Protein AF-A0A928M8N1-F1 (afdb_monomer_lite)

Radius of gyration: 56.35 Å; chains: 1; bounding box: 143×63×149 Å

Structure (mmCIF, N/CA/C/O backbone):
data_AF-A0A928M8N1-F1
#
_entry.id   AF-A0A928M8N1-F1
#
loop_
_atom_site.group_PDB
_atom_site.id
_atom_site.type_symbol
_atom_site.label_atom_id
_atom_site.label_alt_id
_atom_site.label_comp_id
_atom_site.label_asym_id
_atom_site.label_entity_id
_atom_site.label_seq_id
_atom_site.pdbx_PDB_ins_code
_atom_site.Cartn_x
_atom_site.Cartn_y
_atom_site.Cartn_z
_atom_site.occupancy
_atom_site.B_iso_or_equiv
_atom_site.auth_seq_id
_atom_site.auth_comp_id
_atom_site.auth_asym_id
_atom_site.auth_atom_id
_atom_site.pdbx_PDB_model_num
ATOM 1 N N . MET A 1 1 ? -72.606 44.513 3.925 1.00 38.66 1 MET A N 1
ATOM 2 C CA . MET A 1 1 ? -73.743 43.690 4.386 1.00 38.66 1 MET A CA 1
ATOM 3 C C . MET A 1 1 ? -73.403 42.251 4.041 1.00 38.66 1 MET A C 1
ATOM 5 O O . MET A 1 1 ? -73.374 41.930 2.866 1.00 38.66 1 MET A O 1
ATOM 9 N N . ALA A 1 2 ? -72.994 41.448 5.025 1.00 42.81 2 ALA A N 1
ATOM 10 C CA . ALA A 1 2 ? -72.677 40.039 4.802 1.00 42.81 2 ALA A CA 1
ATOM 11 C C . ALA A 1 2 ? -73.989 39.245 4.738 1.00 42.81 2 ALA A C 1
ATOM 13 O O . ALA A 1 2 ? -74.805 39.324 5.658 1.00 42.81 2 ALA A O 1
ATOM 14 N N . GLU A 1 3 ? -74.195 38.549 3.624 1.00 42.25 3 GLU A N 1
ATOM 15 C CA . GLU A 1 3 ? -75.338 37.678 3.366 1.00 42.25 3 GLU A CA 1
ATOM 16 C C . GLU A 1 3 ? -75.474 36.621 4.471 1.00 42.25 3 GLU A C 1
ATOM 18 O O . GLU A 1 3 ? -74.497 36.019 4.923 1.00 42.25 3 GLU A O 1
ATOM 23 N N . LYS A 1 4 ? -76.707 36.421 4.950 1.00 45.84 4 LYS A N 1
ATOM 24 C CA . LYS A 1 4 ? -77.036 35.395 5.944 1.00 45.84 4 LYS A CA 1
ATOM 25 C C . LYS A 1 4 ? -76.699 34.019 5.364 1.00 45.84 4 LYS A C 1
ATOM 27 O O . LYS A 1 4 ? -77.342 33.581 4.421 1.00 45.84 4 LYS A O 1
ATOM 32 N N . ASN A 1 5 ? -75.727 33.345 5.974 1.00 53.25 5 ASN A N 1
ATOM 33 C CA . ASN A 1 5 ? -75.355 31.958 5.694 1.00 53.25 5 ASN A CA 1
ATOM 34 C C . ASN A 1 5 ? -76.607 31.058 5.763 1.00 53.25 5 ASN A C 1
ATOM 36 O O . ASN A 1 5 ? -77.171 30.862 6.846 1.00 53.25 5 ASN A O 1
ATOM 40 N N . GLU A 1 6 ? -77.066 30.544 4.621 1.00 67.56 6 GLU A N 1
ATOM 41 C CA . GLU A 1 6 ? -78.194 29.613 4.553 1.00 67.56 6 GLU A CA 1
ATOM 42 C C . GLU A 1 6 ? -77.876 28.344 5.356 1.00 67.56 6 GLU A C 1
ATOM 44 O O . GLU A 1 6 ? -76.815 27.727 5.217 1.00 67.56 6 GLU A O 1
ATOM 49 N N . LYS A 1 7 ? -78.792 27.957 6.249 1.00 77.19 7 LYS A N 1
ATOM 50 C CA . LYS A 1 7 ? -78.641 26.740 7.051 1.00 77.19 7 LYS A CA 1
ATOM 51 C C . LYS A 1 7 ? -78.820 25.527 6.140 1.00 77.19 7 LYS A C 1
ATOM 53 O O . LYS A 1 7 ? -79.904 25.331 5.612 1.00 77.19 7 LYS A O 1
ATOM 58 N N . ARG A 1 8 ? -77.776 24.701 6.015 1.00 86.56 8 ARG A N 1
ATOM 59 C CA . ARG A 1 8 ? -77.836 23.402 5.326 1.00 86.56 8 ARG A CA 1
ATOM 60 C C . ARG A 1 8 ? -78.381 22.326 6.256 1.00 86.56 8 ARG A C 1
ATOM 62 O O . ARG A 1 8 ? -77.821 22.106 7.339 1.00 86.56 8 ARG A O 1
ATOM 69 N N . TYR A 1 9 ? -79.449 21.674 5.829 1.00 89.94 9 TYR A N 1
ATOM 70 C CA . TYR A 1 9 ? -80.141 20.601 6.529 1.00 89.94 9 TYR A CA 1
ATOM 71 C C . TYR A 1 9 ? -79.673 19.236 6.040 1.00 89.94 9 TYR A C 1
ATOM 73 O O . TYR A 1 9 ? -79.205 19.097 4.916 1.00 89.94 9 TYR A O 1
ATOM 81 N N . VAL A 1 10 ? -79.778 18.211 6.889 1.00 88.00 10 VAL A N 1
ATOM 82 C CA . VAL A 1 10 ? -79.416 16.829 6.533 1.00 88.00 10 VAL A CA 1
ATOM 83 C C . VAL A 1 10 ? -80.186 16.366 5.289 1.00 88.00 10 VAL A C 1
ATOM 85 O O . VAL A 1 10 ? -79.610 15.666 4.457 1.00 88.00 10 VAL A O 1
ATOM 88 N N . SER A 1 11 ? -81.426 16.842 5.122 1.00 88.19 11 SER A N 1
ATOM 89 C CA . SER A 1 11 ? -82.257 16.655 3.926 1.00 88.19 11 SER A CA 1
ATOM 90 C C . SER A 1 11 ? -81.607 17.100 2.616 1.00 88.19 11 SER A C 1
ATOM 92 O O . SER A 1 11 ? -81.967 16.578 1.565 1.00 88.19 11 SER A O 1
ATOM 94 N N . ASP A 1 12 ? -80.647 18.024 2.660 1.00 89.50 12 ASP A N 1
ATOM 95 C CA . ASP A 1 12 ? -80.067 18.646 1.468 1.00 89.50 12 ASP A CA 1
ATOM 96 C C . ASP A 1 12 ? -78.943 17.791 0.850 1.00 89.50 12 ASP A C 1
ATOM 98 O O . ASP A 1 12 ? -78.442 18.108 -0.229 1.00 89.50 12 ASP A O 1
ATOM 102 N N . SER A 1 13 ? -78.524 16.699 1.507 1.00 87.19 13 SER A N 1
ATOM 103 C CA . SER A 1 13 ? -77.514 15.768 0.984 1.00 87.19 13 SER A CA 1
ATOM 104 C C . SER A 1 13 ? -78.094 14.388 0.724 1.00 87.19 13 SER A C 1
ATOM 106 O O . SER A 1 13 ? -78.384 13.630 1.649 1.00 87.19 13 SER A O 1
ATOM 108 N N . ALA A 1 14 ? -78.126 14.004 -0.554 1.00 86.19 14 ALA A N 1
ATOM 109 C CA . ALA A 1 14 ? -78.495 12.656 -0.981 1.00 86.19 14 ALA A CA 1
ATOM 110 C C . ALA A 1 14 ? -77.629 11.565 -0.319 1.00 86.19 14 ALA A C 1
ATOM 112 O O . ALA A 1 14 ? -78.132 10.493 0.009 1.00 86.19 14 ALA A O 1
ATOM 113 N N . GLN A 1 15 ? -76.345 11.845 -0.063 1.00 85.69 15 GLN A N 1
ATOM 114 C CA . GLN A 1 15 ? -75.437 10.896 0.588 1.00 85.69 15 GLN A CA 1
ATOM 115 C C . GLN A 1 15 ? -75.790 10.680 2.065 1.00 85.69 15 GLN A C 1
ATOM 117 O O . GLN A 1 15 ? -75.769 9.551 2.543 1.00 85.69 15 GLN A O 1
ATOM 122 N N . LEU A 1 16 ? -76.124 11.749 2.792 1.00 89.38 16 LEU A N 1
ATOM 123 C CA . LEU A 1 16 ? -76.527 11.641 4.196 1.00 89.38 16 LEU A CA 1
ATOM 124 C C . LEU A 1 16 ? -77.917 11.019 4.323 1.00 89.38 16 LEU A C 1
ATOM 126 O O . LEU A 1 16 ? -78.148 10.218 5.222 1.00 89.38 16 LEU A O 1
ATOM 130 N N . MET A 1 17 ? -78.816 11.335 3.393 1.00 90.50 17 MET A N 1
ATOM 131 C CA . MET A 1 17 ? -80.150 10.743 3.327 1.00 90.50 17 MET A CA 1
ATOM 132 C C . MET A 1 17 ? -80.101 9.237 3.052 1.00 90.50 17 MET A C 1
ATOM 134 O O . MET A 1 17 ? -80.874 8.490 3.647 1.00 90.50 17 MET A O 1
ATOM 138 N N . ALA A 1 18 ? -79.158 8.777 2.224 1.00 87.44 18 ALA A N 1
ATOM 139 C CA . ALA A 1 18 ? -78.915 7.350 2.006 1.00 87.44 18 ALA A CA 1
ATOM 140 C C . ALA A 1 18 ? -78.405 6.634 3.267 1.00 87.44 18 ALA A C 1
ATOM 142 O O . ALA A 1 18 ? -78.615 5.433 3.421 1.00 87.44 18 ALA A O 1
ATOM 143 N N . GLU A 1 19 ? -77.753 7.368 4.171 1.00 92.00 19 GLU A N 1
ATOM 144 C CA . GLU A 1 19 ? -77.252 6.837 5.434 1.00 92.00 19 GLU A CA 1
ATOM 145 C C . GLU A 1 19 ? -78.194 7.097 6.621 1.00 92.00 19 GLU A C 1
ATOM 147 O O . GLU A 1 19 ? -77.845 6.758 7.745 1.00 92.00 19 GLU A O 1
ATOM 152 N N . TRP A 1 20 ? -79.371 7.700 6.435 1.00 92.44 20 TRP A N 1
ATOM 153 C CA . TRP A 1 20 ? -80.268 8.056 7.540 1.00 92.44 20 TRP A CA 1
ATOM 154 C C . TRP A 1 20 ? -81.107 6.860 8.013 1.00 92.44 20 TRP A C 1
ATOM 156 O O . TRP A 1 20 ? -81.823 6.239 7.227 1.00 92.44 20 TRP A O 1
ATOM 166 N N . ASP A 1 21 ? -81.090 6.551 9.315 1.00 93.56 21 ASP A N 1
ATOM 167 C CA . ASP A 1 21 ? -81.971 5.516 9.878 1.00 93.56 21 ASP A CA 1
ATOM 168 C C . ASP A 1 21 ? -83.363 6.094 10.178 1.00 93.56 21 ASP A C 1
ATOM 170 O O . ASP A 1 21 ? -83.622 6.624 11.263 1.00 93.56 21 ASP A O 1
ATOM 174 N N . TRP A 1 22 ? -84.262 5.997 9.197 1.00 90.44 22 TRP A N 1
ATOM 175 C CA . TRP A 1 22 ? -85.635 6.499 9.291 1.00 90.44 22 TRP A CA 1
ATOM 176 C C . TRP A 1 22 ? -86.400 5.926 10.481 1.00 90.44 22 TRP A C 1
ATOM 178 O O . TRP A 1 22 ? -87.010 6.671 11.238 1.00 90.44 22 TRP A O 1
ATOM 188 N N . GLU A 1 23 ? -86.326 4.616 10.701 1.00 90.56 23 GLU A N 1
ATOM 189 C CA . GLU A 1 23 ? -87.107 3.960 11.747 1.00 90.56 23 GLU A CA 1
ATOM 190 C C . GLU A 1 23 ? -86.707 4.450 13.146 1.00 90.56 23 GLU A C 1
ATOM 192 O O . GLU A 1 23 ? -87.562 4.801 13.964 1.00 90.56 23 GLU A O 1
ATOM 197 N N . LYS A 1 24 ? -85.399 4.499 13.433 1.00 91.19 24 LYS A N 1
ATOM 198 C CA . LYS A 1 24 ? -84.907 4.912 14.754 1.00 91.19 24 LYS A CA 1
ATOM 199 C C . LYS A 1 24 ? -85.028 6.411 14.977 1.00 91.19 24 LYS A C 1
ATOM 201 O O . LYS A 1 24 ? -85.392 6.821 16.076 1.00 91.19 24 LYS A O 1
ATOM 206 N N . ASN A 1 25 ? -84.739 7.227 13.967 1.00 92.94 25 ASN A N 1
ATOM 207 C CA . ASN A 1 25 ? -84.801 8.677 14.127 1.00 92.94 25 ASN A CA 1
ATOM 208 C C . ASN A 1 25 ? -86.244 9.180 14.216 1.00 92.94 25 ASN A C 1
ATOM 210 O O . ASN A 1 25 ? -86.523 10.031 15.057 1.00 92.94 25 ASN A O 1
ATOM 214 N N . THR A 1 26 ? -87.184 8.598 13.463 1.00 90.12 26 THR A N 1
ATOM 215 C CA . THR A 1 26 ? -88.607 8.949 13.582 1.00 90.12 26 THR A CA 1
ATOM 216 C C . THR A 1 26 ? -89.168 8.583 14.957 1.00 90.12 26 THR A C 1
ATOM 218 O O . THR A 1 26 ? -89.879 9.393 15.546 1.00 90.12 26 THR A O 1
ATOM 221 N N . LYS A 1 27 ? -88.780 7.436 15.542 1.00 90.12 27 LYS A N 1
ATOM 222 C CA . LYS A 1 27 ? -89.139 7.079 16.933 1.00 90.12 27 LYS A CA 1
ATOM 223 C C . LYS A 1 27 ? -88.634 8.092 17.970 1.00 90.12 27 LYS A C 1
ATOM 225 O O . LYS A 1 27 ? -89.224 8.211 19.037 1.00 90.12 27 LYS A O 1
ATOM 230 N N . LEU A 1 28 ? -87.565 8.824 17.657 1.00 88.06 28 LEU A N 1
ATOM 231 C CA . LEU A 1 28 ? -86.996 9.879 18.501 1.00 88.06 28 LEU A CA 1
ATOM 232 C C . LEU A 1 28 ? -87.525 11.283 18.153 1.00 88.06 28 LEU A C 1
ATOM 234 O O . LEU A 1 28 ? -87.062 12.263 18.730 1.00 88.06 28 LEU A O 1
ATOM 238 N N . GLY A 1 29 ? -88.465 11.399 17.207 1.00 89.31 29 GLY A N 1
ATOM 239 C CA . GLY A 1 29 ? -88.989 12.685 16.735 1.00 89.31 29 GLY A CA 1
ATOM 240 C C . GLY A 1 29 ? -87.971 13.524 15.953 1.00 89.31 29 GLY A C 1
ATOM 241 O O . GLY A 1 29 ? -88.110 14.743 15.875 1.00 89.31 29 GLY A O 1
ATOM 242 N N . LEU A 1 30 ? -86.932 12.896 15.396 1.00 92.12 30 LEU A N 1
ATOM 243 C CA . LEU A 1 30 ? -85.844 13.560 14.682 1.00 92.12 30 LEU A CA 1
ATOM 244 C C . LEU A 1 30 ? -86.045 13.424 13.171 1.00 92.12 30 LEU A C 1
ATOM 246 O O . LEU A 1 30 ? -86.024 12.317 12.632 1.00 92.12 30 LEU A O 1
ATOM 250 N N . TYR A 1 31 ? -86.188 14.561 12.488 1.00 90.69 31 TYR A N 1
ATOM 251 C CA . TYR A 1 31 ? -86.434 14.619 11.047 1.00 90.69 31 TYR A CA 1
ATOM 252 C C . TYR A 1 31 ? -85.294 15.353 10.321 1.00 90.69 31 TYR A C 1
ATOM 254 O O . TYR A 1 31 ? -84.843 16.405 10.793 1.00 90.69 31 TYR A O 1
ATOM 262 N N . PRO A 1 32 ? -84.792 14.814 9.193 1.00 88.69 32 PRO A N 1
ATOM 263 C CA . PRO A 1 32 ? -83.595 15.333 8.528 1.00 88.69 32 PRO A CA 1
ATOM 264 C C . PRO A 1 32 ? -83.779 16.737 7.926 1.00 88.69 32 PRO A C 1
ATOM 266 O O . PRO A 1 32 ? -82.797 17.462 7.789 1.00 88.69 32 PRO A O 1
ATOM 269 N N . ASP A 1 33 ? -85.016 17.160 7.646 1.00 90.75 33 ASP A N 1
ATOM 270 C CA . ASP A 1 33 ? -85.379 18.511 7.186 1.00 90.75 33 ASP A CA 1
ATOM 271 C C . ASP A 1 33 ? -85.405 19.559 8.313 1.00 90.75 33 ASP A C 1
ATOM 273 O O . ASP A 1 33 ? -85.526 20.758 8.062 1.00 90.75 33 ASP A O 1
ATOM 277 N N . LYS A 1 34 ? -85.295 19.125 9.575 1.00 88.81 34 LYS A N 1
ATOM 278 C CA . LYS A 1 34 ? -85.240 20.001 10.758 1.00 88.81 34 LYS A CA 1
ATOM 279 C C . LYS A 1 34 ? -83.869 20.023 11.427 1.00 88.81 34 LYS A C 1
ATOM 281 O O . LYS A 1 34 ? -83.643 20.817 12.339 1.00 88.81 34 LYS A O 1
ATOM 286 N N . ILE A 1 35 ? -82.940 19.187 10.970 1.00 89.94 35 ILE A N 1
ATOM 287 C CA . ILE A 1 35 ? -81.617 19.020 11.571 1.00 89.94 35 ILE A CA 1
ATOM 288 C C . ILE A 1 35 ? -80.549 19.539 10.613 1.00 89.94 35 ILE A C 1
ATOM 290 O O . ILE A 1 35 ? -80.450 19.089 9.478 1.00 89.94 35 ILE A O 1
ATOM 294 N N . THR A 1 36 ? -79.727 20.482 11.075 1.00 91.56 36 THR A N 1
ATOM 295 C CA . THR A 1 36 ? -78.655 21.078 10.265 1.00 91.56 36 THR A CA 1
ATOM 296 C C . THR A 1 36 ? -77.368 20.258 10.305 1.00 91.56 36 THR A C 1
ATOM 298 O O . THR A 1 36 ? -77.125 19.510 11.254 1.00 91.56 36 THR A O 1
ATOM 301 N N . TYR A 1 37 ? -76.487 20.444 9.317 1.00 88.88 37 TYR A N 1
ATOM 302 C CA . TYR A 1 37 ? -75.154 19.820 9.309 1.00 88.88 37 TYR A CA 1
ATOM 303 C C . TYR A 1 37 ? -74.333 20.179 10.548 1.00 88.88 37 TYR A C 1
ATOM 305 O O . TYR A 1 37 ? -73.555 19.362 11.014 1.00 88.88 37 TYR A O 1
ATOM 313 N N . GLY A 1 38 ? -74.515 21.379 11.106 1.00 84.75 38 GLY A N 1
ATOM 314 C CA . GLY A 1 38 ? -73.838 21.818 12.327 1.00 84.75 38 GLY A CA 1
ATOM 315 C C . GLY A 1 38 ? -74.440 21.267 13.622 1.00 84.75 38 GLY A C 1
ATOM 316 O O . GLY A 1 38 ? -73.940 21.590 14.694 1.00 84.75 38 GLY A O 1
ATOM 317 N N . SER A 1 39 ? -75.508 20.467 13.555 1.00 88.06 39 SER A N 1
ATOM 318 C CA . SER A 1 39 ? -76.160 19.950 14.754 1.00 88.06 39 SER A CA 1
ATOM 319 C C . SER A 1 39 ? -75.255 18.982 15.517 1.00 88.06 39 SER A C 1
ATOM 321 O O . SER A 1 39 ? -74.661 18.063 14.944 1.00 88.06 39 SER A O 1
ATOM 323 N N . HIS A 1 40 ? -75.196 19.171 16.836 1.00 89.94 40 HIS A N 1
ATOM 324 C CA . HIS A 1 40 ? -74.560 18.248 17.774 1.00 89.94 40 HIS A CA 1
ATOM 325 C C . HIS A 1 40 ? -75.526 17.175 18.294 1.00 89.94 40 HIS A C 1
ATOM 327 O O . HIS A 1 40 ? -75.080 16.256 18.980 1.00 89.94 40 HIS A O 1
ATOM 333 N N . THR A 1 41 ? -76.817 17.247 17.944 1.00 89.81 41 THR A N 1
ATOM 334 C CA . THR A 1 41 ? -77.811 16.239 18.324 1.00 89.81 41 THR A CA 1
ATOM 335 C C . THR A 1 41 ? -77.427 14.883 17.722 1.00 89.81 41 THR A C 1
ATOM 337 O O . THR A 1 41 ? -77.284 14.786 16.500 1.00 89.81 41 THR A O 1
ATOM 340 N N . PRO A 1 42 ? -77.237 13.831 18.536 1.00 90.38 42 PRO A N 1
ATOM 341 C CA . PRO A 1 42 ? -76.908 12.505 18.029 1.00 90.38 42 PRO A CA 1
ATOM 342 C C . PRO A 1 42 ? -78.084 11.898 17.259 1.00 90.38 42 PRO A C 1
ATOM 344 O O . PRO A 1 42 ? -79.169 11.726 17.812 1.00 90.38 42 PRO A O 1
ATOM 347 N N . VAL A 1 43 ? -77.850 11.518 16.005 1.00 93.19 43 VAL A N 1
ATOM 348 C CA . VAL A 1 43 ? -78.833 10.842 15.145 1.00 93.19 43 VAL A CA 1
ATOM 349 C C . VAL A 1 43 ? -78.306 9.464 14.759 1.00 93.19 43 VAL A C 1
ATOM 351 O O . VAL A 1 43 ? -77.099 9.204 14.821 1.00 93.19 43 VAL A O 1
ATOM 354 N N . TRP A 1 44 ? -79.210 8.565 14.393 1.00 93.75 44 TRP A N 1
ATOM 355 C CA . TRP A 1 44 ? -78.874 7.229 13.923 1.00 93.75 44 TRP A CA 1
ATOM 356 C C . TRP A 1 44 ? -78.610 7.222 12.420 1.00 93.75 44 TRP A C 1
ATOM 358 O O . TRP A 1 44 ? -79.402 7.730 11.629 1.00 93.75 44 TRP A O 1
ATOM 368 N N . TRP A 1 45 ? -77.504 6.597 12.044 1.00 92.38 45 TRP A N 1
ATOM 369 C CA . TRP A 1 45 ? -77.093 6.363 10.670 1.00 92.38 45 TRP A CA 1
ATOM 370 C C . TRP A 1 45 ? -77.063 4.861 10.390 1.00 92.38 45 TRP A C 1
ATOM 372 O O . TRP A 1 45 ? -76.789 4.073 11.297 1.00 92.38 45 TRP A O 1
ATOM 382 N N . VAL A 1 46 ? -77.302 4.463 9.146 1.00 90.25 46 VAL A N 1
ATOM 383 C CA . VAL A 1 46 ? -77.198 3.095 8.635 1.00 90.25 46 VAL A CA 1
ATOM 384 C C . VAL A 1 46 ? -76.320 3.091 7.385 1.00 90.25 46 VAL A C 1
ATOM 386 O O . VAL A 1 46 ? -76.463 3.945 6.524 1.00 90.25 46 VAL A O 1
ATOM 389 N N . CYS A 1 47 ? -75.357 2.176 7.281 1.00 87.62 47 CYS A N 1
ATOM 390 C CA . CYS A 1 47 ? -74.440 2.151 6.136 1.00 87.62 47 CYS A CA 1
ATOM 391 C C . CYS A 1 47 ? -74.953 1.173 5.087 1.00 87.62 47 CYS A C 1
ATOM 393 O O . CYS A 1 47 ? -75.856 0.382 5.351 1.00 87.62 47 CYS A O 1
ATOM 395 N N . SER A 1 48 ? -74.308 1.149 3.922 1.00 83.25 48 SER A N 1
ATOM 396 C CA . SER A 1 48 ? -74.599 0.181 2.858 1.00 83.25 48 SER A CA 1
ATOM 397 C C . SER A 1 48 ? -74.500 -1.285 3.302 1.00 83.25 48 SER A C 1
ATOM 399 O O . SER A 1 48 ? -75.198 -2.128 2.755 1.00 83.25 48 SER A O 1
ATOM 401 N N . ASN A 1 49 ? -73.690 -1.590 4.324 1.00 76.12 49 ASN A N 1
ATOM 402 C CA . ASN A 1 49 ? -73.586 -2.931 4.918 1.00 76.12 49 ASN A CA 1
ATOM 403 C C . ASN A 1 49 ? -74.637 -3.194 6.020 1.00 76.12 49 ASN A C 1
ATOM 405 O O . ASN A 1 49 ? -74.519 -4.163 6.762 1.00 76.12 49 ASN A O 1
ATOM 409 N N . GLY A 1 50 ? -75.622 -2.308 6.196 1.00 82.19 50 GLY A N 1
ATOM 410 C CA . GLY A 1 50 ? -76.722 -2.460 7.154 1.00 82.19 50 GLY A CA 1
ATOM 411 C C . GLY A 1 50 ? -76.377 -2.157 8.617 1.00 82.19 50 GLY A C 1
ATOM 412 O O . GLY A 1 50 ? -77.255 -2.205 9.478 1.00 82.19 50 GLY A O 1
ATOM 413 N N . HIS A 1 51 ? -75.127 -1.813 8.937 1.00 87.62 51 HIS A N 1
ATOM 414 C CA . HIS A 1 51 ? -74.745 -1.478 10.309 1.00 87.62 51 HIS A CA 1
ATOM 415 C C . HIS A 1 51 ? -75.306 -0.122 10.722 1.00 87.62 51 HIS A C 1
ATOM 417 O O . HIS A 1 51 ? -75.086 0.881 10.040 1.00 87.62 51 HIS A O 1
ATOM 423 N N . LYS A 1 52 ? -75.944 -0.086 11.892 1.00 90.19 52 LYS A N 1
ATOM 424 C CA . LYS A 1 52 ? -76.522 1.123 12.480 1.00 90.19 52 LYS A CA 1
ATOM 425 C C . LYS A 1 52 ? -75.566 1.721 13.519 1.00 90.19 52 LYS A C 1
ATOM 427 O O . LYS A 1 52 ? -75.111 0.999 14.403 1.00 90.19 52 LYS A O 1
ATOM 432 N N . TRP A 1 53 ? -75.264 3.017 13.457 1.00 90.06 53 TRP A N 1
ATOM 433 C CA . TRP A 1 53 ? -74.450 3.716 14.467 1.00 90.06 53 TRP A CA 1
ATOM 434 C C . TRP A 1 53 ? -74.994 5.111 14.763 1.00 90.06 53 TRP A C 1
ATOM 436 O O . TRP A 1 53 ? -75.648 5.719 13.926 1.00 90.06 53 TRP A O 1
ATOM 446 N N . GLN A 1 54 ? -74.705 5.631 15.955 1.00 90.25 54 GLN A N 1
ATOM 447 C CA . GLN A 1 54 ? -75.160 6.954 16.373 1.00 90.25 54 GLN A CA 1
ATOM 448 C C . GLN A 1 54 ? -73.991 7.944 16.375 1.00 90.25 54 GLN A C 1
ATOM 450 O O . GLN A 1 54 ? -72.944 7.678 16.963 1.00 90.25 54 GLN A O 1
ATOM 455 N N . THR A 1 55 ? -74.153 9.084 15.707 1.00 90.19 55 THR A N 1
ATOM 456 C CA . THR A 1 55 ? -73.229 10.228 15.786 1.00 90.19 55 THR A CA 1
ATOM 457 C C . THR A 1 55 ? -73.958 11.502 15.372 1.00 90.19 55 THR A C 1
ATOM 459 O O . THR A 1 55 ? -75.010 11.443 14.734 1.00 90.19 55 THR A O 1
ATOM 462 N N . SER A 1 56 ? -73.428 12.666 15.732 1.00 91.62 56 SER A N 1
ATOM 463 C CA . SER A 1 56 ? -74.034 13.935 15.336 1.00 91.62 56 SER A CA 1
ATOM 464 C C . SER A 1 56 ? -73.752 14.274 13.863 1.00 91.62 56 SER A C 1
ATOM 466 O O . SER A 1 56 ? -72.670 13.945 13.355 1.00 91.62 56 SER A O 1
ATOM 468 N N . PRO A 1 57 ? -74.668 14.976 13.169 1.00 89.94 57 PRO A N 1
ATOM 469 C CA . PRO A 1 57 ? -74.433 15.491 11.817 1.00 89.94 57 PRO A CA 1
ATOM 470 C C . PRO A 1 57 ? -73.152 16.322 11.692 1.00 89.94 57 PRO A C 1
ATOM 472 O O . PRO A 1 57 ? -72.432 16.175 10.703 1.00 89.94 57 PRO A O 1
ATOM 475 N N . HIS A 1 58 ? -72.802 17.105 12.720 1.00 89.44 58 HIS A N 1
ATOM 476 C CA . HIS A 1 58 ? -71.565 17.893 12.748 1.00 89.44 58 HIS A CA 1
ATOM 477 C C . HIS A 1 58 ? -70.316 17.016 12.622 1.00 89.44 58 HIS A C 1
ATOM 479 O O . HIS A 1 58 ? -69.431 17.281 11.808 1.00 89.44 58 HIS A O 1
ATOM 485 N N . ASN A 1 59 ? -70.257 15.918 13.378 1.00 85.25 59 ASN A N 1
ATOM 486 C CA . ASN A 1 59 ? -69.136 14.985 13.301 1.00 85.25 59 ASN A CA 1
ATOM 487 C C . ASN A 1 59 ? -69.174 14.144 12.015 1.00 85.25 59 ASN A C 1
ATOM 489 O O . ASN A 1 59 ? -68.114 13.805 11.473 1.00 85.25 59 ASN A O 1
ATOM 493 N N . ARG A 1 60 ? -70.368 13.796 11.513 1.00 86.00 60 ARG A N 1
ATOM 494 C CA . ARG A 1 60 ? -70.531 13.016 10.275 1.00 86.00 60 ARG A CA 1
ATOM 495 C C . ARG A 1 60 ? -70.070 13.795 9.045 1.00 86.00 60 ARG A C 1
ATOM 497 O O . ARG A 1 60 ? -69.465 13.187 8.167 1.00 86.00 60 ARG A O 1
ATOM 504 N N . THR A 1 61 ? -70.318 15.104 9.000 1.00 82.44 61 THR A N 1
ATOM 505 C CA . THR A 1 61 ? -70.007 15.977 7.854 1.00 82.44 61 THR A CA 1
ATOM 506 C C . THR A 1 61 ? -68.644 16.657 7.973 1.00 82.44 61 THR A C 1
ATOM 508 O O . THR A 1 61 ? -67.870 16.619 7.025 1.00 82.44 61 THR A O 1
ATOM 511 N N . GLY A 1 62 ? -68.299 17.212 9.140 1.00 74.56 62 GLY A N 1
ATOM 512 C CA . GLY A 1 62 ? -67.050 17.957 9.336 1.00 74.56 62 GLY A CA 1
ATOM 513 C C . GLY A 1 62 ? -65.807 17.074 9.477 1.00 74.56 62 GLY A C 1
ATOM 514 O O . GLY A 1 62 ? -64.738 17.427 8.992 1.00 74.56 62 GLY A O 1
ATOM 515 N N . LYS A 1 63 ? -65.937 15.902 10.116 1.00 72.62 63 LYS A N 1
ATOM 516 C CA . LYS A 1 63 ? -64.826 14.948 10.324 1.00 72.62 63 LYS A CA 1
ATOM 517 C C . LYS A 1 63 ? -64.935 13.687 9.460 1.00 72.62 63 LYS A C 1
ATOM 519 O O . LYS A 1 63 ? -64.120 12.782 9.608 1.00 72.62 63 LYS A O 1
ATOM 524 N N . ASN A 1 64 ? -65.960 13.608 8.606 1.00 71.62 64 ASN A N 1
ATOM 525 C CA . ASN A 1 64 ? -66.298 12.440 7.788 1.00 71.62 64 ASN A CA 1
ATOM 526 C C . ASN A 1 64 ? -66.305 11.111 8.578 1.00 71.62 64 ASN A C 1
ATOM 528 O O . ASN A 1 64 ? -65.769 10.093 8.138 1.00 71.62 64 ASN A O 1
ATOM 532 N N . THR A 1 65 ? -66.864 11.128 9.794 1.00 74.56 65 THR A N 1
ATOM 533 C CA . THR A 1 65 ? -66.883 9.943 10.669 1.00 74.56 65 THR A CA 1
ATOM 534 C C . THR A 1 65 ? -67.862 8.885 10.148 1.00 74.56 65 THR A C 1
ATOM 536 O O . THR A 1 65 ? -69.072 9.064 10.214 1.00 74.56 65 THR A O 1
ATOM 539 N N . GLY A 1 66 ? -67.340 7.782 9.605 1.00 79.62 66 GLY A N 1
ATOM 540 C CA . GLY A 1 66 ? -68.142 6.685 9.046 1.00 79.62 66 GLY A CA 1
ATOM 541 C C . GLY A 1 66 ? -68.525 5.594 10.054 1.00 79.62 66 GLY A C 1
ATOM 542 O O . GLY A 1 66 ? -68.237 5.679 11.249 1.00 79.62 66 GLY A O 1
ATOM 543 N N . CYS A 1 67 ? -69.144 4.524 9.551 1.00 81.50 67 CYS A N 1
ATOM 544 C CA . CYS A 1 67 ? -69.558 3.372 10.350 1.00 81.50 67 CYS A CA 1
ATOM 545 C C . CYS A 1 67 ? -68.387 2.739 11.131 1.00 81.50 67 CYS A C 1
ATOM 547 O O . CYS A 1 67 ? -67.437 2.214 10.538 1.00 81.50 67 CYS A O 1
ATOM 549 N N . ARG A 1 68 ? -68.490 2.715 12.469 1.00 75.19 68 ARG A N 1
ATOM 550 C CA . ARG A 1 68 ? -67.481 2.105 13.360 1.00 75.19 68 ARG A CA 1
ATOM 551 C C . ARG A 1 68 ? -67.251 0.620 13.086 1.00 75.19 68 ARG A C 1
ATOM 553 O O . ARG A 1 68 ? -66.108 0.187 13.110 1.00 75.19 68 ARG A O 1
ATOM 560 N N . HIS A 1 69 ? -68.302 -0.129 12.755 1.00 75.44 69 HIS A N 1
ATOM 561 C CA . HIS A 1 69 ? -68.212 -1.570 12.511 1.00 75.44 69 HIS A CA 1
ATOM 562 C C . HIS A 1 69 ? -67.453 -1.869 11.215 1.00 75.44 69 HIS A C 1
ATOM 564 O O . HIS A 1 69 ? -66.539 -2.688 11.210 1.00 75.44 69 HIS A O 1
ATOM 570 N N . CYS A 1 70 ? -67.734 -1.132 10.134 1.00 74.25 70 CYS A N 1
ATOM 571 C CA . CYS A 1 70 ? -66.952 -1.238 8.897 1.00 74.25 70 CYS A CA 1
ATOM 572 C C . CYS A 1 70 ? -65.489 -0.802 9.108 1.00 74.25 70 CYS A C 1
ATOM 574 O O . CYS A 1 70 ? -64.574 -1.391 8.540 1.00 74.25 70 CYS A O 1
ATOM 576 N N . SER A 1 71 ? -65.249 0.212 9.946 1.00 68.44 71 SER A N 1
ATOM 577 C CA . SER A 1 71 ? -63.897 0.668 10.298 1.00 68.44 71 SER A CA 1
ATOM 578 C C . SER A 1 71 ? -63.123 -0.362 11.141 1.00 68.44 71 SER A C 1
ATOM 580 O O . SER A 1 71 ? -61.931 -0.576 10.919 1.00 68.44 71 SER A O 1
ATOM 582 N N . GLU A 1 72 ? -63.795 -1.052 12.066 1.00 66.88 72 GLU A N 1
ATOM 583 C CA . GLU A 1 72 ? -63.241 -2.155 12.865 1.00 66.88 72 GLU A CA 1
ATOM 584 C C . GLU A 1 72 ? -62.933 -3.389 12.001 1.00 66.88 72 GLU A C 1
ATOM 586 O O . GLU A 1 72 ? -61.842 -3.953 12.114 1.00 66.88 72 GLU A O 1
ATOM 591 N N . LEU A 1 73 ? -63.821 -3.750 11.068 1.00 60.66 73 LEU A N 1
ATOM 592 C CA . LEU A 1 73 ? -63.582 -4.830 10.103 1.00 60.66 73 LEU A CA 1
ATOM 593 C C . LEU A 1 73 ? -62.371 -4.521 9.202 1.00 60.66 73 LEU A C 1
ATOM 595 O O . LEU A 1 73 ? -61.466 -5.349 9.092 1.00 60.66 73 LEU A O 1
ATOM 599 N N . ASN A 1 74 ? -62.255 -3.293 8.686 1.00 57.44 74 ASN A N 1
ATOM 600 C CA . ASN A 1 74 ? -61.092 -2.850 7.903 1.00 57.44 74 ASN A CA 1
ATOM 601 C C . ASN A 1 74 ? -59.789 -2.769 8.732 1.00 57.44 74 ASN A C 1
ATOM 603 O O . ASN A 1 74 ? -58.694 -2.991 8.204 1.00 57.44 74 ASN A O 1
ATOM 607 N N . ARG A 1 75 ? -59.870 -2.477 10.041 1.00 54.03 75 ARG A N 1
ATOM 608 C CA . ARG A 1 75 ? -58.724 -2.589 10.966 1.00 54.03 75 ARG A CA 1
ATOM 609 C C . ARG A 1 75 ? -58.288 -4.041 11.137 1.00 54.03 75 ARG A C 1
ATOM 611 O O . ARG A 1 75 ? -57.089 -4.296 11.133 1.00 54.03 75 ARG A O 1
ATOM 618 N N . SER A 1 76 ? -59.225 -4.983 11.232 1.00 54.50 76 SER A N 1
ATOM 619 C CA . SER A 1 76 ? -58.914 -6.413 11.350 1.00 54.50 76 SER A CA 1
ATOM 620 C C . SER A 1 76 ? -58.250 -6.985 10.084 1.00 54.50 76 SER A C 1
ATOM 622 O O . SER A 1 76 ? -57.302 -7.764 10.187 1.00 54.50 76 SER A O 1
ATOM 624 N N . GLU A 1 77 ? -58.639 -6.517 8.893 1.00 46.44 77 GLU A N 1
ATOM 625 C CA . GLU A 1 77 ? -57.971 -6.852 7.627 1.00 46.44 77 GLU A CA 1
ATOM 626 C C . GLU A 1 77 ? -56.566 -6.240 7.510 1.00 46.44 77 GLU A C 1
ATOM 628 O O . GLU A 1 77 ? -55.626 -6.916 7.079 1.00 46.44 77 GLU A O 1
ATOM 633 N N . ARG A 1 78 ? -56.371 -4.987 7.956 1.00 49.75 78 ARG A N 1
ATOM 634 C CA . ARG A 1 78 ? -55.029 -4.378 8.060 1.00 49.75 78 ARG A CA 1
ATOM 635 C C . ARG A 1 78 ? -54.137 -5.115 9.066 1.00 49.75 78 ARG A C 1
ATOM 637 O O . ARG A 1 78 ? -52.956 -5.300 8.784 1.00 49.75 78 ARG A O 1
ATOM 644 N N . SER A 1 79 ? -54.695 -5.591 10.179 1.00 51.75 79 SER A N 1
ATOM 645 C CA . SER A 1 79 ? -53.983 -6.406 11.174 1.00 51.75 79 SER A CA 1
ATOM 646 C C . SER A 1 79 ? -53.637 -7.809 10.657 1.00 51.75 79 SER A C 1
ATOM 648 O O . SER A 1 79 ? -52.550 -8.301 10.943 1.00 51.75 79 SER A O 1
ATOM 650 N N . ARG A 1 80 ? -54.477 -8.433 9.815 1.00 47.9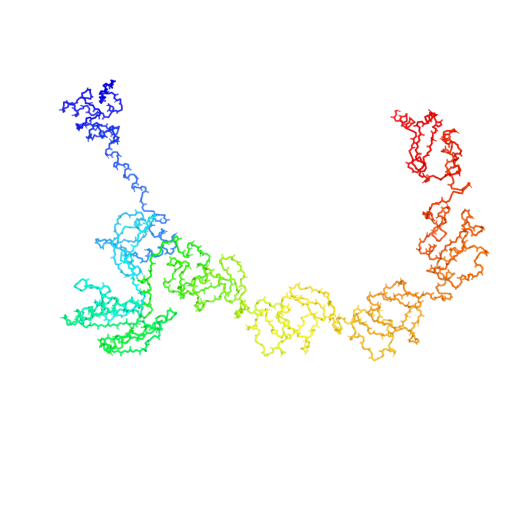7 80 ARG A N 1
ATOM 651 C CA . ARG A 1 80 ? -54.139 -9.699 9.127 1.00 47.97 80 ARG A CA 1
ATOM 652 C C . ARG A 1 80 ? -52.997 -9.548 8.116 1.00 47.97 80 ARG A C 1
ATOM 654 O O . ARG A 1 80 ? -52.201 -10.471 7.958 1.00 47.97 80 ARG A O 1
ATOM 661 N N . LYS A 1 81 ? -52.839 -8.378 7.483 1.00 45.47 81 LYS A N 1
ATOM 662 C CA . LYS A 1 81 ? -51.657 -8.066 6.649 1.00 45.47 81 LYS A CA 1
ATOM 663 C C . LYS A 1 81 ? -50.363 -7.860 7.458 1.00 45.47 81 LYS A C 1
ATOM 665 O O . LYS A 1 81 ? -49.291 -7.886 6.858 1.00 45.47 81 LYS A O 1
ATOM 670 N N . ALA A 1 82 ? -50.452 -7.718 8.784 1.00 48.06 82 ALA A N 1
ATOM 671 C CA . ALA A 1 82 ? -49.328 -7.593 9.715 1.00 48.06 82 ALA A CA 1
ATOM 672 C C . ALA A 1 82 ? -49.016 -8.892 10.491 1.00 48.06 82 ALA A C 1
ATOM 674 O O . ALA A 1 82 ? -48.344 -8.839 11.519 1.00 48.06 82 ALA A O 1
ATOM 675 N N . ALA A 1 83 ? -49.486 -10.054 10.022 1.00 58.16 83 ALA A N 1
ATOM 676 C CA . ALA A 1 83 ? -49.047 -11.338 10.563 1.00 58.16 83 ALA A CA 1
ATOM 677 C C . ALA A 1 83 ? -47.513 -11.465 10.473 1.00 58.16 83 ALA A C 1
ATOM 679 O O . ALA A 1 83 ? -46.904 -11.041 9.480 1.00 58.16 83 ALA A O 1
ATOM 680 N N . ILE A 1 84 ? -46.901 -12.029 11.517 1.00 64.44 84 ILE A N 1
ATOM 681 C CA . ILE A 1 84 ? -45.477 -12.374 11.532 1.00 64.44 84 ILE A CA 1
ATOM 682 C C . ILE A 1 84 ? -45.237 -13.374 10.401 1.00 64.44 84 ILE A C 1
ATOM 684 O O . ILE A 1 84 ? -45.867 -14.425 10.325 1.00 64.44 84 ILE A O 1
ATOM 688 N N . ARG A 1 85 ? -44.365 -12.997 9.476 1.00 71.50 85 ARG A N 1
ATOM 689 C CA . ARG A 1 85 ? -43.872 -13.804 8.370 1.00 71.50 85 ARG A CA 1
ATOM 690 C C . ARG A 1 85 ? -42.410 -14.067 8.679 1.00 71.50 85 ARG A C 1
ATOM 692 O O . ARG A 1 85 ? -41.576 -13.198 8.412 1.00 71.50 85 ARG A O 1
ATOM 699 N N . ILE A 1 86 ? -42.150 -15.236 9.254 1.00 68.25 86 ILE A N 1
ATOM 700 C CA . ILE A 1 86 ? -40.800 -15.727 9.532 1.00 68.25 86 ILE A CA 1
ATOM 701 C C . ILE A 1 86 ? -39.974 -15.642 8.238 1.00 68.25 86 ILE A C 1
ATOM 703 O O . ILE A 1 86 ? -40.455 -16.009 7.162 1.00 68.25 86 ILE A O 1
ATOM 707 N N . GLY A 1 87 ? -38.772 -15.077 8.326 1.00 69.00 87 GLY A N 1
ATOM 708 C CA . GLY A 1 87 ? -37.894 -14.810 7.189 1.00 69.00 87 GLY A CA 1
ATOM 709 C C . GLY A 1 87 ? -38.207 -13.517 6.428 1.00 69.00 87 GLY A C 1
ATOM 710 O O . GLY A 1 87 ? -37.599 -13.265 5.388 1.00 69.00 87 GLY A O 1
ATOM 711 N N . LYS A 1 88 ? -39.158 -12.686 6.882 1.00 72.31 88 LYS A N 1
ATOM 712 C CA . LYS A 1 88 ? -39.521 -11.425 6.197 1.00 72.31 88 LYS A CA 1
ATOM 713 C C . LYS A 1 88 ? -39.672 -10.229 7.128 1.00 72.31 88 LYS A C 1
ATOM 715 O O . LYS A 1 88 ? -39.093 -9.181 6.854 1.00 72.31 88 LYS A O 1
ATOM 720 N N . ASN A 1 89 ? -40.513 -10.320 8.158 1.00 78.00 89 ASN A N 1
ATOM 721 C CA . ASN A 1 89 ? -40.822 -9.180 9.041 1.00 78.00 89 ASN A CA 1
ATOM 722 C C . ASN A 1 89 ? -40.726 -9.501 10.543 1.00 78.00 89 ASN A C 1
ATOM 724 O O . ASN A 1 89 ? -41.073 -8.645 11.368 1.00 78.00 89 ASN A O 1
ATOM 728 N N . ASP A 1 90 ? -40.246 -10.694 10.887 1.00 88.12 90 ASP A N 1
ATOM 729 C CA . ASP A 1 90 ? -39.829 -11.054 12.237 1.00 88.12 90 ASP A CA 1
ATOM 730 C C . ASP A 1 90 ? -38.569 -10.284 12.664 1.00 88.12 90 ASP A C 1
ATOM 732 O O . ASP A 1 90 ? -37.802 -9.756 11.849 1.00 88.12 90 ASP A O 1
ATOM 736 N N . LEU A 1 91 ? -38.402 -10.163 13.977 1.00 86.62 91 LEU A N 1
ATOM 737 C CA . LEU A 1 91 ? -37.339 -9.402 14.610 1.00 86.62 91 LEU A CA 1
ATOM 738 C C . LEU A 1 91 ? -35.979 -10.072 14.386 1.00 86.62 91 LEU A C 1
ATOM 740 O O . LEU A 1 91 ? -35.024 -9.353 14.113 1.00 86.62 91 LEU A O 1
ATOM 744 N N . LEU A 1 92 ? -35.894 -11.408 14.386 1.00 86.88 92 LEU A N 1
ATOM 745 C CA . LEU A 1 92 ? -34.648 -12.133 14.105 1.00 86.88 92 LEU A CA 1
ATOM 746 C C . LEU A 1 92 ? -34.103 -11.840 12.704 1.00 86.88 92 LEU A C 1
ATOM 748 O O . LEU A 1 92 ? -32.936 -11.486 12.551 1.00 86.88 92 LEU A O 1
ATOM 752 N N . THR A 1 93 ? -34.947 -11.946 11.681 1.00 83.44 93 THR A N 1
ATOM 753 C CA . THR A 1 93 ? -34.583 -11.649 10.291 1.00 83.44 93 THR A CA 1
ATOM 754 C C . THR A 1 93 ? -34.189 -10.190 10.136 1.00 83.44 93 THR A C 1
ATOM 756 O O . THR A 1 93 ? -33.227 -9.875 9.438 1.00 83.44 93 THR A O 1
ATOM 759 N N . TRP A 1 94 ? -34.897 -9.279 10.810 1.00 88.12 94 TRP A N 1
ATOM 760 C CA . TRP A 1 94 ? -34.489 -7.880 10.829 1.00 88.12 94 TRP A CA 1
ATOM 761 C C . TRP A 1 94 ? -33.098 -7.723 11.451 1.00 88.12 94 TRP A C 1
ATOM 763 O O . TRP A 1 94 ? -32.242 -7.104 10.827 1.00 88.12 94 TRP A O 1
ATOM 773 N N . CYS A 1 95 ? -32.839 -8.330 12.611 1.00 82.50 95 CYS A N 1
ATOM 774 C CA . CYS A 1 95 ? -31.533 -8.301 13.266 1.00 82.50 95 CYS A CA 1
ATOM 775 C C . CYS A 1 95 ? -30.421 -8.850 12.357 1.00 82.50 95 CYS A C 1
ATOM 777 O O . CYS A 1 95 ? -29.418 -8.178 12.145 1.00 82.50 95 CYS A O 1
ATOM 779 N N . ASN A 1 96 ? -30.614 -10.011 11.732 1.00 79.06 96 ASN A N 1
ATOM 780 C CA . ASN A 1 96 ? -29.605 -10.595 10.842 1.00 79.06 96 ASN A CA 1
ATOM 781 C C . ASN A 1 96 ? -29.295 -9.701 9.622 1.00 79.06 96 ASN A C 1
ATOM 783 O O . ASN A 1 96 ? -28.165 -9.685 9.145 1.00 79.06 96 ASN A O 1
ATOM 787 N N . ASN A 1 97 ? -30.272 -8.923 9.144 1.00 78.75 97 ASN A N 1
ATOM 788 C CA . ASN A 1 97 ? -30.133 -8.060 7.965 1.00 78.75 97 ASN A CA 1
ATOM 789 C C . ASN A 1 97 ? -29.652 -6.630 8.272 1.00 78.75 97 ASN A C 1
ATOM 791 O O . ASN A 1 97 ? -29.553 -5.821 7.353 1.00 78.75 97 ASN A O 1
ATOM 795 N N . HIS A 1 98 ? -29.410 -6.278 9.539 1.00 75.12 98 HIS A N 1
ATOM 796 C CA . HIS A 1 98 ? -29.067 -4.905 9.948 1.00 75.12 98 HIS A CA 1
ATOM 797 C C . HIS A 1 98 ? -27.693 -4.813 10.622 1.00 75.12 98 HIS A C 1
ATOM 799 O O . HIS A 1 98 ? -27.501 -4.012 11.541 1.00 75.12 98 HIS A O 1
ATOM 805 N N . GLY A 1 99 ? -26.748 -5.624 10.138 1.00 66.12 99 GLY A N 1
ATOM 806 C CA . GLY A 1 99 ? -25.343 -5.588 10.542 1.00 66.12 99 GLY A CA 1
ATOM 807 C C . GLY A 1 99 ? -25.151 -5.748 12.049 1.00 66.12 99 GLY A C 1
ATOM 808 O O . GLY A 1 99 ? -25.938 -6.412 12.729 1.00 66.12 99 GLY A O 1
ATOM 809 N N . GLU A 1 100 ? -24.122 -5.099 12.587 1.00 51.81 100 GLU A N 1
ATOM 810 C CA . GLU A 1 100 ? -23.774 -5.177 14.008 1.00 51.81 100 GLU A CA 1
ATOM 811 C C . GLU A 1 100 ? -24.869 -4.623 14.922 1.00 51.81 100 GLU A C 1
ATOM 813 O O . GLU A 1 100 ? -25.103 -5.180 15.988 1.00 51.81 100 GLU A O 1
ATOM 818 N N . TYR A 1 101 ? -25.623 -3.596 14.506 1.00 64.81 101 TYR A N 1
ATOM 819 C CA . TYR A 1 101 ? -26.745 -3.095 15.313 1.00 64.81 101 TYR A CA 1
ATOM 820 C C . TYR A 1 101 ? -27.837 -4.153 15.500 1.00 64.81 101 TYR A C 1
ATOM 822 O O . TYR A 1 101 ? -28.472 -4.234 16.553 1.00 64.81 101 TYR A O 1
ATOM 830 N N . GLY A 1 102 ? -28.067 -4.966 14.472 1.00 73.12 102 GLY A N 1
ATOM 831 C CA . GLY A 1 102 ? -28.967 -6.099 14.561 1.00 73.12 102 GLY A CA 1
ATOM 832 C C . GLY A 1 102 ? -28.421 -7.219 15.450 1.00 73.12 102 GLY A C 1
ATOM 833 O O . GLY A 1 102 ? -29.175 -7.758 16.260 1.00 73.12 102 GLY A O 1
ATOM 834 N N . GLN A 1 103 ? -27.118 -7.512 15.388 1.00 71.94 103 GLN A N 1
ATOM 835 C CA . GLN A 1 103 ? -26.474 -8.464 16.309 1.00 71.94 103 GLN A CA 1
ATOM 836 C C . GLN A 1 103 ? -26.518 -7.976 17.766 1.00 71.94 103 GLN A C 1
ATOM 838 O O . GLN A 1 103 ? -26.872 -8.736 18.663 1.00 71.94 103 GLN A O 1
ATOM 843 N N . TYR A 1 104 ? -26.276 -6.684 17.992 1.00 70.00 104 TYR A N 1
ATOM 844 C CA . TYR A 1 104 ? -26.414 -6.009 19.282 1.00 70.00 104 TYR A CA 1
ATOM 845 C C . TYR A 1 104 ? -27.830 -6.164 19.848 1.00 70.00 104 TYR A C 1
ATOM 847 O O . TYR A 1 104 ? -28.018 -6.612 20.973 1.00 70.00 104 TYR A O 1
ATOM 855 N N . LEU A 1 105 ? -28.851 -5.872 19.041 1.00 81.88 105 LEU A N 1
ATOM 856 C CA . LEU A 1 105 ? -30.255 -6.048 19.419 1.00 81.88 105 LEU A CA 1
ATOM 857 C C . LEU A 1 105 ? -30.605 -7.499 19.757 1.00 81.88 105 LEU A C 1
ATOM 859 O O . LEU A 1 105 ? -31.385 -7.744 20.672 1.00 81.88 105 LEU A O 1
ATOM 863 N N . LYS A 1 106 ? -30.038 -8.453 19.017 1.00 82.06 106 LYS A N 1
ATOM 864 C CA . LYS A 1 106 ? -30.212 -9.883 19.276 1.00 82.06 106 LYS A CA 1
ATOM 865 C C . LYS A 1 106 ? -29.591 -10.289 20.614 1.00 82.06 106 LYS A C 1
ATOM 867 O O . LYS A 1 106 ? -30.198 -11.079 21.325 1.00 82.06 106 LYS A O 1
ATOM 872 N N . HIS A 1 107 ? -28.440 -9.720 20.967 1.00 75.81 107 HIS A N 1
ATOM 873 C CA . HIS A 1 107 ? -27.780 -9.954 22.252 1.00 75.81 107 HIS A CA 1
ATOM 874 C C . HIS A 1 107 ? -28.540 -9.320 23.429 1.00 75.81 107 HIS A C 1
ATOM 876 O O . HIS A 1 107 ? -28.582 -9.882 24.516 1.00 75.81 107 HIS A O 1
ATOM 882 N N . GLU A 1 108 ? -29.196 -8.176 23.217 1.00 86.69 108 GLU A N 1
ATOM 883 C CA . GLU A 1 108 ? -30.004 -7.528 24.260 1.00 86.69 108 GLU A CA 1
ATOM 884 C C . GLU A 1 108 ? -31.391 -8.159 24.477 1.00 86.69 108 GLU A C 1
ATOM 886 O O . GLU A 1 108 ? -32.133 -7.755 25.380 1.00 86.69 108 GLU A O 1
ATOM 891 N N . TRP A 1 109 ? -31.792 -9.111 23.635 1.00 90.44 109 TRP A N 1
ATOM 892 C CA . TRP A 1 109 ? -33.109 -9.733 23.705 1.00 90.44 109 TRP A CA 1
ATOM 893 C C . TRP A 1 109 ? -33.166 -10.804 24.796 1.00 90.44 109 TRP A C 1
ATOM 895 O O . TRP A 1 109 ? -32.531 -11.849 24.686 1.00 90.44 109 TRP A O 1
ATOM 905 N N . THR A 1 110 ? -33.998 -10.590 25.819 1.00 86.75 110 THR A N 1
ATOM 906 C CA . THR A 1 110 ? -34.211 -11.594 26.882 1.00 86.75 110 THR A CA 1
ATOM 907 C C . THR A 1 110 ? -35.298 -12.615 26.538 1.00 86.75 110 THR A C 1
ATOM 909 O O . THR A 1 110 ? -35.325 -13.710 27.092 1.00 86.75 110 THR A O 1
ATOM 912 N N . GLY A 1 111 ? -36.222 -12.254 25.643 1.00 84.44 111 GLY A N 1
ATOM 913 C CA . GLY A 1 111 ? -37.416 -13.039 25.326 1.00 84.44 111 GLY A CA 1
ATOM 914 C C . GLY A 1 111 ? -38.585 -12.869 26.289 1.00 84.44 111 GLY A C 1
ATOM 915 O O . GLY A 1 111 ? -39.682 -13.305 25.959 1.00 84.44 111 GLY A O 1
ATOM 916 N N . TYR A 1 112 ? -38.425 -12.202 27.431 1.00 90.38 112 TYR A N 1
ATOM 917 C CA . TYR A 1 112 ? -39.504 -12.065 28.411 1.00 90.38 112 TYR A CA 1
ATOM 918 C C . TYR A 1 112 ? -40.321 -10.791 28.196 1.00 90.38 112 TYR A C 1
ATOM 920 O O . TYR A 1 112 ? -39.782 -9.729 27.887 1.00 90.38 112 TYR A O 1
ATOM 928 N N . ASN A 1 113 ? -41.638 -10.869 28.373 1.00 92.19 113 ASN A N 1
ATOM 929 C CA . ASN A 1 113 ? -42.476 -9.683 28.565 1.00 92.19 113 ASN A CA 1
ATOM 930 C C . ASN A 1 113 ? -42.519 -9.282 30.058 1.00 92.19 113 ASN A C 1
ATOM 932 O O . ASN A 1 113 ? -42.074 -10.052 30.910 1.00 92.19 113 ASN A O 1
ATOM 936 N N . PRO A 1 114 ? -43.059 -8.098 30.409 1.00 90.62 114 PRO A N 1
ATOM 937 C CA . PRO A 1 114 ? -43.194 -7.677 31.808 1.00 90.62 114 PRO A CA 1
ATOM 938 C C . PRO A 1 114 ? -44.012 -8.633 32.691 1.00 90.62 114 PRO A C 1
ATOM 940 O O . PRO A 1 114 ? -43.845 -8.632 33.904 1.00 90.62 114 PRO A O 1
ATOM 943 N N . GLU A 1 115 ? -44.876 -9.461 32.099 1.00 88.75 115 GLU A N 1
ATOM 944 C CA . GLU A 1 115 ? -45.638 -10.500 32.800 1.00 88.75 115 GLU A CA 1
ATOM 945 C C . GLU A 1 115 ? -44.861 -11.823 32.994 1.00 88.75 115 GLU A C 1
ATOM 947 O O . GLU A 1 115 ? -45.427 -12.796 33.487 1.00 88.75 115 GLU A O 1
ATOM 952 N N . GLY A 1 116 ? -43.584 -11.892 32.596 1.00 84.06 116 GLY A N 1
ATOM 953 C CA . GLY A 1 116 ? -42.710 -13.058 32.790 1.00 84.06 116 GLY A CA 1
ATOM 954 C C . GLY A 1 116 ? -42.907 -14.204 31.790 1.00 84.06 116 GLY A C 1
ATOM 955 O O . GLY A 1 116 ? -42.314 -15.270 31.939 1.00 84.06 116 GLY A O 1
ATOM 956 N N . LYS A 1 117 ? -43.715 -14.015 30.744 1.00 84.31 117 LYS A N 1
ATOM 957 C CA . LYS A 1 117 ? -43.898 -14.981 29.655 1.00 84.31 117 LYS A CA 1
ATOM 958 C C . LYS A 1 117 ? -42.791 -14.832 28.608 1.00 84.31 117 LYS A C 1
ATOM 960 O O . LYS A 1 117 ? -42.527 -13.730 28.130 1.00 84.31 117 LYS A O 1
ATOM 965 N N . TYR A 1 118 ? -42.196 -15.960 28.227 1.00 89.19 118 TYR A N 1
ATOM 966 C CA . TYR A 1 118 ? -41.142 -16.041 27.217 1.00 89.19 118 TYR A CA 1
ATOM 967 C C . TYR A 1 118 ? -41.690 -16.091 25.782 1.00 89.19 118 TYR A C 1
ATOM 969 O O . TYR A 1 118 ? -42.716 -16.724 25.519 1.00 89.19 118 TYR A O 1
ATOM 977 N N . PHE A 1 119 ? -40.971 -15.451 24.862 1.00 85.06 119 PHE A N 1
ATOM 978 C CA . PHE A 1 119 ? -41.239 -15.393 23.430 1.00 85.06 119 PHE A CA 1
ATOM 979 C C . PHE A 1 119 ? -39.918 -15.476 22.637 1.00 85.06 119 PHE A C 1
ATOM 981 O O . PHE A 1 119 ? -39.032 -14.631 22.829 1.00 85.06 119 PHE A O 1
ATOM 988 N N . PRO A 1 120 ? -39.781 -16.441 21.711 1.00 80.00 120 PRO A N 1
ATOM 989 C CA . PRO A 1 120 ? -38.659 -16.498 20.777 1.00 80.00 120 PRO A CA 1
ATOM 990 C C . PRO A 1 120 ? -38.559 -15.240 19.902 1.00 80.00 120 PRO A C 1
ATOM 992 O O . PRO A 1 120 ? -39.563 -14.629 19.532 1.00 80.00 120 PRO A O 1
ATOM 995 N N . ILE A 1 121 ? -37.335 -14.837 19.556 1.00 84.88 121 ILE A N 1
ATOM 996 C CA . ILE A 1 121 ? -37.077 -13.590 18.815 1.00 84.88 121 ILE A CA 1
ATOM 997 C C . ILE A 1 121 ? -37.642 -13.606 17.379 1.00 84.88 121 ILE A C 1
ATOM 999 O O . ILE A 1 121 ? -38.017 -12.567 16.840 1.00 84.88 121 ILE A O 1
ATOM 1003 N N . ASP A 1 122 ? -37.741 -14.771 16.750 1.00 83.38 122 ASP A N 1
ATOM 1004 C CA . ASP A 1 122 ? -38.333 -14.992 15.425 1.00 83.38 122 ASP A CA 1
ATOM 1005 C C . ASP A 1 122 ? -39.871 -15.056 15.437 1.00 83.38 122 ASP A C 1
ATOM 1007 O O . ASP A 1 122 ? -40.512 -14.882 14.399 1.00 83.38 122 ASP A O 1
ATOM 1011 N N . GLU A 1 123 ? -40.481 -15.192 16.614 1.00 84.44 123 GLU A N 1
ATOM 1012 C CA . GLU A 1 123 ? -41.933 -15.127 16.814 1.00 84.44 123 GLU A CA 1
ATOM 1013 C C . GLU A 1 123 ? -42.430 -13.719 17.179 1.00 84.44 123 GLU A C 1
ATOM 1015 O O . GLU A 1 123 ? -43.604 -13.510 17.495 1.00 84.44 123 GLU A O 1
ATOM 1020 N N . VAL A 1 124 ? -41.556 -12.713 17.120 1.00 87.06 124 VAL A N 1
ATOM 1021 C CA . VAL A 1 124 ? -41.908 -11.320 17.402 1.00 87.06 124 VAL A CA 1
ATOM 1022 C C . VAL A 1 124 ? -41.680 -10.478 16.157 1.00 87.06 124 VAL A C 1
ATOM 1024 O O . VAL A 1 124 ? -40.591 -10.437 15.602 1.00 87.06 124 VAL A O 1
ATOM 1027 N N . ALA A 1 125 ? -42.702 -9.750 15.698 1.00 86.56 125 ALA A N 1
ATOM 1028 C CA . ALA A 1 125 ? -42.530 -8.811 14.590 1.00 86.56 125 ALA A CA 1
ATOM 1029 C C . ALA A 1 125 ? -41.667 -7.619 15.022 1.00 86.56 125 ALA A C 1
ATOM 1031 O O . ALA A 1 125 ? -41.928 -7.011 16.065 1.00 86.56 125 ALA A O 1
ATOM 1032 N N . LYS A 1 126 ? -40.743 -7.171 14.159 1.00 87.62 126 LYS A N 1
ATOM 1033 C CA . LYS A 1 126 ? -39.913 -5.977 14.426 1.00 87.62 126 LYS A CA 1
ATOM 1034 C C . LYS A 1 126 ? -40.738 -4.734 14.795 1.00 87.62 126 LYS A C 1
ATOM 1036 O O . LYS A 1 126 ? -40.311 -3.890 15.571 1.00 87.62 126 LYS A O 1
ATOM 1041 N N . GLY A 1 127 ? -41.934 -4.614 14.211 1.00 83.94 127 GLY A N 1
ATOM 1042 C CA . GLY A 1 127 ? -42.847 -3.484 14.386 1.00 83.94 127 GLY A CA 1
ATOM 1043 C C . GLY A 1 127 ? -43.799 -3.627 15.572 1.00 83.94 127 GLY A C 1
ATOM 1044 O O . GLY A 1 127 ? -44.715 -2.818 15.687 1.00 83.94 127 GLY A O 1
ATOM 1045 N N . SER A 1 128 ? -43.627 -4.650 16.414 1.00 86.50 128 SER A N 1
ATOM 1046 C CA . SER A 1 128 ? -44.463 -4.852 17.595 1.00 86.50 128 SER A CA 1
ATOM 1047 C C . SER A 1 128 ? -44.361 -3.657 18.541 1.00 86.50 128 SER A C 1
ATOM 1049 O O . SER A 1 128 ? -43.264 -3.237 18.908 1.00 86.50 128 SER A O 1
ATOM 1051 N N . SER A 1 129 ? -45.519 -3.140 18.952 1.00 88.00 129 SER A N 1
ATOM 1052 C CA . SER A 1 129 ? -45.647 -2.093 19.967 1.00 88.00 129 SER A CA 1
ATOM 1053 C C . SER A 1 129 ? -45.755 -2.650 21.391 1.00 88.00 129 SER A C 1
ATOM 1055 O O . SER A 1 129 ? -45.862 -1.870 22.335 1.00 88.00 129 SER A O 1
ATOM 1057 N N . LYS A 1 130 ? -45.779 -3.981 21.561 1.00 89.25 130 LYS A N 1
ATOM 1058 C CA . LYS A 1 130 ? -45.838 -4.620 22.883 1.00 89.25 130 LYS A CA 1
ATOM 1059 C C . LYS A 1 130 ? -44.468 -4.537 23.572 1.00 89.25 130 LYS A C 1
ATOM 1061 O O . LYS A 1 130 ? -43.463 -4.740 22.888 1.00 89.25 130 LYS A O 1
ATOM 1066 N N . PRO A 1 131 ? -44.411 -4.239 24.880 1.00 90.88 131 PRO A N 1
ATOM 1067 C CA . PRO A 1 131 ? -43.153 -4.148 25.610 1.00 90.88 131 PRO A CA 1
ATOM 1068 C C . PRO A 1 131 ? -42.563 -5.535 25.886 1.00 90.88 131 PRO A C 1
ATOM 1070 O O . PRO A 1 131 ? -43.287 -6.468 26.222 1.00 90.88 131 PRO A O 1
ATOM 1073 N N . PHE A 1 132 ? -41.241 -5.629 25.784 1.00 94.44 132 PHE A N 1
ATOM 1074 C CA . PHE A 1 132 ? -40.435 -6.773 26.200 1.00 94.44 132 PHE A CA 1
ATOM 1075 C C . PHE A 1 132 ? -39.292 -6.280 27.076 1.00 94.44 132 PHE A C 1
ATOM 1077 O O . PHE A 1 132 ? -38.895 -5.117 26.966 1.00 94.44 132 PHE A O 1
ATOM 1084 N N . ILE A 1 133 ? -38.793 -7.146 27.947 1.00 93.19 133 ILE A N 1
ATOM 1085 C CA . ILE A 1 133 ? -37.611 -6.891 28.755 1.00 93.19 133 ILE A CA 1
ATOM 1086 C C . ILE A 1 133 ? -36.388 -7.032 27.851 1.00 93.19 133 ILE A C 1
ATOM 1088 O O . ILE A 1 133 ? -36.189 -8.047 27.182 1.00 93.19 133 ILE A O 1
ATOM 1092 N N . TRP A 1 134 ? -35.579 -5.984 27.811 1.00 91.12 134 TRP A N 1
ATOM 1093 C CA . TRP A 1 134 ? -34.280 -5.980 27.151 1.00 91.12 134 TRP A CA 1
ATOM 1094 C C . TRP A 1 134 ? -33.223 -5.906 28.227 1.00 91.12 134 TRP A C 1
ATOM 1096 O O . TRP A 1 134 ? -33.398 -5.152 29.179 1.00 91.12 134 TRP A O 1
ATOM 1106 N N . ARG A 1 135 ? -32.137 -6.649 28.061 1.00 82.25 135 ARG A N 1
ATOM 1107 C CA . ARG A 1 135 ? -30.977 -6.584 28.941 1.00 82.25 135 ARG A CA 1
ATOM 1108 C C . ARG A 1 135 ? -29.876 -5.852 28.213 1.00 82.25 135 ARG A C 1
ATOM 1110 O O . ARG A 1 135 ? -29.529 -6.217 27.097 1.00 82.25 135 ARG A O 1
ATOM 1117 N N . CYS A 1 136 ? -29.352 -4.791 28.810 1.00 77.00 136 CYS A N 1
ATOM 1118 C CA . CYS A 1 136 ? -28.418 -3.941 28.096 1.00 77.00 136 CYS A CA 1
ATOM 1119 C C . CYS A 1 136 ? -27.116 -4.697 27.934 1.00 77.00 136 CYS A C 1
ATOM 1121 O O . CYS A 1 136 ? -26.490 -5.035 28.933 1.00 77.00 136 CYS A O 1
ATOM 1123 N N . SER A 1 137 ? -26.657 -4.890 26.705 1.00 64.44 137 SER A N 1
ATOM 1124 C CA . SER A 1 137 ? -25.380 -5.561 26.472 1.00 64.44 137 SER A CA 1
ATOM 1125 C C . SER A 1 137 ? -24.187 -4.677 26.855 1.00 64.44 137 SER A C 1
ATOM 1127 O O . SER A 1 137 ? -23.057 -5.133 26.813 1.00 64.44 137 SER A O 1
ATOM 1129 N N . ARG A 1 138 ? -24.430 -3.405 27.225 1.00 60.5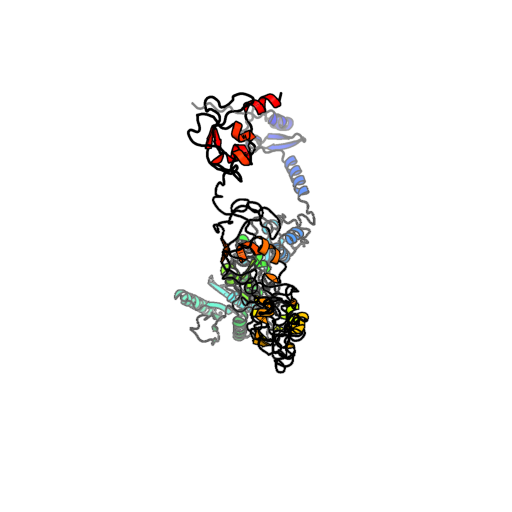9 138 ARG A N 1
ATOM 1130 C CA . ARG A 1 138 ? -23.412 -2.461 27.716 1.00 60.59 138 ARG A CA 1
ATOM 1131 C C . ARG A 1 138 ? -23.329 -2.371 29.231 1.00 60.59 138 ARG A C 1
ATOM 1133 O O . ARG A 1 138 ? -22.243 -2.294 29.782 1.00 60.59 138 ARG A O 1
ATOM 1140 N N . CYS A 1 139 ? -24.474 -2.273 29.908 1.00 58.50 139 CYS A N 1
ATOM 1141 C CA . CYS A 1 139 ? -24.507 -2.038 31.352 1.00 58.50 139 CYS A CA 1
ATOM 1142 C C . CYS A 1 139 ? -25.222 -3.130 32.148 1.00 58.50 139 CYS A C 1
ATOM 1144 O O . CYS A 1 139 ? -25.303 -2.999 33.364 1.00 58.50 139 CYS A O 1
ATOM 1146 N N . GLY A 1 140 ? -25.761 -4.163 31.504 1.00 63.50 140 GLY A N 1
ATOM 1147 C CA . GLY A 1 140 ? -26.509 -5.238 32.157 1.00 63.50 140 GLY A CA 1
ATOM 1148 C C . GLY A 1 140 ? -27.902 -4.846 32.657 1.00 63.50 140 GLY A C 1
ATOM 1149 O O . GLY A 1 140 ? -28.665 -5.728 33.034 1.00 63.50 140 GLY A O 1
ATOM 1150 N N . GLU A 1 141 ? -28.258 -3.557 32.631 1.00 76.56 141 GLU A N 1
ATOM 1151 C CA . GLU A 1 141 ? -29.560 -3.074 33.098 1.00 76.56 141 GLU A CA 1
ATOM 1152 C C . GLU A 1 141 ? -30.694 -3.680 32.275 1.00 76.56 141 GLU A C 1
ATOM 1154 O O . GLU A 1 141 ? -30.648 -3.668 31.039 1.00 76.56 141 GLU A O 1
ATOM 1159 N N . GLU A 1 142 ? -31.731 -4.161 32.956 1.00 86.38 142 GLU A N 1
ATOM 1160 C CA . GLU A 1 142 ? -32.944 -4.642 32.312 1.00 86.38 142 GLU A CA 1
ATOM 1161 C C . GLU A 1 142 ? -34.002 -3.543 32.238 1.00 86.38 142 GLU A C 1
ATOM 1163 O O . GLU A 1 142 ? -34.303 -2.884 33.230 1.00 86.38 142 GLU A O 1
ATOM 1168 N N . TRP A 1 143 ? -34.605 -3.333 31.065 1.00 90.88 143 TRP A N 1
ATOM 1169 C CA . TRP A 1 143 ? -35.687 -2.360 30.925 1.00 90.88 143 TRP A CA 1
ATOM 1170 C C . TRP A 1 143 ? -36.776 -2.808 29.946 1.00 90.88 143 TRP A C 1
ATOM 1172 O O . TRP A 1 143 ? -36.485 -3.391 28.895 1.00 90.88 143 TRP A O 1
ATOM 1182 N N . PRO A 1 144 ? -38.052 -2.495 30.238 1.00 91.50 144 PRO A N 1
ATOM 1183 C CA . PRO A 1 144 ? -39.150 -2.785 29.332 1.00 91.50 144 PRO A CA 1
ATOM 1184 C C . PRO A 1 144 ? -39.194 -1.770 28.181 1.00 91.50 144 PRO A C 1
ATOM 1186 O O . PRO A 1 144 ? -39.311 -0.560 28.391 1.00 91.50 144 PRO A O 1
ATOM 1189 N N . THR A 1 145 ? -39.164 -2.240 26.931 1.00 92.38 145 THR A N 1
ATOM 1190 C CA . THR A 1 145 ? -39.494 -1.403 25.767 1.00 92.38 145 THR A CA 1
ATOM 1191 C C . THR A 1 145 ? -39.974 -2.212 24.561 1.00 92.38 145 THR A C 1
ATOM 1193 O O . THR A 1 145 ? -39.803 -3.427 24.489 1.00 92.38 145 THR A O 1
ATOM 1196 N N . ALA A 1 146 ? -40.623 -1.547 23.604 1.00 91.44 146 ALA A N 1
ATOM 1197 C CA . ALA A 1 146 ? -41.191 -2.196 22.424 1.00 91.44 146 ALA A CA 1
ATOM 1198 C C . ALA A 1 146 ? -40.144 -2.396 21.306 1.00 91.44 146 ALA A C 1
ATOM 1200 O O . ALA A 1 146 ? -39.381 -1.461 21.031 1.00 91.44 146 ALA A O 1
ATOM 1201 N N . PRO A 1 147 ? -40.153 -3.533 20.576 1.00 91.62 147 PRO A N 1
ATOM 1202 C CA . PRO A 1 147 ? -39.315 -3.746 19.392 1.00 91.62 147 PRO A CA 1
ATOM 1203 C C . PRO A 1 147 ? -39.413 -2.615 18.361 1.00 91.62 147 PRO A C 1
ATOM 1205 O O . PRO A 1 147 ? -38.399 -2.205 17.796 1.00 91.62 147 PRO A O 1
ATOM 1208 N N . SER A 1 148 ? -40.597 -2.022 18.169 1.00 88.00 148 SER A N 1
ATOM 1209 C CA . SER A 1 148 ? -40.784 -0.886 17.256 1.00 88.00 148 SER A CA 1
ATOM 1210 C C . SER A 1 148 ? -39.970 0.355 17.641 1.00 88.00 148 SER A C 1
ATOM 1212 O O . SER A 1 148 ? -39.545 1.111 16.769 1.00 88.00 148 SER A O 1
ATOM 1214 N N . SER A 1 149 ? -39.733 0.569 18.938 1.00 83.94 149 SER A N 1
ATOM 1215 C CA . SER A 1 149 ? -38.933 1.688 19.460 1.00 83.94 149 SER A CA 1
ATOM 1216 C C . SER A 1 149 ? -37.432 1.467 19.271 1.00 83.94 149 SER A C 1
ATOM 1218 O O . SER A 1 149 ? -36.660 2.426 19.237 1.00 83.94 149 SER A O 1
ATOM 1220 N N . ARG A 1 150 ? -37.021 0.204 19.129 1.00 88.62 150 ARG A N 1
ATOM 1221 C CA . ARG A 1 150 ? -35.632 -0.194 18.904 1.00 88.62 150 ARG A CA 1
ATOM 1222 C C . ARG A 1 150 ? -35.291 -0.370 17.417 1.00 88.62 150 ARG A C 1
ATOM 1224 O O . ARG A 1 150 ? -34.157 -0.144 17.024 1.00 88.62 150 ARG A O 1
ATOM 1231 N N . THR A 1 151 ? -36.266 -0.725 16.576 1.00 86.50 151 THR A N 1
ATOM 1232 C CA . THR A 1 151 ? -36.076 -0.990 15.130 1.00 86.50 151 THR A CA 1
ATOM 1233 C C . THR A 1 151 ? -36.599 0.125 14.211 1.00 86.50 151 THR A C 1
ATOM 1235 O O . THR A 1 151 ? -36.441 0.056 12.990 1.00 86.50 151 THR A O 1
ATOM 1238 N N . GLY A 1 152 ? -37.253 1.151 14.771 1.00 76.88 152 GLY A N 1
ATOM 1239 C CA . GLY A 1 152 ? -37.824 2.282 14.033 1.00 76.88 152 GLY A CA 1
ATOM 1240 C C . GLY A 1 152 ? -36.789 3.271 13.480 1.00 76.88 152 GLY A C 1
ATOM 1241 O O . GLY A 1 152 ? -35.587 3.106 13.654 1.00 76.88 152 GLY A O 1
ATOM 1242 N N . LYS A 1 153 ? -37.259 4.344 12.821 1.00 69.94 153 LYS A N 1
ATOM 1243 C CA . LYS A 1 153 ? -36.382 5.398 12.261 1.00 69.94 153 LYS A CA 1
ATOM 1244 C C . LYS A 1 153 ? -35.549 6.111 13.338 1.00 69.94 153 LYS A C 1
ATOM 1246 O O . LYS A 1 153 ? -34.378 6.384 13.113 1.00 69.94 153 LYS A O 1
ATOM 1251 N N . ASN A 1 154 ? -36.145 6.357 14.507 1.00 66.69 154 ASN A N 1
ATOM 1252 C CA . ASN A 1 154 ? -35.500 6.993 15.661 1.00 66.69 154 ASN A CA 1
ATOM 1253 C C . ASN A 1 154 ? -35.293 5.951 16.764 1.00 66.69 154 ASN A C 1
ATOM 1255 O O . ASN A 1 154 ? -36.075 5.873 17.714 1.00 66.69 154 ASN A O 1
ATOM 1259 N N . LYS A 1 155 ? -34.278 5.108 16.577 1.00 76.81 155 LYS A N 1
ATOM 1260 C CA . LYS A 1 155 ? -33.940 3.999 17.474 1.00 76.81 155 LYS A CA 1
ATOM 1261 C C . LYS A 1 155 ? -33.574 4.541 18.856 1.00 76.81 155 LYS A C 1
ATOM 1263 O O . LYS A 1 155 ? -32.718 5.415 18.966 1.00 76.81 155 LYS A O 1
ATOM 1268 N N . ARG A 1 156 ? -34.215 4.033 19.909 1.00 72.44 156 ARG A N 1
ATOM 1269 C CA . ARG A 1 156 ? -33.905 4.393 21.304 1.00 72.44 156 ARG A CA 1
ATOM 1270 C C . ARG A 1 156 ? -33.075 3.286 21.956 1.00 72.44 156 ARG A C 1
ATOM 1272 O O . ARG A 1 156 ? -33.363 2.113 21.742 1.00 72.44 156 ARG A O 1
ATOM 1279 N N . GLY A 1 157 ? -32.041 3.660 22.707 1.00 74.06 157 GLY A N 1
ATOM 1280 C CA . GLY A 1 157 ? -31.162 2.733 23.432 1.00 74.06 157 GLY A CA 1
ATOM 1281 C C . GLY A 1 157 ? -31.536 2.577 24.907 1.00 74.06 157 GLY A C 1
ATOM 1282 O O . GLY A 1 157 ? -32.617 2.997 25.329 1.00 74.06 157 GLY A O 1
ATOM 1283 N N . CYS A 1 158 ? -30.624 1.991 25.686 1.00 76.62 158 CYS A N 1
ATOM 1284 C CA . CYS A 1 158 ? -30.760 1.864 27.135 1.00 76.62 158 CYS A CA 1
ATOM 1285 C C . CYS A 1 158 ? -30.900 3.250 27.804 1.00 76.62 158 CYS A C 1
ATOM 1287 O O . CYS A 1 158 ? -30.020 4.103 27.635 1.00 76.62 158 CYS A O 1
ATOM 1289 N N . PRO A 1 159 ? -31.970 3.497 28.586 1.00 70.44 159 PRO A N 1
ATOM 1290 C CA . PRO A 1 159 ? -32.164 4.762 29.295 1.00 70.44 159 PRO A CA 1
ATOM 1291 C C . PRO A 1 159 ? -31.063 5.070 30.317 1.00 70.44 159 PRO A C 1
ATOM 1293 O O . PRO A 1 159 ? -30.788 6.243 30.568 1.00 70.44 159 PRO A O 1
ATOM 1296 N N . ALA A 1 160 ? -30.437 4.039 30.896 1.00 63.47 160 ALA A N 1
ATOM 1297 C CA . ALA A 1 160 ? -29.351 4.194 31.861 1.00 63.47 160 ALA A CA 1
ATOM 1298 C C . ALA A 1 160 ? -28.048 4.662 31.191 1.00 63.47 160 ALA A C 1
ATOM 1300 O O . ALA A 1 160 ? -27.372 5.543 31.720 1.00 63.47 160 ALA A O 1
ATOM 1301 N N . CYS A 1 161 ? -27.730 4.139 30.001 1.00 64.31 161 CYS A N 1
ATOM 1302 C CA . CYS A 1 161 ? -26.556 4.554 29.225 1.00 64.31 161 CYS A CA 1
ATOM 1303 C C . CYS A 1 161 ? -26.703 5.961 28.630 1.00 64.31 161 CYS A C 1
ATOM 1305 O O . CYS A 1 161 ? -25.717 6.662 28.458 1.00 64.31 161 CYS A O 1
ATOM 1307 N N . ASN A 1 162 ? -27.929 6.409 28.346 1.00 61.31 162 ASN A N 1
ATOM 1308 C CA . ASN A 1 162 ? -28.180 7.716 27.727 1.00 61.31 162 ASN A CA 1
ATOM 1309 C C . ASN A 1 162 ? -28.037 8.915 28.696 1.00 61.31 162 ASN A C 1
ATOM 1311 O O . ASN A 1 162 ? -28.369 10.039 28.333 1.00 61.31 162 ASN A O 1
ATOM 1315 N N . LYS A 1 163 ? -27.617 8.682 29.949 1.00 55.59 163 LYS A N 1
ATOM 1316 C CA . LYS A 1 163 ? -27.572 9.689 31.027 1.00 55.59 163 LYS A CA 1
ATOM 1317 C C . LYS A 1 163 ? -26.166 10.014 31.560 1.00 55.59 163 LYS A C 1
ATOM 1319 O O . LYS A 1 163 ? -26.087 10.756 32.536 1.00 55.59 163 LYS A O 1
ATOM 1324 N N . ARG A 1 164 ? -25.070 9.459 31.024 1.00 59.34 164 ARG A N 1
ATOM 1325 C CA . ARG A 1 164 ? -23.788 9.430 31.760 1.00 59.34 164 ARG A CA 1
ATOM 1326 C C . ARG A 1 164 ? -22.605 10.065 31.023 1.00 59.34 164 ARG A C 1
ATOM 1328 O O . ARG A 1 164 ? -22.304 9.683 29.902 1.00 59.34 164 ARG A O 1
ATOM 1335 N N . SER A 1 165 ? -21.927 10.965 31.741 1.00 56.62 165 SER A N 1
ATOM 1336 C CA . SER A 1 165 ? -20.537 11.399 31.552 1.00 56.62 165 SER A CA 1
ATOM 1337 C C . SER A 1 165 ? -19.722 10.853 32.736 1.00 56.62 165 SER A C 1
ATOM 1339 O O . SER A 1 165 ? -19.608 11.541 33.744 1.00 56.62 165 SER A O 1
ATOM 1341 N N . THR A 1 166 ? -19.263 9.601 32.681 1.00 69.00 166 THR A N 1
ATOM 1342 C CA . THR A 1 166 ? -18.379 8.989 33.704 1.00 69.00 166 THR A CA 1
ATOM 1343 C C . THR A 1 166 ? -17.090 8.535 33.048 1.00 69.00 166 THR A C 1
ATOM 1345 O O . THR A 1 166 ? -17.143 8.031 31.924 1.00 69.00 166 THR A O 1
ATOM 1348 N N . SER A 1 167 ? -15.951 8.697 33.717 1.00 82.50 167 SER A N 1
ATOM 1349 C CA . SER A 1 167 ? -14.654 8.350 33.132 1.00 82.50 167 SER A CA 1
ATOM 1350 C C . SER A 1 167 ? -14.404 6.834 33.126 1.00 82.50 167 SER A C 1
ATOM 1352 O O . SER A 1 167 ? -15.064 6.064 33.828 1.00 82.50 167 SER A O 1
ATOM 1354 N N . TYR A 1 168 ? -13.465 6.375 32.291 1.00 85.75 168 TYR A N 1
ATOM 1355 C CA . TYR A 1 168 ? -13.075 4.962 32.270 1.00 85.75 168 TYR A CA 1
ATOM 1356 C C . TYR A 1 168 ? -12.493 4.479 33.608 1.00 85.75 168 TYR A C 1
ATOM 1358 O O . TYR A 1 168 ? -12.954 3.442 34.082 1.00 85.75 168 TYR A O 1
ATOM 1366 N N . PRO A 1 169 ? -11.554 5.207 34.250 1.00 89.38 169 PRO A N 1
ATOM 1367 C CA . PRO A 1 169 ? -11.021 4.809 35.551 1.00 89.38 169 PRO A CA 1
ATOM 1368 C C . PRO A 1 169 ? -12.100 4.635 36.623 1.00 89.38 169 PRO A C 1
ATOM 1370 O O . PRO A 1 169 ? -12.112 3.607 37.291 1.00 89.38 169 PRO A O 1
ATOM 1373 N N . GLU A 1 170 ? -13.060 5.564 36.732 1.00 89.00 170 GLU A N 1
ATOM 1374 C CA . GLU A 1 170 ? -14.197 5.440 37.662 1.00 89.00 170 GLU A CA 1
ATOM 1375 C C . GLU A 1 170 ? -14.952 4.120 37.466 1.00 89.00 170 GLU A C 1
ATOM 1377 O O . GLU A 1 170 ? -15.232 3.401 38.425 1.00 89.00 170 GLU A O 1
ATOM 1382 N N . GLN A 1 171 ? -15.292 3.790 36.213 1.00 89.12 171 GLN A N 1
ATOM 1383 C CA . GLN A 1 171 ? -16.033 2.566 35.913 1.00 89.12 171 GLN A CA 1
ATOM 1384 C C . GLN A 1 171 ? -15.181 1.313 36.141 1.00 89.12 171 GLN A C 1
ATOM 1386 O O . GLN A 1 171 ? -15.711 0.315 36.621 1.00 89.12 171 GLN A O 1
ATOM 1391 N N . PHE A 1 172 ? -13.880 1.366 35.855 1.00 92.94 172 PHE A N 1
ATOM 1392 C CA . PHE A 1 172 ? -12.954 0.261 36.099 1.00 92.94 172 PHE A CA 1
ATOM 1393 C C . PHE A 1 172 ? -12.873 -0.068 37.590 1.00 92.94 172 PHE A C 1
ATOM 1395 O O . PHE A 1 172 ? -13.146 -1.200 37.983 1.00 92.94 172 PHE A O 1
ATOM 1402 N N . LEU A 1 173 ? -12.609 0.941 38.429 1.00 94.06 173 LEU A N 1
ATOM 1403 C CA . LEU A 1 173 ? -12.559 0.780 39.883 1.00 94.06 173 LEU A CA 1
ATOM 1404 C C . LEU A 1 173 ? -13.905 0.296 40.437 1.00 94.06 173 LEU A C 1
ATOM 1406 O O . LEU A 1 173 ? -13.946 -0.622 41.256 1.00 94.06 173 LEU A O 1
ATOM 1410 N N . TYR A 1 174 ? -15.016 0.858 39.950 1.00 94.00 174 TYR A N 1
ATOM 1411 C CA . TYR A 1 174 ? -16.356 0.421 40.335 1.00 94.00 174 TYR A CA 1
ATOM 1412 C C . TYR A 1 174 ? -16.591 -1.060 40.033 1.00 94.00 174 TYR A C 1
ATOM 1414 O O . TYR A 1 174 ? -17.057 -1.790 40.905 1.00 94.00 174 TYR A O 1
ATOM 1422 N N . HIS A 1 175 ? -16.292 -1.510 38.814 1.00 92.06 175 HIS A N 1
ATOM 1423 C CA . HIS A 1 175 ? -16.542 -2.888 38.404 1.00 92.06 175 HIS A CA 1
ATOM 1424 C C . HIS A 1 175 ? -15.629 -3.881 39.127 1.00 92.06 175 HIS A C 1
ATOM 1426 O O . HIS A 1 175 ? -16.113 -4.936 39.536 1.00 92.06 175 HIS A O 1
ATOM 1432 N N . SER A 1 176 ? -14.369 -3.517 39.393 1.00 94.12 176 SER A N 1
ATOM 1433 C CA . SER A 1 176 ? -13.485 -4.316 40.249 1.00 94.12 176 SER A CA 1
ATOM 1434 C C . SER A 1 176 ? -14.043 -4.477 41.662 1.00 94.12 176 SER A C 1
ATOM 1436 O O . SER A 1 176 ? -14.101 -5.587 42.184 1.00 94.12 176 SER A O 1
ATOM 1438 N N . LEU A 1 177 ? -14.508 -3.387 42.280 1.00 94.19 177 LEU A N 1
ATOM 1439 C CA . LEU A 1 177 ? -15.073 -3.442 43.628 1.00 94.19 177 LEU A CA 1
ATOM 1440 C C . LEU A 1 177 ? -16.433 -4.130 43.668 1.00 94.19 177 LEU A C 1
ATOM 1442 O O . LEU A 1 177 ? -16.716 -4.822 44.635 1.00 94.19 177 LEU A O 1
ATOM 1446 N N . LYS A 1 178 ? -17.265 -3.993 42.631 1.00 92.81 178 LYS A N 1
ATOM 1447 C CA . LYS A 1 178 ? -18.569 -4.665 42.531 1.00 92.81 178 LYS A CA 1
ATOM 1448 C C . LYS A 1 178 ? -18.440 -6.188 42.537 1.00 92.81 178 LYS A C 1
ATOM 1450 O O . LYS A 1 178 ? -19.345 -6.861 43.022 1.00 92.81 178 LYS A O 1
ATOM 1455 N N . TYR A 1 179 ? -17.328 -6.703 42.014 1.00 89.19 179 TYR A N 1
ATOM 1456 C CA . TYR A 1 179 ? -17.009 -8.129 42.023 1.00 89.19 179 TYR A CA 1
ATOM 1457 C C . TYR A 1 179 ? -16.819 -8.664 43.453 1.00 89.19 179 TYR A C 1
ATOM 1459 O O . TYR A 1 179 ? -17.243 -9.772 43.765 1.00 89.19 179 TYR A O 1
ATOM 1467 N N . VAL A 1 180 ? -16.232 -7.849 44.336 1.00 90.88 180 VAL A N 1
ATOM 1468 C CA . VAL A 1 180 ? -15.953 -8.200 45.742 1.00 90.88 180 VAL A CA 1
ATOM 1469 C C . VAL A 1 180 ? -17.097 -7.804 46.678 1.00 90.88 180 VAL A C 1
ATOM 1471 O O . VAL A 1 180 ? -17.432 -8.536 47.604 1.00 90.88 180 VAL A O 1
ATOM 1474 N N . PHE A 1 181 ? -17.722 -6.659 46.414 1.00 92.81 181 PHE A N 1
ATOM 1475 C CA . PHE A 1 181 ? -18.813 -6.066 47.179 1.00 92.81 181 PHE A CA 1
ATOM 1476 C C . PHE A 1 181 ? -20.058 -5.973 46.282 1.00 92.81 181 PHE A C 1
ATOM 1478 O O . PHE A 1 181 ? -20.265 -4.962 45.598 1.00 92.81 181 PHE A O 1
ATOM 1485 N N . PRO A 1 182 ? -20.924 -7.007 46.257 1.00 90.81 182 PRO A N 1
ATOM 1486 C CA . PRO A 1 182 ? -22.102 -7.038 45.389 1.00 90.81 182 PRO A CA 1
ATOM 1487 C C . PRO A 1 182 ? -23.102 -5.908 45.647 1.00 90.81 182 PRO A C 1
ATOM 1489 O O . PRO A 1 182 ? -23.961 -5.651 44.806 1.00 90.81 182 PRO A O 1
ATOM 1492 N N . ASP A 1 183 ? -23.006 -5.203 46.773 1.00 92.62 183 ASP A N 1
ATOM 1493 C CA . ASP A 1 183 ? -23.810 -4.031 47.110 1.00 92.62 183 ASP A CA 1
ATOM 1494 C C . ASP A 1 183 ? -23.204 -2.703 46.622 1.00 92.62 183 ASP A C 1
ATOM 1496 O O . ASP A 1 183 ? -23.847 -1.666 46.764 1.00 92.62 183 ASP A O 1
ATOM 1500 N N . ALA A 1 184 ? -22.033 -2.716 45.971 1.00 93.12 184 ALA A N 1
ATOM 1501 C CA . ALA A 1 184 ? -21.386 -1.506 45.474 1.00 93.12 184 ALA A CA 1
ATOM 1502 C C . ALA A 1 184 ? -22.284 -0.715 44.506 1.00 93.12 184 ALA A C 1
ATOM 1504 O O . ALA A 1 184 ? -22.878 -1.261 43.559 1.00 93.12 184 ALA A O 1
ATOM 1505 N N . ILE A 1 185 ? -22.341 0.600 44.709 1.00 90.62 185 ILE A N 1
ATOM 1506 C CA . ILE A 1 185 ? -23.184 1.536 43.960 1.00 90.62 185 ILE A CA 1
ATOM 1507 C C . ILE A 1 185 ? -22.286 2.530 43.226 1.00 90.62 185 ILE A C 1
ATOM 1509 O O . ILE A 1 185 ? -21.477 3.205 43.850 1.00 90.62 185 ILE A O 1
ATOM 1513 N N . SER A 1 186 ? -22.449 2.643 41.907 1.00 89.00 186 SER A N 1
ATOM 1514 C CA . SER A 1 186 ? -21.794 3.689 41.108 1.00 89.00 186 SER A CA 1
ATOM 1515 C C . SER A 1 186 ? -22.644 4.955 41.125 1.00 89.00 186 SER A C 1
ATOM 1517 O O . SER A 1 186 ? -23.861 4.863 40.926 1.00 89.00 186 SER A O 1
ATOM 1519 N N . ARG A 1 187 ? -22.013 6.122 41.308 1.00 85.38 187 ARG A N 1
ATOM 1520 C CA . ARG A 1 187 ? -22.676 7.437 41.380 1.00 85.38 187 ARG A CA 1
ATOM 1521 C C . ARG A 1 187 ? -23.802 7.478 42.406 1.00 85.38 187 ARG A C 1
ATOM 1523 O O . ARG A 1 187 ? -24.902 7.978 42.143 1.00 85.38 187 ARG A O 1
ATOM 1530 N N . GLY A 1 188 ? -23.561 6.861 43.554 1.00 85.62 188 GLY A N 1
ATOM 1531 C CA . GLY A 1 188 ? -24.544 6.849 44.619 1.00 85.62 188 GLY A CA 1
ATOM 1532 C C . GLY A 1 188 ? -24.663 8.238 45.250 1.00 85.62 188 GLY A C 1
ATOM 1533 O O . GLY A 1 188 ? -23.724 9.032 45.230 1.00 85.62 188 GLY A O 1
ATOM 1534 N N . LYS A 1 189 ? -25.849 8.550 45.780 1.00 90.56 189 LYS A N 1
ATOM 1535 C CA . LYS A 1 189 ? -26.105 9.822 46.457 1.00 90.56 189 LYS A CA 1
ATOM 1536 C C . LYS A 1 189 ? -26.379 9.594 47.930 1.00 90.56 189 LYS A C 1
ATOM 1538 O O . LYS A 1 189 ? -27.284 8.837 48.273 1.00 90.56 189 LYS A O 1
ATOM 1543 N N . TYR A 1 190 ? -25.656 10.312 48.776 1.00 91.19 190 TYR A N 1
ATOM 1544 C CA . TYR A 1 190 ? -25.871 10.361 50.213 1.00 91.19 190 TYR A CA 1
ATOM 1545 C C . TYR A 1 190 ? -26.165 11.804 50.622 1.00 91.19 190 TYR A C 1
ATOM 1547 O O . TYR A 1 190 ? -25.403 12.712 50.310 1.00 91.19 190 TYR A O 1
ATOM 1555 N N . GLN A 1 191 ? -27.328 12.029 51.241 1.00 90.75 191 GLN A N 1
ATOM 1556 C CA . GLN A 1 191 ? -27.812 13.365 51.633 1.00 90.75 191 GLN A CA 1
ATOM 1557 C C . GLN A 1 191 ? -27.749 14.418 50.504 1.00 90.75 191 GLN A C 1
ATOM 1559 O O . GLN A 1 191 ? -27.474 15.592 50.723 1.00 90.75 191 GLN A O 1
ATOM 1564 N N . GLY A 1 192 ? -28.024 13.993 49.267 1.00 86.31 192 GLY A N 1
ATOM 1565 C CA . GLY A 1 192 ? -28.010 14.863 48.086 1.00 86.31 192 GLY A CA 1
ATOM 1566 C C . GLY A 1 192 ? -26.632 15.065 47.446 1.00 86.31 192 GLY A C 1
ATOM 1567 O O . GLY A 1 192 ? -26.582 15.535 46.309 1.00 86.31 192 GLY A O 1
ATOM 1568 N N . VAL A 1 193 ? -25.549 14.644 48.106 1.00 88.25 193 VAL A N 1
ATOM 1569 C CA . VAL A 1 193 ? -24.175 14.670 47.587 1.00 88.25 193 VAL A CA 1
ATOM 1570 C C . VAL A 1 193 ? -23.878 13.364 46.854 1.00 88.25 193 VAL A C 1
ATOM 1572 O O . VAL A 1 193 ? -24.218 12.286 47.334 1.00 88.25 193 VAL A O 1
ATOM 1575 N N . GLU A 1 194 ? -23.294 13.457 45.662 1.00 89.56 194 GLU A N 1
ATOM 1576 C CA . GLU A 1 194 ? -22.943 12.302 44.831 1.00 89.56 194 GLU A CA 1
ATOM 1577 C C . GLU A 1 194 ? -21.490 11.878 45.062 1.00 89.56 194 GLU A C 1
ATOM 1579 O O . GLU A 1 194 ? -20.615 12.740 45.110 1.00 89.56 194 GLU A O 1
ATOM 1584 N N . TYR A 1 195 ? -21.256 10.570 45.163 1.00 90.50 195 TYR A N 1
ATOM 1585 C CA . TYR A 1 195 ? -19.940 9.936 45.278 1.00 90.50 195 TYR A CA 1
ATOM 1586 C C . TYR A 1 195 ? -19.760 8.927 44.141 1.00 90.50 195 TYR A C 1
ATOM 1588 O O . TYR A 1 195 ? -20.728 8.255 43.760 1.00 90.50 195 TYR A O 1
ATOM 1596 N N . ASP A 1 196 ? -18.543 8.784 43.614 1.00 90.88 196 ASP A N 1
ATOM 1597 C CA . ASP A 1 196 ? -18.289 7.915 42.455 1.00 90.88 196 ASP A CA 1
ATOM 1598 C C . ASP A 1 196 ? -18.605 6.448 42.739 1.00 90.88 196 ASP A C 1
ATOM 1600 O O . ASP A 1 196 ? -19.249 5.774 41.921 1.00 90.88 196 ASP A O 1
ATOM 1604 N N . ILE A 1 197 ? -18.195 5.960 43.914 1.00 93.88 197 ILE A N 1
ATOM 1605 C CA . ILE A 1 197 ? -18.448 4.593 44.368 1.00 93.88 197 ILE A CA 1
ATOM 1606 C C . ILE A 1 197 ? -18.847 4.611 45.845 1.00 93.88 197 ILE A C 1
ATOM 1608 O O . ILE A 1 197 ? -18.153 5.171 46.688 1.00 93.88 197 ILE A O 1
ATOM 1612 N N . MET A 1 198 ? -19.954 3.953 46.180 1.00 95.62 198 MET A N 1
ATOM 1613 C CA . MET A 1 198 ? -20.370 3.713 47.563 1.00 95.62 198 MET A CA 1
ATOM 1614 C C . MET A 1 198 ? -20.377 2.213 47.850 1.00 95.62 198 MET A C 1
ATOM 1616 O O . MET A 1 198 ? -20.908 1.440 47.049 1.00 95.62 198 MET A O 1
ATOM 1620 N N . LEU A 1 199 ? -19.850 1.823 49.010 1.00 96.38 199 LEU A N 1
ATOM 1621 C CA . LEU A 1 199 ? -19.856 0.466 49.561 1.00 96.38 199 LEU A CA 1
ATOM 1622 C C . LEU A 1 199 ? -20.651 0.462 50.883 1.00 96.38 199 LEU A C 1
ATOM 1624 O O . LEU A 1 199 ? -20.062 0.625 51.958 1.00 96.38 199 LEU A O 1
ATOM 1628 N N . PRO A 1 200 ? -21.993 0.347 50.827 1.00 93.94 200 PRO A N 1
ATOM 1629 C CA . PRO A 1 200 ? -22.848 0.428 52.013 1.00 93.94 200 PRO A CA 1
ATOM 1630 C C . PRO A 1 200 ? -22.519 -0.600 53.102 1.00 93.94 200 PRO A C 1
ATOM 1632 O O . PRO A 1 200 ? -22.543 -0.264 54.282 1.00 93.94 200 PRO A O 1
ATOM 1635 N N . SER A 1 201 ? -22.178 -1.832 52.722 1.00 93.50 201 SER A N 1
ATOM 1636 C CA . SER A 1 201 ? -21.921 -2.960 53.627 1.00 93.50 201 SER A CA 1
ATOM 1637 C C . SER A 1 201 ? -20.782 -2.709 54.616 1.00 93.50 201 SER A C 1
ATOM 1639 O O . SER A 1 201 ? -20.784 -3.279 55.705 1.00 93.50 201 SER A O 1
ATOM 1641 N N . ILE A 1 202 ? -19.848 -1.823 54.266 1.00 94.56 202 ILE A N 1
ATOM 1642 C CA . ILE A 1 202 ? -18.685 -1.453 55.082 1.00 94.56 202 ILE A CA 1
ATOM 1643 C C . ILE A 1 202 ? -18.597 0.058 55.339 1.00 94.56 202 ILE A C 1
ATOM 1645 O O . ILE A 1 202 ? -17.525 0.560 55.673 1.00 94.56 202 ILE A O 1
ATOM 1649 N N . ASN A 1 203 ? -19.700 0.798 55.156 1.00 95.12 203 ASN A N 1
ATOM 1650 C CA . ASN A 1 203 ? -19.775 2.252 55.348 1.00 95.12 203 ASN A CA 1
ATOM 1651 C C . ASN A 1 203 ? -18.586 3.009 54.728 1.00 95.12 203 ASN A C 1
ATOM 1653 O O . ASN A 1 203 ? -17.957 3.831 55.393 1.00 95.12 203 ASN A O 1
ATOM 1657 N N . THR A 1 204 ? -18.240 2.706 53.473 1.00 96.31 204 THR A N 1
ATOM 1658 C CA . THR A 1 204 ? -17.086 3.321 52.795 1.00 96.31 204 THR A CA 1
ATOM 1659 C C . THR A 1 204 ? -17.492 3.957 51.472 1.00 96.31 204 THR A C 1
ATOM 1661 O O . THR A 1 204 ? -18.082 3.284 50.627 1.00 96.31 204 THR A O 1
ATOM 1664 N N . PHE A 1 205 ? -17.165 5.235 51.268 1.00 96.06 205 PHE A N 1
ATOM 1665 C CA . PHE A 1 205 ? -17.362 5.964 50.010 1.00 96.06 205 PHE A CA 1
ATOM 1666 C C . PHE A 1 205 ? -16.013 6.317 49.385 1.00 96.06 205 PHE A C 1
ATOM 1668 O O . PHE A 1 205 ? -15.044 6.597 50.090 1.00 96.06 205 PHE A O 1
ATOM 1675 N N . ILE A 1 206 ? -15.955 6.277 48.057 1.00 94.31 206 ILE A N 1
ATOM 1676 C CA . ILE A 1 206 ? -14.732 6.460 47.282 1.00 94.31 206 ILE A CA 1
ATOM 1677 C C . ILE A 1 206 ? -14.980 7.507 46.197 1.00 94.31 206 ILE A C 1
ATOM 1679 O O . ILE A 1 206 ? -15.996 7.445 45.498 1.00 94.31 206 ILE A O 1
ATOM 1683 N N . GLU A 1 207 ? -14.027 8.421 46.047 1.00 91.88 207 GLU A N 1
ATOM 1684 C CA . GLU A 1 207 ? -14.011 9.449 45.006 1.00 91.88 207 GLU A CA 1
ATOM 1685 C C . GLU A 1 207 ? -12.767 9.287 44.120 1.00 91.88 207 GLU A C 1
ATOM 1687 O O . GLU A 1 207 ? -11.651 9.117 44.620 1.00 91.88 207 GLU A O 1
ATOM 1692 N N . TYR A 1 208 ? -12.962 9.344 42.804 1.00 88.94 208 TYR A N 1
ATOM 1693 C CA . TYR A 1 208 ? -11.906 9.347 41.803 1.00 88.94 208 TYR A CA 1
ATOM 1694 C C . TYR A 1 208 ? -11.720 10.760 41.225 1.00 88.94 208 TYR A C 1
ATOM 1696 O O . TYR A 1 208 ? -12.636 11.347 40.656 1.00 88.94 208 TYR A O 1
ATOM 1704 N N . GLY A 1 209 ? -10.503 11.300 41.315 1.00 79.00 209 GLY A N 1
ATOM 1705 C CA . GLY A 1 209 ? -10.167 12.651 40.855 1.00 79.00 209 GLY A CA 1
ATOM 1706 C C . GLY A 1 209 ? -8.906 12.728 39.984 1.00 79.00 209 GLY A C 1
ATOM 1707 O O . GLY A 1 209 ? -8.086 11.816 39.949 1.00 79.00 209 GLY A O 1
ATOM 1708 N N . SER A 1 210 ? -8.719 13.859 39.292 1.00 62.75 210 SER A N 1
ATOM 1709 C CA . SER A 1 210 ? -7.490 14.193 38.539 1.00 62.75 210 SER A CA 1
ATOM 1710 C C . SER A 1 210 ? -6.964 15.573 38.950 1.00 62.75 210 SER A C 1
ATOM 1712 O O . SER A 1 210 ? -7.775 16.489 39.111 1.00 62.75 210 SER A O 1
ATOM 1714 N N . THR A 1 211 ? -5.644 15.772 39.024 1.00 55.47 211 THR A N 1
ATOM 1715 C CA . THR A 1 211 ? -4.968 16.974 39.582 1.00 55.47 211 THR A CA 1
ATOM 1716 C C . THR A 1 211 ? -5.092 18.290 38.773 1.00 55.47 211 THR A C 1
ATOM 1718 O O . THR A 1 211 ? -4.294 19.221 38.931 1.00 55.47 211 THR A O 1
ATOM 1721 N N . PHE A 1 212 ? -6.090 18.452 37.899 1.00 49.12 212 PHE A N 1
ATOM 1722 C CA . PHE A 1 212 ? -6.259 19.685 37.115 1.00 49.12 212 PHE A CA 1
ATOM 1723 C C . PHE A 1 212 ? -7.058 20.778 37.849 1.00 49.12 212 PHE A C 1
ATOM 1725 O O . PHE A 1 212 ? -8.275 20.882 37.731 1.00 49.12 212 PHE A O 1
ATOM 1732 N N . THR A 1 213 ? -6.301 21.624 38.555 1.00 41.47 213 THR A N 1
ATOM 1733 C CA . THR A 1 213 ? -6.446 23.090 38.692 1.00 41.47 213 THR A CA 1
ATOM 1734 C C . THR A 1 213 ? -7.861 23.670 38.575 1.00 41.47 213 THR A C 1
ATOM 1736 O O . THR A 1 213 ? -8.178 24.330 37.588 1.00 41.47 213 THR A O 1
ATOM 1739 N N . HIS A 1 214 ? -8.656 23.519 39.628 1.00 42.62 214 HIS A N 1
ATOM 1740 C CA . HIS A 1 214 ? -9.637 24.517 40.047 1.00 42.62 214 HIS A CA 1
ATOM 1741 C C . HIS A 1 214 ? -9.616 24.530 41.575 1.00 42.62 214 HIS A C 1
ATOM 1743 O O . HIS A 1 214 ? -9.842 23.487 42.184 1.00 42.62 214 HIS A O 1
ATOM 1749 N N . SER A 1 215 ? -9.350 25.689 42.180 1.00 48.09 215 SER A N 1
ATOM 1750 C CA . SER A 1 215 ? -9.481 25.921 43.630 1.00 48.09 215 SER A CA 1
ATOM 1751 C C . SER A 1 215 ? -10.816 25.411 44.191 1.00 48.09 215 SER A C 1
ATOM 1753 O O . SER A 1 215 ? -10.894 24.996 45.338 1.00 48.09 215 SER A O 1
ATOM 1755 N N . ASP A 1 216 ? -11.845 25.372 43.344 1.00 47.91 216 ASP A N 1
ATOM 1756 C CA . ASP A 1 216 ? -13.223 25.039 43.700 1.00 47.91 216 ASP A CA 1
ATOM 1757 C C . ASP A 1 216 ? -13.463 23.523 43.898 1.00 47.91 216 ASP A C 1
ATOM 1759 O O . ASP A 1 216 ? -14.451 23.131 44.518 1.00 47.91 216 ASP A O 1
ATOM 1763 N N . LYS A 1 217 ? -12.588 22.644 43.374 1.00 54.53 217 LYS A N 1
ATOM 1764 C CA . LYS A 1 217 ? -12.724 21.179 43.543 1.00 54.53 217 LYS A CA 1
ATOM 1765 C C . LYS A 1 217 ? -12.140 20.671 44.861 1.00 54.53 217 LYS A C 1
ATOM 1767 O O . LYS A 1 217 ? -12.727 19.777 45.458 1.00 54.53 217 LYS A O 1
ATOM 1772 N N . GLU A 1 218 ? -11.050 21.271 45.340 1.00 57.47 218 GLU A N 1
ATOM 1773 C CA . GLU A 1 218 ? -10.470 20.937 46.651 1.00 57.47 218 GLU A CA 1
ATOM 1774 C C . GLU A 1 218 ? -11.463 21.231 47.785 1.00 57.47 218 GLU A C 1
ATOM 1776 O O . GLU A 1 218 ? -11.606 20.430 48.707 1.00 57.47 218 GLU A O 1
ATOM 1781 N N . GLU A 1 219 ? -12.219 22.329 47.674 1.00 58.38 219 GLU A N 1
ATOM 1782 C CA . GLU A 1 219 ? -13.279 22.689 48.624 1.00 58.38 219 GLU A CA 1
ATOM 1783 C C . GLU A 1 219 ? -14.450 21.686 48.603 1.00 58.38 219 GLU A C 1
ATOM 1785 O O . GLU A 1 219 ? -14.989 21.329 49.652 1.00 58.38 219 GLU A O 1
ATOM 1790 N N . SER A 1 220 ? -14.813 21.171 47.422 1.00 68.81 220 SER A N 1
ATOM 1791 C CA . SER A 1 220 ? -15.868 20.162 47.253 1.00 68.81 220 SER A CA 1
ATOM 1792 C C . SER A 1 220 ? -15.468 18.789 47.807 1.00 68.81 220 SER A C 1
ATOM 1794 O O . SER A 1 220 ? -16.271 18.142 48.484 1.00 68.81 220 SER A O 1
ATOM 1796 N N . ASP A 1 221 ? -14.242 18.333 47.545 1.00 71.44 221 ASP A N 1
ATOM 1797 C CA . ASP A 1 221 ? -13.761 17.027 48.012 1.00 71.44 221 ASP A CA 1
ATOM 1798 C C . ASP A 1 221 ? -13.510 17.034 49.527 1.00 71.44 221 ASP A C 1
ATOM 1800 O O . ASP A 1 221 ? -13.857 16.073 50.219 1.00 71.44 221 ASP A O 1
ATOM 1804 N N . ALA A 1 222 ? -13.016 18.151 50.077 1.00 77.12 222 ALA A N 1
ATOM 1805 C CA . ALA A 1 222 ? -12.912 18.346 51.521 1.00 77.12 222 ALA A CA 1
ATOM 1806 C C . ALA A 1 222 ? -14.292 18.325 52.204 1.00 77.12 222 ALA A C 1
ATOM 1808 O O . ALA A 1 222 ? -14.456 17.667 53.233 1.00 77.12 222 ALA A O 1
ATOM 1809 N N . ALA A 1 223 ? -15.306 18.968 51.612 1.00 83.75 223 ALA A N 1
ATOM 1810 C CA . ALA A 1 223 ? -16.677 18.934 52.126 1.00 83.75 223 ALA A CA 1
ATOM 1811 C C . ALA A 1 223 ? -17.283 17.518 52.077 1.00 83.75 223 ALA A C 1
ATOM 1813 O O . ALA A 1 223 ? -17.939 17.087 53.029 1.00 83.75 223 ALA A O 1
ATOM 1814 N N . LYS A 1 224 ? -17.027 16.762 51.000 1.00 88.00 224 LYS A N 1
ATOM 1815 C CA . LYS A 1 224 ? -17.415 15.347 50.876 1.00 88.00 224 LYS A CA 1
ATOM 1816 C C . LYS A 1 224 ? -16.781 14.480 51.962 1.00 88.00 224 LYS A C 1
ATOM 1818 O O . LYS A 1 224 ? -17.485 13.658 52.557 1.00 88.00 224 LYS A O 1
ATOM 1823 N N . ALA A 1 225 ? -15.485 14.666 52.217 1.00 86.94 225 ALA A N 1
ATOM 1824 C CA . ALA A 1 225 ? -14.743 13.951 53.250 1.00 86.94 225 ALA A CA 1
ATOM 1825 C C . ALA A 1 225 ? -15.260 14.293 54.655 1.00 86.94 225 ALA A C 1
ATOM 1827 O O . ALA A 1 225 ? -15.480 13.394 55.468 1.00 86.94 225 ALA A O 1
ATOM 1828 N N . GLN A 1 226 ? -15.520 15.577 54.922 1.00 88.75 226 GLN A N 1
ATOM 1829 C CA . GLN A 1 226 ? -16.073 16.040 56.192 1.00 88.75 226 GLN A CA 1
ATOM 1830 C C . GLN A 1 226 ? -17.467 15.455 56.449 1.00 88.75 226 GLN A C 1
ATOM 1832 O O . GLN A 1 226 ? -17.706 14.917 57.529 1.00 88.75 226 GLN A O 1
ATOM 1837 N N . LEU A 1 227 ? -18.358 15.473 55.450 1.00 91.56 227 LEU A N 1
ATOM 1838 C CA . LEU A 1 227 ? -19.691 14.879 55.570 1.00 91.56 227 LEU A CA 1
ATOM 1839 C C . LEU A 1 227 ? -19.617 13.381 55.903 1.00 91.56 227 LEU A C 1
ATOM 1841 O O . LEU A 1 227 ? -20.390 12.890 56.727 1.00 91.56 227 LEU A O 1
ATOM 1845 N N . CYS A 1 228 ? -18.676 12.656 55.292 1.00 92.00 228 CYS A N 1
ATOM 1846 C CA . CYS A 1 228 ? -18.450 11.249 55.615 1.00 92.00 228 CYS A CA 1
ATOM 1847 C C . CYS A 1 228 ? -17.985 11.083 57.069 1.00 92.00 228 CYS A C 1
ATOM 1849 O O . CYS A 1 228 ? -18.577 10.299 57.810 1.00 92.00 228 CYS A O 1
ATOM 1851 N N . ALA A 1 229 ? -16.991 11.867 57.500 1.00 90.69 229 ALA A N 1
ATOM 1852 C CA . ALA A 1 229 ? -16.451 11.811 58.857 1.00 90.69 229 ALA A CA 1
ATOM 1853 C C . ALA A 1 229 ? -17.515 12.103 59.932 1.00 90.69 229 ALA A C 1
ATOM 1855 O O . ALA A 1 229 ? -17.616 11.360 60.908 1.00 90.69 229 ALA A O 1
ATOM 1856 N N . GLU A 1 230 ? -18.359 13.122 59.727 1.00 93.50 230 GLU A N 1
ATOM 1857 C CA . GLU A 1 230 ? -19.463 13.486 60.633 1.00 93.50 230 GLU A CA 1
ATOM 1858 C C . GLU A 1 230 ? -20.520 12.378 60.773 1.00 93.50 230 GLU A C 1
ATOM 1860 O O . GLU A 1 230 ? -21.213 12.301 61.787 1.00 93.50 230 GLU A O 1
ATOM 1865 N N . ASN A 1 231 ? -20.629 11.496 59.777 1.00 94.56 231 ASN A N 1
ATOM 1866 C CA . ASN A 1 231 ? -21.591 10.395 59.745 1.00 94.56 231 ASN A CA 1
ATOM 1867 C C . ASN A 1 231 ? -20.944 9.019 59.996 1.00 94.56 231 ASN A C 1
ATOM 1869 O O . ASN A 1 231 ? -21.607 7.997 59.821 1.00 94.56 231 ASN A O 1
ATOM 1873 N N . GLY A 1 232 ? -19.668 8.968 60.401 1.00 92.88 232 GLY A N 1
ATOM 1874 C CA . GLY A 1 232 ? -18.959 7.709 60.662 1.00 92.88 232 GLY A CA 1
ATOM 1875 C C . GLY A 1 232 ? -18.729 6.850 59.412 1.00 92.88 232 GLY A C 1
ATOM 1876 O O . GLY A 1 232 ? -18.630 5.628 59.510 1.00 92.88 232 GLY A O 1
ATOM 1877 N N . ILE A 1 233 ? -18.672 7.480 58.239 1.00 95.62 233 ILE A N 1
ATOM 1878 C CA . ILE A 1 233 ? -18.434 6.846 56.942 1.00 95.62 233 ILE A CA 1
ATOM 1879 C C . ILE A 1 233 ? -16.958 7.036 56.587 1.00 95.62 233 ILE A C 1
ATOM 1881 O O . ILE A 1 233 ? -16.426 8.146 56.655 1.00 95.62 233 ILE A O 1
ATOM 1885 N N . ARG A 1 234 ? -16.278 5.958 56.192 1.00 94.94 234 ARG A N 1
ATOM 1886 C CA . ARG A 1 234 ? -14.898 6.023 55.704 1.00 94.94 234 ARG A CA 1
ATOM 1887 C C . ARG A 1 234 ? -14.884 6.640 54.307 1.00 94.94 234 ARG A C 1
ATOM 1889 O O . ARG A 1 234 ? -15.635 6.210 53.437 1.00 94.94 234 ARG A O 1
ATOM 1896 N N . PHE A 1 235 ? -14.014 7.615 54.086 1.00 93.38 235 PHE A N 1
ATOM 1897 C CA . PHE A 1 235 ? -13.833 8.262 52.789 1.00 93.38 235 PHE A CA 1
ATOM 1898 C C . PHE A 1 235 ? -12.455 7.912 52.228 1.00 93.38 235 PHE A C 1
ATOM 1900 O O . PHE A 1 235 ? -11.466 8.052 52.944 1.00 93.38 235 PHE A O 1
ATOM 1907 N N . ILE A 1 236 ? -12.395 7.440 50.982 1.00 92.94 236 ILE A N 1
ATOM 1908 C CA . ILE A 1 236 ? -11.147 7.114 50.281 1.00 92.94 236 ILE A CA 1
ATOM 1909 C C . ILE A 1 236 ? -11.062 7.947 49.007 1.00 92.94 236 ILE A C 1
ATOM 1911 O O . ILE A 1 236 ? -11.978 7.924 48.186 1.00 92.94 236 ILE A O 1
ATOM 1915 N N . SER A 1 237 ? -9.935 8.615 48.800 1.00 90.62 237 SER A N 1
ATOM 1916 C CA . SER A 1 237 ? -9.679 9.353 47.566 1.00 90.62 237 SER A CA 1
ATOM 1917 C C . SER A 1 237 ? -8.650 8.653 46.688 1.00 90.62 237 SER A C 1
ATOM 1919 O O . SER A 1 237 ? -7.608 8.198 47.165 1.00 90.62 237 SER A O 1
ATOM 1921 N N . VAL A 1 238 ? -8.926 8.600 45.387 1.00 90.25 238 VAL A N 1
ATOM 1922 C CA . VAL A 1 238 ? -8.024 8.053 44.371 1.00 90.25 238 VAL A CA 1
ATOM 1923 C C . VAL A 1 238 ? -7.730 9.138 43.343 1.00 90.25 238 VAL A C 1
ATOM 1925 O O . VAL A 1 238 ? -8.643 9.619 42.677 1.00 90.25 238 VAL A O 1
ATOM 1928 N N . PHE A 1 239 ? -6.462 9.514 43.192 1.00 86.56 239 PHE A N 1
ATOM 1929 C CA . PHE A 1 239 ? -6.056 10.625 42.334 1.00 86.56 239 PHE A CA 1
ATOM 1930 C C . PHE A 1 239 ? -5.101 10.185 41.218 1.00 86.56 239 PHE A C 1
ATOM 1932 O O . PHE A 1 239 ? -4.083 9.540 41.478 1.00 86.56 239 PHE A O 1
ATOM 1939 N N . ASP A 1 240 ? -5.419 10.580 39.981 1.00 85.31 240 ASP A N 1
ATOM 1940 C CA . ASP A 1 240 ? -4.517 10.502 38.824 1.00 85.31 240 ASP A CA 1
ATOM 1941 C C . ASP A 1 240 ? -3.653 11.769 38.714 1.00 85.31 240 ASP A C 1
ATOM 1943 O O . ASP A 1 240 ? -4.155 12.867 38.439 1.00 85.31 240 ASP A O 1
ATOM 1947 N N . ASP A 1 241 ? -2.341 11.598 38.877 1.00 79.06 241 ASP A N 1
ATOM 1948 C CA . ASP A 1 241 ? -1.311 12.588 38.582 1.00 79.06 241 ASP A CA 1
ATOM 1949 C C . ASP A 1 241 ? -0.617 12.306 37.240 1.00 79.06 241 ASP A C 1
ATOM 1951 O O . ASP A 1 241 ? 0.597 12.111 37.125 1.00 79.06 241 ASP A O 1
ATOM 1955 N N . SER A 1 242 ? -1.403 12.333 36.170 1.00 69.06 242 SER A N 1
ATOM 1956 C CA . SER A 1 242 ? -0.932 12.199 34.787 1.00 69.06 242 SER A CA 1
ATOM 1957 C C . SER A 1 242 ? -0.020 13.350 34.320 1.00 69.06 242 SER A C 1
ATOM 1959 O O . SER A 1 242 ? 0.523 13.309 33.215 1.00 69.06 242 SER A O 1
ATOM 1961 N N . LYS A 1 243 ? 0.204 14.370 35.164 1.00 66.38 243 LYS A N 1
ATOM 1962 C CA . LYS A 1 243 ? 1.135 15.489 34.931 1.00 66.38 243 LYS A CA 1
ATOM 1963 C C . LYS A 1 243 ? 2.479 15.365 35.659 1.00 66.38 243 LYS A C 1
ATOM 1965 O O . LYS A 1 243 ? 3.342 16.205 35.401 1.00 66.38 243 LYS A O 1
ATOM 1970 N N . GLY A 1 244 ? 2.661 14.365 36.526 1.00 64.19 244 GLY A N 1
ATOM 1971 C CA . GLY A 1 244 ? 3.926 14.089 37.216 1.00 64.19 244 GLY A CA 1
ATOM 1972 C C . GLY A 1 244 ? 4.373 15.194 38.178 1.00 64.19 244 GLY A C 1
ATOM 1973 O O . GLY A 1 244 ? 5.556 15.524 38.233 1.00 64.19 244 GLY A O 1
ATOM 1974 N N . LYS A 1 245 ? 3.429 15.824 38.881 1.00 64.00 245 LYS A N 1
ATOM 1975 C CA . LYS A 1 245 ? 3.709 16.828 39.917 1.00 64.00 245 LYS A CA 1
ATOM 1976 C C . LYS A 1 245 ? 3.872 16.226 41.314 1.00 64.00 245 LYS A C 1
ATOM 1978 O O . LYS A 1 245 ? 4.411 16.907 42.183 1.00 64.00 245 LYS A O 1
ATOM 1983 N N . MET A 1 246 ? 3.405 15.001 41.536 1.00 66.12 246 MET A N 1
ATOM 1984 C CA . MET A 1 246 ? 3.433 14.290 42.809 1.00 66.12 246 MET A CA 1
ATOM 1985 C C . MET A 1 246 ? 4.075 12.910 42.648 1.00 66.12 246 MET A C 1
ATOM 1987 O O . MET A 1 246 ? 3.990 12.273 41.601 1.00 66.12 246 MET A O 1
ATOM 1991 N N . GLU A 1 247 ? 4.719 12.435 43.711 1.00 72.56 247 GLU A N 1
ATOM 1992 C CA . GLU A 1 247 ? 5.201 11.055 43.774 1.00 72.56 247 GLU A CA 1
ATOM 1993 C C . GLU A 1 247 ? 4.029 10.082 43.986 1.00 72.56 247 GLU A C 1
ATOM 1995 O O . GLU A 1 247 ? 2.995 10.445 44.554 1.00 72.56 247 GLU A O 1
ATOM 2000 N N . HIS A 1 248 ? 4.182 8.834 43.530 1.00 83.19 248 HIS A N 1
ATOM 2001 C CA . HIS A 1 248 ? 3.196 7.778 43.786 1.00 83.19 248 HIS A CA 1
ATOM 2002 C C . HIS A 1 248 ? 3.210 7.399 45.263 1.00 83.19 248 HIS A C 1
ATOM 2004 O O . HIS A 1 248 ? 4.274 7.169 45.838 1.00 83.19 248 HIS A O 1
ATOM 2010 N N . TYR A 1 249 ? 2.031 7.288 45.871 1.00 85.50 249 TYR A N 1
ATOM 2011 C CA . TYR A 1 249 ? 1.903 6.845 47.256 1.00 85.50 249 TYR A CA 1
ATOM 2012 C C . TYR A 1 249 ? 0.567 6.155 47.519 1.00 85.50 249 TYR A C 1
ATOM 2014 O O . TYR A 1 249 ? -0.430 6.373 46.831 1.00 85.50 249 TYR A O 1
ATOM 2022 N N . VAL A 1 250 ? 0.561 5.351 48.580 1.00 87.06 250 VAL A N 1
ATOM 2023 C CA . VAL A 1 250 ? -0.619 4.687 49.133 1.00 87.06 250 VAL A CA 1
ATOM 2024 C C . VAL A 1 250 ? -0.635 4.959 50.636 1.00 87.06 250 VAL A C 1
ATOM 2026 O O . VAL A 1 250 ? 0.357 4.716 51.323 1.00 87.06 250 VAL A O 1
ATOM 2029 N N . ARG A 1 251 ? -1.743 5.504 51.137 1.00 87.06 251 ARG A N 1
ATOM 2030 C CA . ARG A 1 251 ? -2.015 5.789 52.556 1.00 87.06 251 ARG A CA 1
ATOM 2031 C C . ARG A 1 251 ? -3.365 5.189 52.941 1.00 87.06 251 ARG A C 1
ATOM 2033 O O . ARG A 1 251 ? -4.134 4.793 52.072 1.00 87.06 251 ARG A O 1
ATOM 2040 N N . ASP A 1 252 ? -3.693 5.204 54.231 1.00 82.81 252 ASP A N 1
ATOM 2041 C CA . ASP A 1 252 ? -4.903 4.567 54.772 1.00 82.81 252 ASP A CA 1
ATOM 2042 C C . ASP A 1 252 ? -6.219 4.979 54.094 1.00 82.81 252 ASP A C 1
ATOM 2044 O O . ASP A 1 252 ? -7.157 4.190 54.084 1.00 82.81 252 ASP A O 1
ATOM 2048 N N . ASN A 1 253 ? -6.315 6.185 53.529 1.00 88.75 253 ASN A N 1
ATOM 2049 C CA . ASN A 1 253 ? -7.523 6.688 52.861 1.00 88.75 253 ASN A CA 1
ATOM 2050 C C . ASN A 1 253 ? -7.216 7.400 51.530 1.00 88.75 253 ASN A C 1
ATOM 2052 O O . ASN A 1 253 ? -8.045 8.152 51.022 1.00 88.75 253 ASN A O 1
ATOM 2056 N N . GLU A 1 254 ? -6.019 7.213 50.970 1.00 89.25 254 GLU A N 1
ATOM 2057 C CA . GLU A 1 254 ? -5.568 8.007 49.826 1.00 89.25 254 GLU A CA 1
ATOM 2058 C C . GLU A 1 254 ? -4.630 7.211 48.914 1.00 89.25 254 GLU A C 1
ATOM 2060 O O . GLU A 1 254 ? -3.667 6.605 49.388 1.00 89.25 254 GLU A O 1
ATOM 2065 N N . ILE A 1 255 ? -4.884 7.240 47.604 1.00 89.50 255 ILE A N 1
ATOM 2066 C CA . ILE A 1 255 ? -4.016 6.639 46.586 1.00 89.50 255 ILE A CA 1
ATOM 2067 C C . ILE A 1 255 ? -3.683 7.685 45.523 1.00 89.50 255 ILE A C 1
ATOM 2069 O O . ILE A 1 255 ? -4.584 8.260 44.915 1.00 89.50 255 ILE A O 1
ATOM 2073 N N . CYS A 1 256 ? -2.392 7.879 45.257 1.00 87.75 256 CYS A N 1
ATOM 2074 C CA . CYS A 1 256 ? -1.884 8.707 44.165 1.00 87.75 256 CYS A CA 1
ATOM 2075 C C . CYS A 1 256 ? -1.099 7.837 43.177 1.00 87.75 256 CYS A C 1
ATOM 2077 O O . CYS A 1 256 ? -0.176 7.119 43.572 1.00 87.75 256 CYS A O 1
ATOM 2079 N N . PHE A 1 257 ? -1.454 7.911 41.894 1.00 88.75 257 PHE A N 1
ATOM 2080 C CA . PHE A 1 257 ? -0.807 7.163 40.814 1.00 88.75 257 PHE A CA 1
ATOM 2081 C C . PHE A 1 257 ? -0.780 7.980 39.514 1.00 88.75 257 PHE A C 1
ATOM 2083 O O . PHE A 1 257 ? -1.426 9.016 39.410 1.00 88.75 257 PHE A O 1
ATOM 2090 N N . THR A 1 258 ? -0.057 7.507 38.499 1.00 86.44 258 THR A N 1
ATOM 2091 C CA . THR A 1 258 ? -0.045 8.109 37.154 1.00 86.44 258 THR A CA 1
ATOM 2092 C C . THR A 1 258 ? -0.724 7.166 36.169 1.00 86.44 258 THR A C 1
ATOM 2094 O O . THR A 1 258 ? -0.280 6.028 35.995 1.00 86.44 258 THR A O 1
ATOM 2097 N N . LEU A 1 259 ? -1.771 7.640 35.493 1.00 84.44 259 LEU A N 1
ATOM 2098 C CA . LEU A 1 259 ? -2.465 6.879 34.457 1.00 84.44 259 LEU A CA 1
ATOM 2099 C C . LEU A 1 259 ? -1.752 6.993 33.097 1.00 84.44 259 LEU A C 1
ATOM 2101 O O . LEU A 1 259 ? -1.710 8.067 32.492 1.00 84.44 259 LEU A O 1
ATOM 2105 N N . ASP A 1 260 ? -1.253 5.873 32.562 1.00 82.56 260 ASP A N 1
ATOM 2106 C CA . ASP A 1 260 ? -0.866 5.782 31.149 1.00 82.56 260 ASP A CA 1
ATOM 2107 C C . ASP A 1 260 ? -2.093 5.405 30.314 1.00 82.56 260 ASP A C 1
ATOM 2109 O O . ASP A 1 260 ? -2.503 4.250 30.259 1.00 82.56 260 ASP A O 1
ATOM 2113 N N . TYR A 1 261 ? -2.668 6.372 29.601 1.00 76.38 261 TYR A N 1
ATOM 2114 C CA . TYR A 1 261 ? -3.846 6.147 28.757 1.00 76.38 261 TYR A CA 1
ATOM 2115 C C . TYR A 1 261 ? -3.646 5.087 27.656 1.00 76.38 261 TYR A C 1
ATOM 2117 O O . TYR A 1 261 ? -4.632 4.524 27.179 1.00 76.38 261 TYR A O 1
ATOM 2125 N N . ARG A 1 262 ? -2.402 4.791 27.242 1.00 72.12 262 ARG A N 1
ATOM 2126 C CA . ARG A 1 262 ? -2.107 3.730 26.259 1.00 72.12 262 ARG A CA 1
ATOM 2127 C C . ARG A 1 262 ? -2.090 2.335 26.877 1.00 72.12 262 ARG A C 1
ATOM 2129 O O . ARG A 1 262 ? -2.219 1.361 26.141 1.00 72.12 262 ARG A O 1
ATOM 2136 N N . ARG A 1 263 ? -1.898 2.255 28.194 1.00 79.94 263 ARG A N 1
ATOM 2137 C CA . ARG A 1 263 ? -1.792 1.034 29.007 1.00 79.94 263 ARG A CA 1
ATOM 2138 C C . ARG A 1 263 ? -2.629 1.177 30.276 1.00 79.94 263 ARG A C 1
ATOM 2140 O O . ARG A 1 263 ? -2.176 0.960 31.398 1.00 79.94 263 ARG A O 1
ATOM 2147 N N . ARG A 1 264 ? -3.853 1.666 30.082 1.00 86.31 264 ARG A N 1
ATOM 2148 C CA . ARG A 1 264 ? -4.713 2.148 31.167 1.00 86.31 264 ARG A CA 1
ATOM 2149 C C . ARG A 1 264 ? -5.107 1.037 32.133 1.00 86.31 264 ARG A C 1
ATOM 2151 O O . ARG A 1 264 ? -5.144 1.277 33.335 1.00 86.31 264 ARG A O 1
ATOM 2158 N N . ASP A 1 265 ? -5.313 -0.177 31.635 1.00 88.19 265 ASP A N 1
ATOM 2159 C CA . ASP A 1 265 ? -5.661 -1.329 32.470 1.00 88.19 265 ASP A CA 1
ATOM 2160 C C . ASP A 1 265 ? -4.455 -1.760 33.307 1.00 88.19 265 ASP A C 1
ATOM 2162 O O . ASP A 1 265 ? -4.589 -2.033 34.498 1.00 88.19 265 ASP A O 1
ATOM 2166 N N . GLU A 1 266 ? -3.254 -1.759 32.722 1.00 89.88 266 GLU A N 1
ATOM 2167 C CA . GLU A 1 266 ? -2.007 -2.025 33.441 1.00 89.88 266 GLU A CA 1
ATOM 2168 C C . GLU A 1 266 ? -1.719 -0.972 34.515 1.00 89.88 266 GLU A C 1
ATOM 2170 O O . GLU A 1 266 ? -1.213 -1.321 35.579 1.00 89.88 266 GLU A O 1
ATOM 2175 N N . SER A 1 267 ? -2.069 0.294 34.272 1.00 89.62 267 SER A N 1
ATOM 2176 C CA . SER A 1 267 ? -1.967 1.357 35.277 1.00 89.62 267 SER A CA 1
ATOM 2177 C C . SER A 1 267 ? -2.989 1.214 36.410 1.00 89.62 267 SER A C 1
ATOM 2179 O O . SER A 1 267 ? -2.670 1.543 37.549 1.00 89.62 267 SER A O 1
ATOM 2181 N N . LEU A 1 268 ? -4.207 0.735 36.128 1.00 93.00 268 LEU A N 1
ATOM 2182 C CA . LEU A 1 268 ? -5.300 0.659 37.109 1.00 93.00 268 LEU A CA 1
ATOM 2183 C C . LEU A 1 268 ? -5.294 -0.631 37.941 1.00 93.00 268 LEU A C 1
ATOM 2185 O O . LEU A 1 268 ? -5.715 -0.606 39.096 1.00 93.00 268 LEU A O 1
ATOM 2189 N N . LYS A 1 269 ? -4.783 -1.749 37.412 1.00 94.06 269 LYS A N 1
ATOM 2190 C CA . LYS A 1 269 ? -4.682 -3.027 38.146 1.00 94.06 269 LYS A CA 1
ATOM 2191 C C . LYS A 1 269 ? -3.983 -2.883 39.517 1.00 94.06 269 LYS A C 1
ATOM 2193 O O . LYS A 1 269 ? -4.565 -3.316 40.512 1.00 94.06 269 LYS A O 1
ATOM 2198 N N . PRO A 1 270 ? -2.803 -2.238 39.642 1.00 92.06 270 PRO A N 1
ATOM 2199 C CA . PRO A 1 270 ? -2.159 -2.016 40.943 1.00 92.06 270 PRO A CA 1
ATOM 2200 C C . PRO A 1 270 ? -2.979 -1.143 41.902 1.00 92.06 270 PRO A C 1
ATOM 2202 O O . PRO A 1 270 ? -2.943 -1.353 43.116 1.00 92.06 270 PRO A O 1
ATOM 2205 N N . VAL A 1 271 ? -3.738 -0.182 41.365 1.00 93.38 271 VAL A N 1
ATOM 2206 C CA . VAL A 1 271 ? -4.626 0.687 42.151 1.00 93.38 271 VAL A CA 1
ATOM 2207 C C . VAL A 1 271 ? -5.748 -0.142 42.768 1.00 93.38 271 VAL A C 1
ATOM 2209 O O . VAL A 1 271 ? -5.984 -0.033 43.967 1.00 93.38 271 VAL A O 1
ATOM 2212 N N . VAL A 1 272 ? -6.369 -1.039 41.994 1.00 94.62 272 VAL A N 1
ATOM 2213 C CA . VAL A 1 272 ? -7.401 -1.966 42.491 1.00 94.62 272 VAL A CA 1
ATOM 2214 C C . VAL A 1 272 ? -6.873 -2.807 43.651 1.00 94.62 272 VAL A C 1
ATOM 2216 O O . VAL A 1 272 ? -7.514 -2.868 44.698 1.00 94.62 272 VAL A O 1
ATOM 2219 N N . PHE A 1 273 ? -5.688 -3.408 43.517 1.00 92.44 273 PHE A N 1
ATOM 2220 C CA . PHE A 1 273 ? -5.099 -4.198 44.604 1.00 92.44 273 PHE A CA 1
ATOM 2221 C C . PHE A 1 273 ? -4.791 -3.357 45.848 1.00 92.44 273 PHE A C 1
ATOM 2223 O O . PHE A 1 273 ? -5.055 -3.795 46.967 1.00 92.44 273 PHE A O 1
ATOM 2230 N N . SER A 1 274 ? -4.302 -2.128 45.663 1.00 92.50 274 SER A N 1
ATOM 2231 C CA . SER A 1 274 ? -4.068 -1.194 46.772 1.00 92.50 274 SER A CA 1
ATOM 2232 C C . SER A 1 274 ? -5.375 -0.842 47.489 1.00 92.50 274 SER A C 1
ATOM 2234 O O . SER A 1 274 ? -5.428 -0.856 48.716 1.00 92.50 274 SER A O 1
ATOM 2236 N N . MET A 1 275 ? -6.457 -0.609 46.738 1.00 93.19 275 MET A N 1
ATOM 2237 C CA . MET A 1 275 ? -7.786 -0.360 47.301 1.00 93.19 275 MET A CA 1
ATOM 2238 C C . MET A 1 275 ? -8.307 -1.563 48.087 1.00 93.19 275 MET A C 1
ATOM 2240 O O . MET A 1 275 ? -8.757 -1.395 49.214 1.00 93.19 275 MET A O 1
ATOM 2244 N N . LEU A 1 276 ? -8.220 -2.775 47.534 1.00 93.38 276 LEU A N 1
ATOM 2245 C CA . LEU A 1 276 ? -8.653 -3.992 48.227 1.00 93.38 276 LEU A CA 1
ATOM 2246 C C . LEU A 1 276 ? -7.885 -4.197 49.540 1.00 93.38 276 LEU A C 1
ATOM 2248 O O . LEU A 1 276 ? -8.499 -4.494 50.565 1.00 93.38 276 LEU A O 1
ATOM 2252 N N . SER A 1 277 ? -6.573 -3.935 49.538 1.00 90.81 277 SER A N 1
ATOM 2253 C CA . SER A 1 277 ? -5.752 -3.970 50.752 1.00 90.81 277 SER A CA 1
ATOM 2254 C C . SER A 1 277 ? -6.209 -2.937 51.788 1.00 90.81 277 SER A C 1
ATOM 2256 O O . SER A 1 277 ? -6.346 -3.272 52.962 1.00 90.81 277 SER A O 1
ATOM 2258 N N . ILE A 1 278 ? -6.475 -1.693 51.374 1.00 91.81 278 ILE A N 1
ATOM 2259 C CA . ILE A 1 278 ? -6.977 -0.619 52.249 1.00 91.81 278 ILE A CA 1
ATOM 2260 C C . ILE A 1 278 ? -8.343 -0.978 52.854 1.00 91.81 278 ILE A C 1
ATOM 2262 O O . ILE A 1 278 ? -8.618 -0.661 54.016 1.00 91.81 278 ILE A O 1
ATOM 2266 N N . LEU A 1 279 ? -9.197 -1.645 52.076 1.00 92.88 279 LEU A N 1
ATOM 2267 C CA . LEU A 1 279 ? -10.524 -2.108 52.485 1.00 92.88 279 LEU A CA 1
ATOM 2268 C C . LEU A 1 279 ? -10.481 -3.366 53.373 1.00 92.88 279 LEU A C 1
ATOM 2270 O O . LEU A 1 279 ? -11.529 -3.806 53.838 1.00 92.88 279 LEU A O 1
ATOM 2274 N N . GLY A 1 280 ? -9.293 -3.918 53.647 1.00 89.12 280 GLY A N 1
ATOM 2275 C CA . GLY A 1 280 ? -9.114 -5.072 54.529 1.00 89.12 280 GLY A CA 1
ATOM 2276 C C . GLY A 1 280 ? -9.434 -6.418 53.878 1.00 89.12 280 GLY A C 1
ATOM 2277 O O . GLY A 1 280 ? -9.689 -7.388 54.587 1.00 89.12 280 GLY A O 1
ATOM 2278 N N . VAL A 1 281 ? -9.430 -6.498 52.545 1.00 88.31 281 VAL A N 1
ATOM 2279 C CA . VAL A 1 281 ? -9.606 -7.762 51.819 1.00 88.31 281 VAL A CA 1
ATOM 2280 C C . VAL A 1 281 ? -8.278 -8.521 51.842 1.00 88.31 281 VAL A C 1
ATOM 2282 O O . VAL A 1 281 ? -7.322 -8.129 51.177 1.00 88.31 281 VAL A O 1
ATOM 2285 N N . THR A 1 282 ? -8.203 -9.583 52.649 1.00 74.75 282 THR A N 1
ATOM 2286 C CA . THR A 1 282 ? -6.968 -10.357 52.878 1.00 74.75 282 THR A CA 1
ATOM 2287 C C . THR A 1 282 ? -6.845 -11.613 52.019 1.00 74.75 282 THR A C 1
ATOM 2289 O O . THR A 1 282 ? -5.737 -12.114 51.834 1.00 74.75 282 THR A O 1
ATOM 2292 N N . ASP A 1 283 ? -7.959 -12.130 51.504 1.00 77.44 283 ASP A N 1
ATOM 2293 C CA . ASP A 1 283 ? -7.975 -13.318 50.652 1.00 77.44 283 ASP A CA 1
ATOM 2294 C C . ASP A 1 283 ? -7.577 -12.966 49.214 1.00 77.44 283 ASP A C 1
ATOM 2296 O O . ASP A 1 283 ? -7.864 -11.875 48.714 1.00 77.44 283 ASP A O 1
ATOM 2300 N N . THR A 1 284 ? -6.931 -13.903 48.516 1.00 76.31 284 THR A N 1
ATOM 2301 C CA . THR A 1 284 ? -6.639 -13.746 47.086 1.00 76.31 284 THR A CA 1
ATOM 2302 C C . THR A 1 284 ? -7.947 -13.758 46.297 1.00 76.31 284 THR A C 1
ATOM 2304 O O . THR A 1 284 ? -8.598 -14.798 46.193 1.00 76.31 284 THR A O 1
ATOM 2307 N N . VAL A 1 285 ? -8.321 -12.608 45.737 1.00 82.12 285 VAL A N 1
ATOM 2308 C CA . VAL A 1 285 ? -9.478 -12.474 44.847 1.00 82.12 285 VAL A CA 1
ATOM 2309 C C . VAL A 1 285 ? -9.027 -12.692 43.409 1.00 82.12 285 VAL A C 1
ATOM 2311 O O . VAL A 1 285 ? -8.161 -11.969 42.913 1.00 82.12 285 VAL A O 1
ATOM 2314 N N . ASP A 1 286 ? -9.635 -13.667 42.740 1.00 85.62 286 ASP A N 1
ATOM 2315 C CA . ASP A 1 286 ? -9.477 -13.860 41.301 1.00 85.62 286 ASP A CA 1
ATOM 2316 C C . ASP A 1 286 ? -10.423 -12.905 40.564 1.00 85.62 286 ASP A C 1
ATOM 2318 O O . ASP A 1 286 ? -11.640 -13.104 40.533 1.00 85.62 286 ASP A O 1
ATOM 2322 N N . LEU A 1 287 ? -9.865 -11.798 40.074 1.00 88.69 287 LEU A N 1
ATOM 2323 C CA . LEU A 1 287 ? -10.599 -10.778 39.334 1.00 88.69 287 LEU A CA 1
ATOM 2324 C C . LEU A 1 287 ? -10.463 -11.033 37.835 1.00 88.69 287 LEU A C 1
ATOM 2326 O O . LEU A 1 287 ? -9.354 -10.996 37.295 1.00 88.69 287 LEU A O 1
ATOM 2330 N N . ASP A 1 288 ? -11.599 -11.172 37.154 1.00 89.62 288 ASP A N 1
ATOM 2331 C CA . ASP A 1 288 ? -11.642 -11.175 35.694 1.00 89.62 288 ASP A CA 1
ATOM 2332 C C . ASP A 1 288 ? -11.444 -9.746 35.164 1.00 89.62 288 ASP A C 1
ATOM 2334 O O . ASP A 1 288 ? -12.381 -8.979 34.926 1.00 89.62 288 ASP A O 1
ATOM 2338 N N . PHE A 1 289 ? -10.178 -9.349 35.027 1.00 89.44 289 PHE A N 1
ATOM 2339 C CA . PHE A 1 289 ? -9.834 -8.028 34.511 1.00 89.44 289 PHE A CA 1
ATOM 2340 C C . PHE A 1 289 ? -10.228 -7.832 33.048 1.00 89.44 289 PHE A C 1
ATOM 2342 O O . PHE A 1 289 ? -10.331 -6.681 32.627 1.00 89.44 289 PHE A O 1
ATOM 2349 N N . GLU A 1 290 ? -10.432 -8.896 32.273 1.00 84.81 290 GLU A N 1
ATOM 2350 C CA . GLU A 1 290 ? -10.872 -8.775 30.886 1.00 84.81 290 GLU A CA 1
ATOM 2351 C C . GLU A 1 290 ? -12.341 -8.333 30.858 1.00 84.81 290 GLU A C 1
ATOM 2353 O O . GLU A 1 290 ? -12.641 -7.266 30.318 1.00 84.81 290 GLU A O 1
ATOM 2358 N N . GLU A 1 291 ? -13.220 -9.030 31.588 1.00 83.50 291 GLU A N 1
ATOM 2359 C CA . GLU A 1 291 ? -14.630 -8.641 31.750 1.00 83.50 291 GLU A CA 1
ATOM 2360 C C . GLU A 1 291 ? -14.771 -7.236 32.369 1.00 83.50 291 GLU A C 1
ATOM 2362 O O . GLU A 1 291 ? -15.546 -6.399 31.890 1.00 83.50 291 GLU A O 1
ATOM 2367 N N . ILE A 1 292 ? -13.988 -6.929 33.411 1.00 88.56 292 ILE A N 1
ATOM 2368 C CA . ILE A 1 292 ? -13.994 -5.607 34.060 1.00 88.56 292 ILE A CA 1
ATOM 2369 C C . ILE A 1 292 ? -13.635 -4.497 33.063 1.00 88.56 292 ILE A C 1
ATOM 2371 O O . ILE A 1 292 ? -14.302 -3.458 33.042 1.00 88.56 292 ILE A O 1
ATOM 2375 N N . SER A 1 293 ? -12.604 -4.703 32.238 1.00 87.19 293 SER A N 1
ATOM 2376 C CA . SER A 1 293 ? -12.154 -3.713 31.248 1.00 87.19 293 SER A CA 1
ATOM 2377 C C . SER A 1 293 ? -13.233 -3.454 30.196 1.00 87.19 293 SER A C 1
ATOM 2379 O O . SER A 1 293 ? -13.510 -2.300 29.850 1.00 87.19 293 SER A O 1
ATOM 2381 N N . GLU A 1 294 ? -13.903 -4.509 29.728 1.00 80.56 294 GLU A N 1
ATOM 2382 C CA . GLU A 1 294 ? -15.008 -4.402 28.774 1.00 80.56 294 GLU A CA 1
ATOM 2383 C C . GLU A 1 294 ? -16.191 -3.619 29.350 1.00 80.56 294 GLU A C 1
ATOM 2385 O O . GLU A 1 294 ? -16.675 -2.666 28.727 1.00 80.56 294 GLU A O 1
ATOM 2390 N N . LEU A 1 295 ? -16.626 -3.961 30.566 1.00 80.75 295 LEU A N 1
ATOM 2391 C CA . LEU A 1 295 ? -17.715 -3.268 31.256 1.00 80.75 295 LEU A CA 1
ATOM 2392 C C . LEU A 1 295 ? -17.378 -1.794 31.500 1.00 80.75 295 LEU A C 1
ATOM 2394 O O . LEU A 1 295 ? -18.200 -0.908 31.230 1.00 80.75 295 LEU A O 1
ATOM 2398 N N . ALA A 1 296 ? -16.157 -1.515 31.957 1.00 84.62 296 ALA A N 1
ATOM 2399 C CA . ALA A 1 296 ? -15.682 -0.160 32.188 1.00 84.62 296 ALA A CA 1
ATOM 2400 C C . ALA A 1 296 ? -15.668 0.664 30.895 1.00 84.62 296 ALA A C 1
ATOM 2402 O O . ALA A 1 296 ? -16.140 1.807 30.863 1.00 84.62 296 ALA A O 1
ATOM 2403 N N . PHE A 1 297 ? -15.193 0.071 29.797 1.00 79.56 297 PHE A N 1
ATOM 2404 C CA . PHE A 1 297 ? -15.164 0.712 28.488 1.00 79.56 297 PHE A CA 1
ATOM 2405 C C . PHE A 1 297 ? -16.588 1.050 28.040 1.00 79.56 297 PHE A C 1
ATOM 2407 O O . PHE A 1 297 ? -16.904 2.215 27.797 1.00 79.56 297 PHE A O 1
ATOM 2414 N N . LEU A 1 298 ? -17.482 0.061 28.031 1.00 70.62 298 LEU A N 1
ATOM 2415 C CA . LEU A 1 298 ? -18.862 0.213 27.569 1.00 70.62 298 LEU A CA 1
ATOM 2416 C C . LEU A 1 298 ? -19.675 1.231 28.377 1.00 70.62 298 LEU A C 1
ATOM 2418 O O . LEU A 1 298 ? -20.572 1.870 27.817 1.00 70.62 298 LEU A O 1
ATOM 2422 N N . ARG A 1 299 ? -19.384 1.391 29.674 1.00 73.00 299 ARG A N 1
ATOM 2423 C CA . ARG A 1 299 ? -20.072 2.356 30.545 1.00 73.00 299 ARG A CA 1
ATOM 2424 C C . ARG A 1 299 ? -19.489 3.765 30.518 1.00 73.00 299 ARG A C 1
ATOM 2426 O O . ARG A 1 299 ? -20.227 4.708 30.793 1.00 73.00 299 ARG A O 1
ATOM 2433 N N . SER A 1 300 ? -18.209 3.905 30.188 1.00 74.19 300 SER A N 1
ATOM 2434 C CA . SER A 1 300 ? -17.538 5.205 30.049 1.00 74.19 300 SER A CA 1
ATOM 2435 C C . SER A 1 300 ? -17.691 5.830 28.656 1.00 74.19 300 SER A C 1
ATOM 2437 O O . SER A 1 300 ? -17.569 7.045 28.500 1.00 74.19 300 SER A O 1
ATOM 2439 N N . HIS A 1 301 ? -17.978 5.021 27.630 1.00 70.50 301 HIS A N 1
ATOM 2440 C CA . HIS A 1 301 ? -17.974 5.479 26.242 1.00 70.50 301 HIS A CA 1
ATOM 2441 C C . HIS A 1 301 ? -19.295 6.136 25.814 1.00 70.50 301 HIS A C 1
ATOM 2443 O O . HIS A 1 301 ? -20.374 5.540 25.894 1.00 70.50 301 HIS A O 1
ATOM 2449 N N . ASN A 1 302 ? -19.209 7.363 25.291 1.00 63.25 302 ASN A N 1
ATOM 2450 C CA . ASN A 1 302 ? -20.374 8.142 24.865 1.00 63.25 302 ASN A CA 1
ATOM 2451 C C . ASN A 1 302 ? -21.113 7.498 23.679 1.00 63.25 302 ASN A C 1
ATOM 2453 O O . ASN A 1 302 ? -20.509 7.021 22.718 1.00 63.25 302 ASN A O 1
ATOM 2457 N N . ILE A 1 303 ? -22.450 7.547 23.707 1.00 58.31 303 ILE A N 1
ATOM 2458 C CA . ILE A 1 303 ? -23.275 7.132 22.566 1.00 58.31 303 ILE A CA 1
ATOM 2459 C C . ILE A 1 303 ? -23.242 8.230 21.505 1.00 58.31 303 ILE A C 1
ATOM 2461 O O . ILE A 1 303 ? -23.755 9.328 21.715 1.00 58.31 303 ILE A O 1
ATOM 2465 N N . ILE A 1 304 ? -22.690 7.902 20.343 1.00 62.88 304 ILE A N 1
ATOM 2466 C CA . ILE A 1 304 ? -22.693 8.768 19.163 1.00 62.88 304 ILE A CA 1
ATOM 2467 C C . ILE A 1 304 ? -23.833 8.377 18.219 1.00 62.88 304 ILE A C 1
ATOM 2469 O O . ILE A 1 304 ? -24.304 7.235 18.224 1.00 62.88 304 ILE A O 1
ATOM 2473 N N . ALA A 1 305 ? -24.303 9.312 17.391 1.00 54.47 305 ALA A N 1
ATOM 2474 C CA . ALA A 1 305 ? -25.241 8.948 16.338 1.00 54.47 305 ALA A CA 1
ATOM 2475 C C . ALA A 1 305 ? -24.514 8.108 15.276 1.00 54.47 305 ALA A C 1
ATOM 2477 O O . ALA A 1 305 ? -23.392 8.425 14.900 1.00 54.47 305 ALA A O 1
ATOM 2478 N N . TYR A 1 306 ? -25.170 7.074 14.738 1.00 59.88 306 TYR A N 1
ATOM 2479 C CA . TYR A 1 306 ? -24.551 6.186 13.740 1.00 59.88 306 TYR A CA 1
ATOM 2480 C C . TYR A 1 306 ? -23.992 6.943 12.525 1.00 59.88 306 TYR A C 1
ATOM 2482 O O . TYR A 1 306 ? -22.909 6.625 12.050 1.00 59.88 306 TYR A O 1
ATOM 2490 N N . LYS A 1 307 ? -24.686 7.994 12.072 1.00 63.12 307 LYS A N 1
ATOM 2491 C CA . LYS A 1 307 ? -24.237 8.869 10.973 1.00 63.12 307 LYS A CA 1
ATOM 2492 C C . LYS A 1 307 ? -22.907 9.594 11.242 1.00 63.12 307 LYS A C 1
ATOM 2494 O O . LYS A 1 307 ? -22.280 10.063 10.302 1.00 63.12 307 LYS A O 1
ATOM 2499 N N . ASP A 1 308 ? -22.508 9.689 12.507 1.00 74.62 308 ASP A N 1
ATOM 2500 C CA . ASP A 1 308 ? -21.288 10.357 12.956 1.00 74.62 308 ASP A CA 1
ATOM 2501 C C . ASP A 1 308 ? -20.180 9.331 13.294 1.00 74.62 308 ASP A C 1
ATOM 2503 O O . ASP A 1 308 ? -19.103 9.705 13.761 1.00 74.62 308 ASP A O 1
ATOM 2507 N N . SER A 1 309 ? -20.442 8.034 13.080 1.00 78.69 309 SER A N 1
ATOM 2508 C CA . SER A 1 309 ? -19.517 6.938 13.387 1.00 78.69 309 SER A CA 1
ATOM 2509 C C . SER A 1 309 ? -18.493 6.682 12.281 1.00 78.69 309 SER A C 1
ATOM 2511 O O . SER A 1 309 ? -18.721 7.010 11.115 1.00 78.69 309 SER A O 1
ATOM 2513 N N . VAL A 1 310 ? -17.377 6.037 12.628 1.00 84.75 310 VAL A N 1
ATOM 2514 C CA . VAL A 1 310 ? -16.364 5.597 11.658 1.00 84.75 310 VAL A CA 1
ATOM 2515 C C . VAL A 1 310 ? -16.929 4.597 10.667 1.00 84.75 310 VAL A C 1
ATOM 2517 O O . VAL A 1 310 ? -16.603 4.695 9.493 1.00 84.75 310 VAL A O 1
ATOM 2520 N N . GLU A 1 311 ? -17.822 3.707 11.091 1.00 81.19 311 GLU A N 1
ATOM 2521 C CA . GLU A 1 311 ? -18.465 2.763 10.171 1.00 81.19 311 GLU A CA 1
ATOM 2522 C C . GLU A 1 311 ? -19.216 3.472 9.041 1.00 81.19 311 GLU A C 1
ATOM 2524 O O . GLU A 1 311 ? -19.130 3.080 7.880 1.00 81.19 311 GLU A O 1
ATOM 2529 N N . TYR A 1 312 ? -19.925 4.548 9.379 1.00 76.00 312 TYR A N 1
ATOM 2530 C CA . TYR A 1 312 ? -20.706 5.305 8.411 1.00 76.00 312 TYR A CA 1
ATOM 2531 C C . TYR A 1 312 ? -19.842 6.246 7.562 1.00 76.00 312 TYR A C 1
ATOM 2533 O O . TYR A 1 312 ? -20.044 6.343 6.353 1.00 76.00 312 TYR A O 1
ATOM 2541 N N . ILE A 1 313 ? -18.900 6.960 8.185 1.00 82.44 313 ILE A N 1
ATOM 2542 C CA . ILE A 1 313 ? -18.084 7.981 7.509 1.00 82.44 313 ILE A CA 1
ATOM 2543 C C . ILE A 1 313 ? -16.925 7.339 6.727 1.00 82.44 313 ILE A C 1
ATOM 2545 O O . ILE A 1 313 ? -16.587 7.798 5.638 1.00 82.44 313 ILE A O 1
ATOM 2549 N N . PHE A 1 314 ? -16.336 6.266 7.259 1.00 83.88 314 PHE A N 1
ATOM 2550 C CA . PHE A 1 314 ? -15.179 5.551 6.715 1.00 83.88 314 PHE A CA 1
ATOM 2551 C C . PHE A 1 314 ? -15.432 4.024 6.680 1.00 83.88 314 PHE A C 1
ATOM 2553 O O . PHE A 1 314 ? -14.756 3.254 7.377 1.00 83.88 314 PHE A O 1
ATOM 2560 N N . PRO A 1 315 ? -16.387 3.548 5.857 1.00 78.88 315 PRO A N 1
ATOM 2561 C CA . PRO A 1 315 ? -16.749 2.127 5.788 1.00 78.88 315 PRO A CA 1
ATOM 2562 C C . PRO A 1 315 ? -15.579 1.240 5.348 1.00 78.88 315 PRO A C 1
ATOM 2564 O O . PRO A 1 315 ? -15.441 0.107 5.799 1.00 78.88 315 PRO A O 1
ATOM 2567 N N . ASP A 1 316 ? -14.704 1.767 4.497 1.00 78.69 316 ASP A N 1
ATOM 2568 C CA . ASP A 1 316 ? -13.511 1.079 4.015 1.00 78.69 316 ASP A CA 1
ATOM 2569 C C . ASP A 1 316 ? -12.422 0.966 5.083 1.00 78.69 316 ASP A C 1
ATOM 2571 O O . ASP A 1 316 ? -11.817 -0.093 5.229 1.00 78.69 316 ASP A O 1
ATOM 2575 N N . LEU A 1 317 ? -12.245 2.002 5.909 1.00 83.38 317 LEU A N 1
ATOM 2576 C CA . LEU A 1 317 ? -11.350 1.930 7.063 1.00 83.38 317 LEU A CA 1
ATOM 2577 C C . LEU A 1 317 ? -11.848 0.901 8.086 1.00 83.38 317 LEU A C 1
ATOM 2579 O O . LEU A 1 317 ? -11.055 0.167 8.666 1.00 83.38 317 LEU A O 1
ATOM 2583 N N . SER A 1 318 ? -13.167 0.805 8.257 1.00 84.19 318 SER A N 1
ATOM 2584 C CA . SER A 1 318 ? -13.803 -0.154 9.168 1.00 84.19 318 SER A CA 1
ATOM 2585 C C . SER A 1 318 ? -13.560 -1.610 8.773 1.00 84.19 318 SER A C 1
ATOM 2587 O O . SER A 1 318 ? -13.606 -2.483 9.633 1.00 84.19 318 SER A O 1
ATOM 2589 N N . LYS A 1 319 ? -13.243 -1.890 7.502 1.00 80.50 319 LYS A N 1
ATOM 2590 C CA . LYS A 1 319 ? -12.859 -3.241 7.070 1.00 80.50 319 LYS A CA 1
ATOM 2591 C C . LYS A 1 319 ? -11.526 -3.667 7.665 1.00 80.50 319 LYS A C 1
ATOM 2593 O O . LYS A 1 319 ? -11.372 -4.836 7.971 1.00 80.50 319 LYS A O 1
ATOM 2598 N N . GLU A 1 320 ? -10.588 -2.746 7.876 1.00 85.38 320 GLU A N 1
ATOM 2599 C CA . GLU A 1 320 ? -9.303 -3.055 8.516 1.00 85.38 320 GLU A CA 1
ATOM 2600 C C . GLU A 1 320 ? -9.386 -3.172 10.043 1.00 85.38 320 GLU A C 1
ATOM 2602 O O . GLU A 1 320 ? -8.363 -3.353 10.706 1.00 85.38 320 GLU A O 1
ATOM 2607 N N . TRP A 1 321 ? -10.575 -3.054 10.628 1.00 85.38 321 TRP A N 1
ATOM 2608 C CA . TRP A 1 321 ? -10.747 -3.210 12.063 1.00 85.38 321 TRP A CA 1
ATOM 2609 C C . TRP A 1 321 ? -10.439 -4.648 12.477 1.00 85.38 321 TRP A C 1
ATOM 2611 O O . TRP A 1 321 ? -11.011 -5.600 11.943 1.00 85.38 321 TRP A O 1
ATOM 2621 N N . HIS A 1 322 ? -9.541 -4.833 13.442 1.00 85.44 322 HIS A N 1
ATOM 2622 C CA . HIS A 1 322 ? -9.236 -6.176 13.912 1.00 85.44 322 HIS A CA 1
ATOM 2623 C C . HIS A 1 322 ? -10.391 -6.707 14.772 1.00 85.44 322 HIS A C 1
ATOM 2625 O O . HIS A 1 322 ? -10.629 -6.199 15.864 1.00 85.44 322 HIS A O 1
ATOM 2631 N N . LEU A 1 323 ? -11.106 -7.731 14.299 1.00 74.19 323 LEU A N 1
ATOM 2632 C CA . LEU A 1 323 ? -12.370 -8.162 14.915 1.00 74.19 323 LEU A CA 1
ATOM 2633 C C . LEU A 1 323 ? -12.210 -8.749 16.324 1.00 74.19 323 LEU A C 1
ATOM 2635 O O . LEU A 1 323 ? -13.044 -8.496 17.180 1.00 74.19 323 LEU A O 1
ATOM 2639 N N . THR A 1 324 ? -11.151 -9.521 16.573 1.00 72.69 324 THR A N 1
ATOM 2640 C CA . THR A 1 324 ? -10.951 -10.197 17.869 1.00 72.69 324 THR A CA 1
ATOM 2641 C C . THR A 1 324 ? -10.068 -9.402 18.833 1.00 72.69 324 THR A C 1
ATOM 2643 O O . THR A 1 324 ? -10.431 -9.230 19.987 1.00 72.69 324 THR A O 1
ATOM 2646 N N . ALA A 1 325 ? -8.946 -8.843 18.365 1.00 76.62 325 ALA A N 1
ATOM 2647 C CA . ALA A 1 325 ? -8.005 -8.082 19.199 1.00 76.62 325 ALA A CA 1
ATOM 2648 C C . ALA A 1 325 ? -8.566 -6.781 19.808 1.00 76.62 325 ALA A C 1
ATOM 2650 O O . ALA A 1 325 ? -7.949 -6.212 20.702 1.00 76.62 325 ALA A O 1
ATOM 2651 N N . ASN A 1 326 ? -9.707 -6.288 19.323 1.00 76.44 326 ASN A N 1
ATOM 2652 C CA . ASN A 1 326 ? -10.344 -5.077 19.842 1.00 76.44 326 ASN A CA 1
ATOM 2653 C C . ASN A 1 326 ? -11.414 -5.348 20.918 1.00 76.44 326 ASN A C 1
ATOM 2655 O O . ASN A 1 326 ? -11.970 -4.385 21.454 1.00 76.44 326 ASN A O 1
ATOM 2659 N N . GLY A 1 327 ? -11.708 -6.616 21.236 1.00 74.12 327 GLY A N 1
ATOM 2660 C CA . GLY A 1 327 ? -12.767 -6.993 22.178 1.00 74.12 327 GLY A CA 1
ATOM 2661 C C . GLY A 1 327 ? -14.110 -6.360 21.800 1.00 74.12 327 GLY A C 1
ATOM 2662 O O . GLY A 1 327 ? -14.545 -6.419 20.650 1.00 74.12 327 GLY A O 1
ATOM 2663 N N . VAL A 1 328 ? -14.743 -5.672 22.752 1.00 70.62 328 VAL A N 1
ATOM 2664 C CA . VAL A 1 328 ? -16.028 -4.965 22.561 1.00 70.62 328 VAL A CA 1
ATOM 2665 C C . VAL A 1 328 ? -15.951 -3.675 21.727 1.00 70.62 328 VAL A C 1
ATOM 2667 O O . VAL A 1 328 ? -16.986 -3.058 21.445 1.00 70.62 328 VAL A O 1
ATOM 2670 N N . LYS A 1 329 ? -14.754 -3.214 21.335 1.00 78.88 329 LYS A N 1
ATOM 2671 C CA . LYS A 1 329 ? -14.595 -1.995 20.529 1.00 78.88 329 LYS A CA 1
ATOM 2672 C C . LYS A 1 329 ? -14.948 -2.290 19.071 1.00 78.88 329 LYS A C 1
ATOM 2674 O O . LYS A 1 329 ? -14.191 -2.946 18.360 1.00 78.88 329 LYS A O 1
ATOM 2679 N N . ILE A 1 330 ? -16.051 -1.715 18.602 1.00 76.75 330 ILE A N 1
ATOM 2680 C CA . ILE A 1 330 ? -16.513 -1.823 17.210 1.00 76.75 330 ILE A CA 1
ATOM 2681 C C . ILE A 1 330 ? -16.563 -0.444 16.527 1.00 76.75 330 ILE A C 1
ATOM 2683 O O . ILE A 1 330 ? -16.808 0.557 17.214 1.00 76.75 330 ILE A O 1
ATOM 2687 N N . PRO A 1 331 ? -16.373 -0.350 15.195 1.00 79.50 331 PRO A N 1
ATOM 2688 C CA . PRO A 1 331 ? -16.275 0.930 14.480 1.00 79.50 331 PRO A CA 1
ATOM 2689 C C . PRO A 1 331 ? -17.465 1.878 14.695 1.00 79.50 331 PRO A C 1
ATOM 2691 O O . PRO A 1 331 ? -17.289 3.098 14.763 1.00 79.50 331 PRO A O 1
ATOM 2694 N N . SER A 1 332 ? -18.681 1.340 14.850 1.00 72.00 332 SER A N 1
ATOM 2695 C CA . SER A 1 332 ? -19.907 2.126 15.061 1.00 72.00 332 SER A CA 1
ATOM 2696 C C . SER A 1 332 ? -19.947 2.908 16.380 1.00 72.00 332 SER A C 1
ATOM 2698 O O . SER A 1 332 ? -20.778 3.808 16.531 1.00 72.00 332 SER A O 1
ATOM 2700 N N . LEU A 1 333 ? -19.068 2.595 17.338 1.00 73.25 333 LEU A N 1
ATOM 2701 C CA . LEU A 1 333 ? -18.997 3.290 18.625 1.00 73.25 333 LEU A CA 1
ATOM 2702 C C . LEU A 1 333 ? -18.159 4.567 18.578 1.00 73.25 333 LEU A C 1
ATOM 2704 O O . LEU A 1 333 ? -18.272 5.393 19.482 1.00 73.25 333 LEU A O 1
ATOM 2708 N N . PHE A 1 334 ? -17.317 4.752 17.565 1.00 82.81 334 PHE A N 1
ATOM 2709 C CA . PHE A 1 334 ? -16.325 5.824 17.563 1.00 82.81 334 PHE A CA 1
ATOM 2710 C C . PHE A 1 334 ? -16.610 6.856 16.487 1.00 82.81 334 PHE A C 1
ATOM 2712 O O . PHE A 1 334 ? -16.980 6.511 15.368 1.00 82.81 334 PHE A O 1
ATOM 2719 N N . THR A 1 335 ? -16.399 8.132 16.813 1.00 84.81 335 THR A N 1
ATOM 2720 C CA . THR A 1 335 ? -16.268 9.156 15.778 1.00 84.81 335 THR A CA 1
ATOM 2721 C C . THR A 1 335 ? -14.868 9.061 15.177 1.00 84.81 335 THR A C 1
ATOM 2723 O O . THR A 1 335 ? -13.934 8.630 15.860 1.00 84.81 335 THR A O 1
ATOM 2726 N N . PRO A 1 336 ? -14.659 9.525 13.939 1.00 86.44 336 PRO A N 1
ATOM 2727 C CA . PRO A 1 336 ? -13.340 9.475 13.311 1.00 86.44 336 PRO A CA 1
ATOM 2728 C C . PRO A 1 336 ? -12.243 10.232 14.053 1.00 86.44 336 PRO A C 1
ATOM 2730 O O . PRO A 1 336 ? -11.065 9.962 13.847 1.00 86.44 336 PRO A O 1
ATOM 2733 N N . TYR A 1 337 ? -12.624 11.191 14.896 1.00 84.88 337 TYR A N 1
ATOM 2734 C CA . TYR A 1 337 ? -11.715 12.033 15.671 1.00 84.88 337 TYR A CA 1
ATOM 2735 C C . TYR A 1 337 ? -11.249 11.370 16.965 1.00 84.88 337 TYR A C 1
ATOM 2737 O O . TYR A 1 337 ? -10.456 11.963 17.695 1.00 84.88 337 TYR A O 1
ATOM 2745 N N . SER A 1 338 ? -11.757 10.175 17.278 1.00 84.19 338 SER A N 1
ATOM 2746 C CA . SER A 1 338 ? -11.435 9.508 18.529 1.00 84.19 338 SER A CA 1
ATOM 2747 C C . SER A 1 338 ? -9.917 9.306 18.668 1.00 84.19 338 SER A C 1
ATOM 2749 O O . SER A 1 338 ? -9.273 8.808 17.740 1.00 84.19 338 SER A O 1
ATOM 2751 N N . PRO A 1 339 ? -9.325 9.670 19.819 1.00 82.88 339 PRO A N 1
ATOM 2752 C CA . PRO A 1 339 ? -7.929 9.368 20.110 1.00 82.88 339 PRO A CA 1
ATOM 2753 C C . PRO A 1 339 ? -7.728 7.907 20.537 1.00 82.88 339 PRO A C 1
ATOM 2755 O O . PRO A 1 339 ? -6.609 7.533 20.878 1.00 82.88 339 PRO A O 1
ATOM 2758 N N . GLU A 1 340 ? -8.784 7.089 20.548 1.00 83.25 340 GLU A N 1
ATOM 2759 C CA . GLU A 1 340 ? -8.729 5.729 21.076 1.00 83.25 340 GLU A CA 1
ATOM 2760 C C . GLU A 1 340 ? -7.788 4.837 20.247 1.00 83.25 340 GLU A C 1
ATOM 2762 O O . GLU A 1 340 ? -7.847 4.861 19.008 1.00 83.25 340 GLU A O 1
ATOM 2767 N N . PRO A 1 341 ? -6.895 4.067 20.904 1.00 87.44 341 PRO A N 1
ATOM 2768 C CA . PRO A 1 341 ? -6.038 3.100 20.244 1.00 87.44 341 PRO A CA 1
ATOM 2769 C C . PRO A 1 341 ? -6.860 1.882 19.821 1.00 87.44 341 PRO A C 1
ATOM 2771 O O . PRO A 1 341 ? -7.555 1.258 20.633 1.00 87.44 341 PRO A O 1
ATOM 2774 N N . ILE A 1 342 ? -6.745 1.558 18.536 1.00 88.69 342 ILE A N 1
ATOM 2775 C CA . ILE A 1 342 ? -7.436 0.459 17.866 1.00 88.69 342 ILE A CA 1
ATOM 2776 C C . ILE A 1 342 ? -6.382 -0.479 17.275 1.00 88.69 342 ILE A C 1
ATOM 2778 O O . ILE A 1 342 ? -5.377 -0.013 16.729 1.00 88.69 342 ILE A O 1
ATOM 2782 N N . SER A 1 343 ? -6.608 -1.786 17.383 1.00 90.25 343 SER A N 1
ATOM 2783 C CA . SER A 1 343 ? -5.850 -2.808 16.661 1.00 90.25 343 SER A CA 1
ATOM 2784 C C . SER A 1 343 ? -6.368 -2.938 15.230 1.00 90.25 343 SER A C 1
ATOM 2786 O O . SER A 1 343 ? -7.576 -3.010 14.993 1.00 90.25 343 SER A O 1
ATOM 2788 N N . TRP A 1 344 ? -5.457 -3.002 14.265 1.00 89.06 344 TRP A N 1
ATOM 2789 C CA . TRP A 1 344 ? -5.777 -3.016 12.838 1.00 89.06 344 TRP A CA 1
ATOM 2790 C C . TRP A 1 344 ? -5.257 -4.281 12.154 1.00 89.06 344 TRP A C 1
ATOM 2792 O O . TRP A 1 344 ? -4.233 -4.834 12.547 1.00 89.06 344 TRP A O 1
ATOM 2802 N N . LEU A 1 345 ? -5.943 -4.702 11.092 1.00 87.75 345 LEU A N 1
ATOM 2803 C CA . LEU A 1 345 ? -5.571 -5.813 10.224 1.00 87.75 345 LEU A CA 1
ATOM 2804 C C . LEU A 1 345 ? -5.531 -5.344 8.768 1.00 87.75 345 LEU A C 1
ATOM 2806 O O . LEU A 1 345 ? -6.551 -5.001 8.165 1.00 87.75 345 LEU A O 1
ATOM 2810 N N . CYS A 1 346 ? -4.340 -5.360 8.175 1.00 86.12 346 CYS A N 1
ATOM 2811 C CA . CYS A 1 346 ? -4.178 -5.001 6.774 1.00 86.12 346 CYS A CA 1
ATOM 2812 C C . CYS A 1 346 ? -4.643 -6.148 5.875 1.00 86.12 346 CYS A C 1
ATOM 2814 O O . CYS A 1 346 ? -4.042 -7.219 5.875 1.00 86.12 346 CYS A O 1
ATOM 2816 N N . HIS A 1 347 ? -5.640 -5.908 5.028 1.00 81.31 347 HIS A N 1
ATOM 2817 C CA . HIS A 1 347 ? -6.163 -6.932 4.117 1.00 81.31 347 HIS A CA 1
ATOM 2818 C C . HIS A 1 347 ? -5.261 -7.181 2.898 1.00 81.31 347 HIS A C 1
ATOM 2820 O O . HIS A 1 347 ? -5.343 -8.240 2.285 1.00 81.31 347 HIS A O 1
ATOM 2826 N N . ASN A 1 348 ? -4.368 -6.240 2.565 1.00 78.56 348 ASN A N 1
ATOM 2827 C CA . ASN A 1 348 ? -3.433 -6.388 1.445 1.00 78.56 348 ASN A CA 1
ATOM 2828 C C . ASN A 1 348 ? -2.261 -7.327 1.779 1.00 78.56 348 ASN A C 1
ATOM 2830 O O . ASN A 1 348 ? -1.853 -8.134 0.953 1.00 78.56 348 ASN A O 1
ATOM 2834 N N . CYS A 1 349 ? -1.697 -7.218 2.987 1.00 77.75 349 CYS A N 1
ATOM 2835 C CA . CYS A 1 349 ? -0.494 -7.972 3.374 1.00 77.75 349 CYS A CA 1
ATOM 2836 C C . CYS A 1 349 ? -0.641 -8.792 4.664 1.00 77.75 349 CYS A C 1
ATOM 2838 O O . CYS A 1 349 ? 0.313 -9.436 5.086 1.00 77.75 349 CYS A O 1
ATOM 2840 N N . GLY A 1 350 ? -1.805 -8.773 5.317 1.00 81.38 350 GLY A N 1
ATOM 2841 C CA . GLY A 1 350 ? -2.070 -9.485 6.571 1.00 81.38 350 GLY A CA 1
ATOM 2842 C C . GLY A 1 350 ? -1.293 -8.976 7.787 1.00 81.38 350 GLY A C 1
ATOM 2843 O O . GLY A 1 350 ? -1.249 -9.657 8.804 1.00 81.38 350 GLY A O 1
ATOM 2844 N N . TYR A 1 351 ? -0.641 -7.814 7.703 1.00 85.06 351 TYR A N 1
ATOM 2845 C CA . TYR A 1 351 ? 0.019 -7.218 8.862 1.00 85.06 351 TYR A CA 1
ATOM 2846 C C . TYR A 1 351 ? -0.998 -6.880 9.955 1.00 85.06 351 TYR A C 1
ATOM 2848 O O . TYR A 1 351 ? -2.045 -6.300 9.658 1.00 85.06 351 TYR A O 1
ATOM 2856 N N . GLY A 1 352 ? -0.656 -7.195 11.204 1.00 85.62 352 GLY A N 1
ATOM 2857 C CA . GLY A 1 352 ? -1.514 -6.964 12.364 1.00 85.62 352 GLY A CA 1
ATOM 2858 C C . GLY A 1 352 ? -2.424 -8.134 12.738 1.00 85.62 352 GLY A C 1
ATOM 2859 O O . GLY A 1 352 ? -3.203 -7.979 13.663 1.00 85.62 352 GLY A O 1
ATOM 2860 N N . GLU A 1 353 ? -2.309 -9.298 12.086 1.00 84.38 353 GLU A N 1
ATOM 2861 C CA . GLU A 1 353 ? -3.060 -10.531 12.413 1.00 84.38 353 GLU A CA 1
ATOM 2862 C C . GLU A 1 353 ? -2.854 -11.025 13.858 1.00 84.38 353 GLU A C 1
ATOM 2864 O O . GLU A 1 353 ? -3.712 -11.697 14.419 1.00 84.38 353 GLU A O 1
ATOM 2869 N N . ASP A 1 354 ? -1.744 -10.650 14.495 1.00 82.56 354 ASP A N 1
ATOM 2870 C CA . ASP A 1 354 ? -1.477 -10.918 15.911 1.00 82.56 354 ASP A CA 1
ATOM 2871 C C . ASP A 1 354 ? -2.081 -9.866 16.862 1.00 82.56 354 ASP A C 1
ATOM 2873 O O . ASP A 1 354 ? -1.791 -9.873 18.058 1.00 82.56 354 ASP A O 1
ATOM 2877 N N . GLY A 1 355 ? -2.875 -8.928 16.338 1.00 82.69 355 GLY A N 1
ATOM 2878 C CA . GLY A 1 355 ? -3.499 -7.844 17.092 1.00 82.69 355 GLY A CA 1
ATOM 2879 C C . GLY A 1 355 ? -2.555 -6.711 17.508 1.00 82.69 355 GLY A C 1
ATOM 2880 O O . GLY A 1 355 ? -3.012 -5.758 18.142 1.00 82.69 355 GLY A O 1
ATOM 2881 N N . LYS A 1 356 ? -1.259 -6.760 17.158 1.00 85.50 356 LYS A N 1
ATOM 2882 C CA . LYS A 1 356 ? -0.246 -5.817 17.679 1.00 85.50 356 LYS A CA 1
ATOM 2883 C C . LYS A 1 356 ? -0.087 -4.532 16.879 1.00 85.50 356 LYS A C 1
ATOM 2885 O O . LYS A 1 356 ? 0.611 -3.619 17.326 1.00 85.50 356 LYS A O 1
ATOM 2890 N N . TRP A 1 357 ? -0.713 -4.423 15.710 1.00 88.62 357 TRP A N 1
ATOM 2891 C CA . TRP A 1 357 ? -0.730 -3.163 14.973 1.00 88.62 357 TRP A CA 1
ATOM 2892 C C . TRP A 1 357 ? -1.738 -2.198 15.610 1.00 88.62 357 TRP A C 1
ATOM 2894 O O . TRP A 1 357 ? -2.871 -2.067 15.156 1.00 88.62 357 TRP A O 1
ATOM 2904 N N . ILE A 1 358 ? -1.307 -1.531 16.681 1.00 88.06 358 ILE A N 1
ATOM 2905 C CA . ILE A 1 358 ? -2.138 -0.627 17.480 1.00 88.06 358 ILE A CA 1
ATOM 2906 C C . ILE A 1 358 ? -1.821 0.820 17.109 1.00 88.06 358 ILE A C 1
ATOM 2908 O O . ILE A 1 358 ? -0.708 1.303 17.324 1.00 88.06 358 ILE A O 1
ATOM 2912 N N . VAL A 1 359 ? -2.803 1.528 16.553 1.00 87.75 359 VAL A N 1
ATOM 2913 C CA . VAL A 1 359 ? -2.692 2.949 16.191 1.00 87.75 359 VAL A CA 1
ATOM 2914 C C . VAL A 1 359 ? -4.007 3.650 16.518 1.00 87.75 359 VAL A C 1
ATOM 2916 O O . VAL A 1 359 ? -5.077 3.046 16.434 1.00 87.75 359 VAL A O 1
ATOM 2919 N N . THR A 1 360 ? -3.938 4.926 16.896 1.00 89.06 360 THR A N 1
ATOM 2920 C CA . THR A 1 360 ? -5.133 5.722 17.189 1.00 89.06 360 THR A CA 1
ATOM 2921 C C . THR A 1 360 ? -6.019 5.888 15.959 1.00 89.06 360 THR A C 1
ATOM 2923 O O . THR A 1 360 ? -5.542 6.008 14.824 1.00 89.06 360 THR A O 1
ATOM 2926 N N . LEU A 1 361 ? -7.327 5.936 16.193 1.00 88.25 361 LEU A N 1
ATOM 2927 C CA . LEU A 1 361 ? -8.313 6.086 15.129 1.00 88.25 361 LEU A CA 1
ATOM 2928 C C . LEU A 1 361 ? -8.140 7.394 14.346 1.00 88.25 361 LEU A C 1
ATOM 2930 O O . LEU A 1 361 ? -8.172 7.378 13.117 1.00 88.25 361 LEU A O 1
ATOM 2934 N N . SER A 1 362 ? -7.857 8.500 15.039 1.00 88.00 362 SER A N 1
ATOM 2935 C CA . SER A 1 362 ? -7.584 9.808 14.431 1.00 88.00 362 SER A CA 1
ATOM 2936 C C . SER A 1 362 ? -6.361 9.830 13.501 1.00 88.00 362 SER A C 1
ATOM 2938 O O . SER A 1 362 ? -6.370 10.538 12.490 1.00 88.00 362 SER A O 1
ATOM 2940 N N . ASN A 1 363 ? -5.322 9.033 13.783 1.00 85.88 363 ASN A N 1
ATOM 2941 C CA . ASN A 1 363 ? -4.170 8.899 12.885 1.00 85.88 363 ASN A CA 1
ATOM 2942 C C . ASN A 1 363 ? -4.566 8.196 11.582 1.00 85.88 363 ASN A C 1
ATOM 2944 O O . ASN A 1 363 ? -4.148 8.600 10.498 1.00 85.88 363 ASN A O 1
ATOM 2948 N N . ARG A 1 364 ? -5.397 7.157 11.675 1.00 86.75 364 ARG A N 1
ATOM 2949 C CA . ARG A 1 364 ? -5.846 6.401 10.503 1.00 86.75 364 ARG A CA 1
ATOM 2950 C C . ARG A 1 364 ? -6.835 7.192 9.646 1.00 86.75 364 ARG A C 1
ATOM 2952 O O . ARG A 1 364 ? -6.716 7.179 8.426 1.00 86.75 364 ARG A O 1
ATOM 2959 N N . SER A 1 365 ? -7.774 7.905 10.268 1.00 83.62 365 SER A N 1
ATOM 2960 C CA . SER A 1 365 ? -8.833 8.649 9.573 1.00 83.62 365 SER A CA 1
ATOM 2961 C C . SER A 1 365 ? -8.363 9.991 8.990 1.00 83.62 365 SER A C 1
ATOM 2963 O O . SER A 1 365 ? -8.668 10.289 7.837 1.00 83.62 365 SER A O 1
ATOM 2965 N N . PHE A 1 366 ? -7.603 10.799 9.744 1.00 79.75 366 PHE A N 1
ATOM 2966 C CA . PHE A 1 366 ? -7.207 12.154 9.321 1.00 79.75 366 PHE A CA 1
ATOM 2967 C C . PHE A 1 366 ? -5.771 12.251 8.838 1.00 79.75 366 PHE A C 1
ATOM 2969 O O . PHE A 1 366 ? -5.519 12.881 7.812 1.00 79.75 366 PHE A O 1
ATOM 2976 N N . GLN A 1 367 ? -4.828 11.641 9.560 1.00 75.69 367 GLN A N 1
ATOM 2977 C CA . GLN A 1 367 ? -3.423 11.644 9.132 1.00 75.69 367 GLN A CA 1
ATOM 2978 C C . GLN A 1 367 ? -3.161 10.634 8.016 1.00 75.69 367 GLN A C 1
ATOM 2980 O O . GLN A 1 367 ? -2.076 10.642 7.441 1.00 75.69 367 GLN A O 1
ATOM 2985 N N . LYS A 1 368 ? -4.157 9.797 7.690 1.00 78.06 368 LYS A N 1
ATOM 2986 C CA . LYS A 1 368 ? -4.113 8.846 6.579 1.00 78.06 368 LYS A CA 1
ATOM 2987 C C . LYS A 1 368 ? -2.897 7.922 6.663 1.00 78.06 368 LYS A C 1
ATOM 2989 O O . LYS A 1 368 ? -2.260 7.622 5.655 1.00 78.06 368 LYS A O 1
ATOM 2994 N N . SER A 1 369 ? -2.547 7.478 7.870 1.00 79.12 369 SER A N 1
ATOM 2995 C CA . SER A 1 369 ? -1.446 6.533 8.020 1.00 79.12 369 SER A CA 1
ATOM 2996 C C . SER A 1 369 ? -1.829 5.172 7.427 1.00 79.12 369 SER A C 1
ATOM 2998 O O . SER A 1 369 ? -2.822 4.551 7.816 1.00 79.12 369 SER A O 1
ATOM 3000 N N . GLY A 1 370 ? -1.041 4.731 6.444 1.00 80.12 370 GLY A N 1
ATOM 3001 C CA . GLY A 1 370 ? -1.171 3.420 5.816 1.00 80.12 370 GLY A CA 1
ATOM 3002 C C . GLY A 1 370 ? -0.581 2.295 6.666 1.00 80.12 370 GLY A C 1
ATOM 3003 O O . GLY A 1 370 ? 0.008 2.511 7.729 1.00 80.12 370 GLY A O 1
ATOM 3004 N N . CYS A 1 371 ? -0.718 1.065 6.177 1.00 85.19 371 CYS A N 1
ATOM 3005 C CA . CYS A 1 371 ? -0.131 -0.109 6.809 1.00 85.19 371 CYS A CA 1
ATOM 3006 C C . CYS A 1 371 ? 1.407 0.014 6.913 1.00 85.19 371 CYS A C 1
ATOM 3008 O O . CYS A 1 371 ? 2.065 0.174 5.883 1.00 85.19 371 CYS A O 1
ATOM 3010 N N . PRO A 1 372 ? 2.023 -0.173 8.098 1.00 80.44 372 PRO A N 1
ATOM 3011 C CA . PRO A 1 372 ? 3.480 -0.120 8.266 1.00 80.44 372 PRO A CA 1
ATOM 3012 C C . PRO A 1 372 ? 4.258 -1.109 7.390 1.00 80.44 372 PRO A C 1
ATOM 3014 O O . PRO A 1 372 ? 5.430 -0.891 7.087 1.00 80.44 372 PRO A O 1
ATOM 3017 N N . ALA A 1 373 ? 3.620 -2.207 6.979 1.00 78.06 373 ALA A N 1
ATOM 3018 C CA . ALA A 1 373 ? 4.250 -3.251 6.187 1.00 78.06 373 ALA A CA 1
ATOM 3019 C C . ALA A 1 373 ? 4.025 -3.130 4.676 1.00 78.06 373 ALA A C 1
ATOM 3021 O O . ALA A 1 373 ? 4.776 -3.730 3.921 1.00 78.06 373 ALA A O 1
ATOM 3022 N N . CYS A 1 374 ? 3.038 -2.399 4.171 1.00 76.88 374 CYS A N 1
ATOM 3023 C CA . CYS A 1 374 ? 2.888 -2.266 2.713 1.00 76.88 374 CYS A CA 1
ATOM 3024 C C . CYS A 1 374 ? 2.643 -0.839 2.240 1.00 76.88 374 CYS A C 1
ATOM 3026 O O . CYS A 1 374 ? 2.551 -0.616 1.040 1.00 76.88 374 CYS A O 1
ATOM 3028 N N . GLY A 1 375 ? 2.533 0.120 3.156 1.00 75.62 375 GLY A N 1
ATOM 3029 C CA . GLY A 1 375 ? 2.167 1.501 2.859 1.00 75.62 375 GLY A CA 1
ATOM 3030 C C . GLY A 1 375 ? 0.724 1.672 2.386 1.00 75.62 375 GLY A C 1
ATOM 3031 O O . GLY A 1 375 ? 0.240 2.793 2.31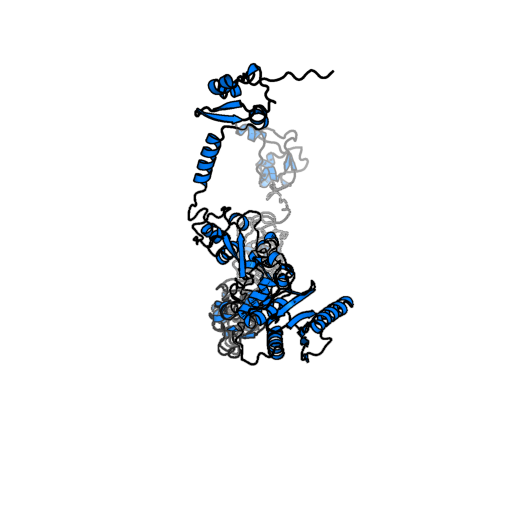8 1.00 75.62 375 GLY A O 1
ATOM 3032 N N . TYR A 1 376 ? 0.017 0.580 2.080 1.00 74.31 376 TYR A N 1
ATOM 3033 C CA . TYR A 1 376 ? -1.344 0.641 1.571 1.00 74.31 376 TYR A CA 1
ATOM 3034 C C . TYR A 1 376 ? -2.256 1.345 2.571 1.00 74.31 376 TYR A C 1
ATOM 3036 O O . TYR A 1 376 ? -2.291 0.990 3.755 1.00 74.31 376 TYR A O 1
ATOM 3044 N N . ASN A 1 377 ? -2.984 2.337 2.077 1.00 71.56 377 ASN A N 1
ATOM 3045 C CA . ASN A 1 377 ? -4.016 3.029 2.809 1.00 71.56 377 ASN A CA 1
ATOM 3046 C C . ASN A 1 377 ? -5.375 2.712 2.185 1.00 71.56 377 ASN A C 1
ATOM 3048 O O . ASN A 1 377 ? -5.683 3.101 1.063 1.00 71.56 377 ASN A O 1
ATOM 3052 N N . TRP A 1 378 ? -6.217 2.015 2.943 1.00 65.56 378 TRP A N 1
ATOM 3053 C CA . TRP A 1 378 ? -7.546 1.615 2.484 1.00 65.56 378 TRP A CA 1
ATOM 3054 C C . TRP A 1 378 ? -8.526 2.778 2.312 1.00 65.56 378 TRP A C 1
ATOM 3056 O O . TRP A 1 378 ? -9.557 2.608 1.672 1.00 65.56 378 TRP A O 1
ATOM 3066 N N . TYR A 1 379 ? -8.220 3.950 2.875 1.00 63.06 379 TYR A N 1
ATOM 3067 C CA . TYR A 1 379 ? -9.088 5.118 2.790 1.00 63.06 379 TYR A CA 1
ATOM 3068 C C . TYR A 1 379 ? -9.136 5.741 1.387 1.00 63.06 379 TYR A C 1
ATOM 3070 O O . TYR A 1 379 ? -10.206 6.144 0.938 1.00 63.06 379 TYR A O 1
ATOM 3078 N N . ASP A 1 380 ? -7.999 5.832 0.698 1.00 67.50 380 ASP A N 1
ATOM 3079 C CA . ASP A 1 380 ? -7.913 6.344 -0.677 1.00 67.50 380 ASP A CA 1
ATOM 3080 C C . ASP A 1 380 ? -7.559 5.257 -1.702 1.00 67.50 380 ASP A C 1
ATOM 3082 O O . ASP A 1 380 ? -7.652 5.497 -2.904 1.00 67.50 380 ASP A O 1
ATOM 3086 N N . GLY A 1 381 ? -7.225 4.047 -1.242 1.00 66.25 381 GLY A N 1
ATOM 3087 C CA . GLY A 1 381 ? -6.821 2.939 -2.103 1.00 66.25 381 GLY A CA 1
ATOM 3088 C C . GLY A 1 381 ? -5.410 3.103 -2.666 1.00 66.25 381 GLY A C 1
ATOM 3089 O O . GLY A 1 381 ? -5.049 2.402 -3.613 1.00 66.25 381 GLY A O 1
ATOM 3090 N N . GLU A 1 382 ? -4.612 4.019 -2.111 1.00 67.00 382 GLU A N 1
ATOM 3091 C CA . GLU A 1 382 ? -3.262 4.313 -2.579 1.00 67.00 382 GLU A CA 1
ATOM 3092 C C . GLU A 1 382 ? -2.189 3.703 -1.666 1.00 67.00 382 GLU A C 1
ATOM 3094 O O . GLU A 1 382 ? -2.395 3.405 -0.485 1.00 67.00 382 GLU A O 1
ATOM 3099 N N . ILE A 1 383 ? -0.995 3.506 -2.226 1.00 64.44 383 ILE A N 1
ATOM 3100 C CA . ILE A 1 383 ? 0.188 3.103 -1.466 1.00 64.44 383 ILE A CA 1
ATOM 3101 C C . ILE A 1 383 ? 0.894 4.374 -1.008 1.00 64.44 383 ILE A C 1
ATOM 3103 O O . ILE A 1 383 ? 1.516 5.060 -1.813 1.00 64.44 383 ILE A O 1
ATOM 3107 N N . HIS A 1 384 ? 0.846 4.642 0.294 1.00 69.06 384 HIS A N 1
ATOM 3108 C CA . HIS A 1 384 ? 1.627 5.682 0.959 1.00 69.06 384 HIS A CA 1
ATOM 3109 C C . HIS A 1 384 ? 2.863 5.025 1.572 1.00 69.06 384 HIS A C 1
ATOM 3111 O O . HIS A 1 384 ? 2.765 4.420 2.643 1.00 69.06 384 HIS A O 1
ATOM 3117 N N . PRO A 1 385 ? 4.024 5.057 0.895 1.00 56.06 385 PRO A N 1
ATOM 3118 C CA . PRO A 1 385 ? 5.183 4.300 1.334 1.00 56.06 385 PRO A CA 1
ATOM 3119 C C . PRO A 1 385 ? 5.589 4.749 2.738 1.00 56.06 385 PRO A C 1
ATOM 3121 O O . PRO A 1 385 ? 5.888 5.922 2.963 1.00 56.06 385 PRO A O 1
ATOM 3124 N N . SER A 1 386 ? 5.629 3.807 3.683 1.00 58.81 386 SER A N 1
ATOM 3125 C CA . SER A 1 386 ? 6.356 4.036 4.931 1.00 58.81 386 SER A CA 1
ATOM 3126 C C . SER A 1 386 ? 7.812 4.339 4.577 1.00 58.81 386 SER A C 1
ATOM 3128 O O . SER A 1 386 ? 8.385 3.674 3.710 1.00 58.81 386 SER A O 1
ATOM 3130 N N . SER A 1 387 ? 8.424 5.303 5.266 1.00 57.50 387 SER A N 1
ATOM 3131 C CA . SER A 1 387 ? 9.860 5.578 5.141 1.00 57.50 387 SER A CA 1
ATOM 3132 C C . SER A 1 387 ? 10.715 4.340 5.451 1.00 57.50 387 SER A C 1
ATOM 3134 O O . SER A 1 387 ? 11.806 4.210 4.904 1.00 57.50 387 SER A O 1
ATOM 3136 N N . SER A 1 388 ? 10.182 3.406 6.251 1.00 62.56 388 SER A N 1
ATOM 3137 C CA . SER A 1 388 ? 10.813 2.130 6.605 1.00 62.56 388 SER A CA 1
ATOM 3138 C C . SER A 1 388 ? 9.767 1.007 6.687 1.00 62.56 388 SER A C 1
ATOM 3140 O O . SER A 1 388 ? 9.203 0.762 7.757 1.00 62.56 388 SER A O 1
ATOM 3142 N N . PRO A 1 389 ? 9.442 0.327 5.575 1.00 67.88 389 PRO A N 1
ATOM 3143 C CA . PRO A 1 389 ? 8.361 -0.647 5.555 1.00 67.88 389 PRO A CA 1
ATOM 3144 C C . PRO A 1 389 ? 8.823 -2.010 6.128 1.00 67.88 389 PRO A C 1
ATOM 3146 O O . PRO A 1 389 ? 9.788 -2.609 5.655 1.00 67.88 389 PRO A O 1
ATOM 3149 N N . ILE A 1 390 ? 8.082 -2.574 7.093 1.00 74.44 390 ILE A N 1
ATOM 3150 C CA . ILE A 1 390 ? 8.439 -3.798 7.866 1.00 74.44 390 ILE A CA 1
ATOM 3151 C C . ILE A 1 390 ? 8.347 -5.099 7.046 1.00 74.44 390 ILE A C 1
ATOM 3153 O O . ILE A 1 390 ? 7.286 -5.390 6.504 1.00 74.44 390 ILE A O 1
ATOM 3157 N N . THR A 1 391 ? 9.406 -5.911 6.977 1.00 77.56 391 THR A N 1
ATOM 3158 C CA . THR A 1 391 ? 9.387 -7.199 6.251 1.00 77.56 391 THR A CA 1
ATOM 3159 C C . THR A 1 391 ? 8.528 -8.259 6.955 1.00 77.56 391 THR A C 1
ATOM 3161 O O . THR A 1 391 ? 8.731 -8.532 8.135 1.00 77.56 391 THR A O 1
ATOM 3164 N N . ILE A 1 392 ? 7.613 -8.898 6.215 1.00 76.69 392 ILE A N 1
ATOM 3165 C CA . ILE A 1 392 ? 6.815 -10.050 6.656 1.00 76.69 392 ILE A CA 1
ATOM 3166 C C . ILE A 1 392 ? 7.241 -11.287 5.849 1.00 76.69 392 ILE A C 1
ATOM 3168 O O . ILE A 1 392 ? 6.944 -11.336 4.649 1.00 76.69 392 ILE A O 1
ATOM 3172 N N . PRO A 1 393 ? 7.897 -12.282 6.475 1.00 79.50 393 PRO A N 1
ATOM 3173 C CA . PRO A 1 393 ? 8.228 -13.546 5.823 1.00 79.50 393 PRO A CA 1
ATOM 3174 C C . PRO A 1 393 ? 6.991 -14.247 5.242 1.00 79.50 393 PRO A C 1
ATOM 3176 O O . PRO A 1 393 ? 5.944 -14.314 5.883 1.00 79.50 393 PRO A O 1
ATOM 3179 N N . GLY A 1 394 ? 7.112 -14.769 4.024 1.00 78.44 394 GLY A N 1
ATOM 3180 C CA . GLY A 1 394 ? 6.045 -15.420 3.264 1.00 78.44 394 GLY A CA 1
ATOM 3181 C C . GLY A 1 394 ? 5.063 -14.471 2.566 1.00 78.44 394 GLY A C 1
ATOM 3182 O O . GLY A 1 394 ? 4.166 -14.946 1.873 1.00 78.44 394 GLY A O 1
ATOM 3183 N N . LYS A 1 395 ? 5.176 -13.147 2.755 1.00 76.12 395 LYS A N 1
ATOM 3184 C CA . LYS A 1 395 ? 4.221 -12.173 2.189 1.00 76.12 395 LYS A CA 1
ATOM 3185 C C . LYS A 1 395 ? 4.910 -10.997 1.507 1.00 76.12 395 LYS A C 1
ATOM 3187 O O . LYS A 1 395 ? 4.625 -10.701 0.350 1.00 76.12 395 LYS A O 1
ATOM 3192 N N . THR A 1 396 ? 5.797 -10.300 2.212 1.00 79.88 396 THR A N 1
ATOM 3193 C CA . THR A 1 396 ? 6.443 -9.077 1.701 1.00 79.88 396 THR A CA 1
ATOM 3194 C C . THR A 1 396 ? 7.965 -9.162 1.667 1.00 79.88 396 THR A C 1
ATOM 3196 O O . THR A 1 396 ? 8.620 -8.143 1.442 1.00 79.88 396 THR A O 1
ATOM 3199 N N . ASP A 1 397 ? 8.532 -10.324 1.970 1.00 88.75 397 ASP A N 1
ATOM 3200 C CA . ASP A 1 397 ? 9.956 -10.596 1.833 1.00 88.75 397 ASP A CA 1
ATOM 3201 C C . ASP A 1 397 ? 10.366 -10.772 0.368 1.00 88.75 397 ASP A C 1
ATOM 3203 O O . ASP A 1 397 ? 9.546 -11.021 -0.519 1.00 88.75 397 ASP A O 1
ATOM 3207 N N . PHE A 1 398 ? 11.664 -10.627 0.121 1.00 89.88 398 PHE A N 1
ATOM 3208 C CA . PHE A 1 398 ? 12.243 -10.677 -1.210 1.00 89.88 398 PHE A CA 1
ATOM 3209 C C . PHE A 1 398 ? 11.943 -11.994 -1.956 1.00 89.88 398 PHE A C 1
ATOM 3211 O O . PHE A 1 398 ? 11.431 -11.894 -3.074 1.00 89.88 398 PHE A O 1
ATOM 3218 N N . PRO A 1 399 ? 12.177 -13.195 -1.381 1.00 92.00 399 PRO A N 1
ATOM 3219 C CA . PRO A 1 399 ? 11.805 -14.460 -2.019 1.00 92.00 399 PRO A CA 1
ATOM 3220 C C . PRO A 1 399 ? 10.333 -14.547 -2.428 1.00 92.00 399 PRO A C 1
ATOM 3222 O O . PRO A 1 399 ? 10.042 -14.957 -3.550 1.00 92.00 399 PRO A O 1
ATOM 3225 N N . SER A 1 400 ? 9.414 -14.138 -1.548 1.00 88.19 400 SER A N 1
ATOM 3226 C CA . SER A 1 400 ? 7.972 -14.219 -1.822 1.00 88.19 400 SER A CA 1
ATOM 3227 C C . SER A 1 400 ? 7.517 -13.239 -2.904 1.00 88.19 400 SER A C 1
ATOM 3229 O O . SER A 1 400 ? 6.668 -13.576 -3.724 1.00 88.19 400 SER A O 1
ATOM 3231 N N . GLN A 1 401 ? 8.077 -12.025 -2.930 1.00 85.56 401 GLN A N 1
ATOM 3232 C CA . GLN A 1 401 ? 7.700 -11.004 -3.912 1.00 85.56 401 GLN A CA 1
ATOM 3233 C C . GLN A 1 401 ? 8.367 -11.200 -5.280 1.00 85.56 401 GLN A C 1
ATOM 3235 O O . GLN A 1 401 ? 7.781 -10.838 -6.300 1.00 85.56 401 GLN A O 1
ATOM 3240 N N . TYR A 1 402 ? 9.583 -11.751 -5.314 1.00 89.81 402 TYR A N 1
ATOM 3241 C CA . TYR A 1 402 ? 10.399 -11.859 -6.527 1.00 89.81 402 TYR A CA 1
ATOM 3242 C C . TYR A 1 402 ? 10.983 -13.271 -6.705 1.00 89.81 402 TYR A C 1
ATOM 3244 O O . TYR A 1 402 ? 12.207 -13.428 -6.760 1.00 89.81 402 TYR A O 1
ATOM 3252 N N . PRO A 1 403 ? 10.135 -14.309 -6.837 1.00 90.31 403 PRO A N 1
ATOM 3253 C CA . PRO A 1 403 ? 10.580 -15.703 -6.865 1.00 90.31 403 PRO A CA 1
ATOM 3254 C C . PRO A 1 403 ? 11.511 -16.012 -8.043 1.00 90.31 403 PRO A C 1
ATOM 3256 O O . PRO A 1 403 ? 12.486 -16.740 -7.879 1.00 90.31 403 PRO A O 1
ATOM 3259 N N . GLU A 1 404 ? 11.269 -15.425 -9.219 1.00 88.50 404 GLU A N 1
ATOM 3260 C CA . GLU A 1 404 ? 12.121 -15.628 -10.400 1.00 88.50 404 GLU A CA 1
ATOM 3261 C C . GLU A 1 404 ? 13.512 -15.012 -10.228 1.00 88.50 404 GLU A C 1
ATOM 3263 O O . GLU A 1 404 ? 14.510 -15.630 -10.590 1.00 88.50 404 GLU A O 1
ATOM 3268 N N . LEU A 1 405 ? 13.601 -13.833 -9.605 1.00 90.75 405 LEU A N 1
ATOM 3269 C CA . LEU A 1 405 ? 14.886 -13.207 -9.298 1.00 90.75 405 LEU A CA 1
ATOM 3270 C C . LEU A 1 405 ? 15.608 -13.952 -8.163 1.00 90.75 405 LEU A C 1
ATOM 3272 O O . LEU A 1 405 ? 16.830 -14.069 -8.190 1.00 90.75 405 LEU A O 1
ATOM 3276 N N . PHE A 1 406 ? 14.873 -14.506 -7.192 1.00 93.44 406 PHE A N 1
ATOM 3277 C CA . PHE A 1 406 ? 15.447 -15.321 -6.118 1.00 93.44 406 PHE A CA 1
ATOM 3278 C C . PHE A 1 406 ? 16.100 -16.614 -6.631 1.00 93.44 406 PHE A C 1
ATOM 3280 O O . PHE A 1 406 ? 17.048 -17.089 -6.013 1.00 93.44 406 PHE A O 1
ATOM 3287 N N . LYS A 1 407 ? 15.697 -17.145 -7.795 1.00 92.38 407 LYS A N 1
ATOM 3288 C CA . LYS A 1 407 ? 16.411 -18.264 -8.444 1.00 92.38 407 LYS A CA 1
ATOM 3289 C C . LYS A 1 407 ? 17.850 -17.912 -8.833 1.00 92.38 407 LYS A C 1
ATOM 3291 O O . LYS A 1 407 ? 18.681 -18.807 -8.907 1.00 92.38 407 LYS A O 1
ATOM 3296 N N . GLU A 1 408 ? 18.152 -16.632 -9.055 1.00 93.75 408 GLU A N 1
ATOM 3297 C CA . GLU A 1 408 ? 19.513 -16.149 -9.332 1.00 93.75 408 GLU A CA 1
ATOM 3298 C C . GLU A 1 408 ? 20.309 -15.840 -8.048 1.00 93.75 408 GLU A C 1
ATOM 3300 O O . GLU A 1 408 ? 21.413 -15.298 -8.113 1.00 93.75 408 GLU A O 1
ATOM 3305 N N . TRP A 1 409 ? 19.766 -16.132 -6.861 1.00 93.62 409 TRP A N 1
ATOM 3306 C CA . TRP A 1 409 ? 20.431 -15.873 -5.585 1.00 93.62 409 TRP A CA 1
ATOM 3307 C C . TRP A 1 409 ? 21.625 -16.806 -5.368 1.00 93.62 409 TRP A C 1
ATOM 3309 O O . TRP A 1 409 ? 21.480 -18.025 -5.276 1.00 93.62 409 TRP A O 1
ATOM 3319 N N . HIS A 1 410 ? 22.811 -16.234 -5.162 1.00 95.50 410 HIS A N 1
ATOM 3320 C CA . HIS A 1 410 ? 23.996 -17.035 -4.878 1.00 95.50 410 HIS A CA 1
ATOM 3321 C C . HIS A 1 410 ? 24.023 -17.509 -3.414 1.00 95.50 410 HIS A C 1
ATOM 3323 O O . HIS A 1 410 ? 24.449 -16.787 -2.510 1.00 95.50 410 HIS A O 1
ATOM 3329 N N . SER A 1 411 ? 23.631 -18.763 -3.176 1.00 90.25 411 SER A N 1
ATOM 3330 C CA . SER A 1 411 ? 23.467 -19.348 -1.832 1.00 90.25 411 SER A CA 1
ATOM 3331 C C . SER A 1 411 ? 24.716 -19.254 -0.946 1.00 90.25 411 SER A C 1
ATOM 3333 O O . SER A 1 411 ? 24.638 -18.771 0.180 1.00 90.25 411 SER A O 1
ATOM 3335 N N . GLN A 1 412 ? 25.882 -19.657 -1.458 1.00 90.94 412 GLN A N 1
ATOM 3336 C CA . GLN A 1 412 ? 27.128 -19.677 -0.681 1.00 90.94 412 GLN A CA 1
ATOM 3337 C C . GLN A 1 412 ? 27.660 -18.273 -0.363 1.00 90.94 412 GLN A C 1
ATOM 3339 O O . GLN A 1 412 ? 28.036 -17.987 0.772 1.00 90.94 412 GLN A O 1
ATOM 3344 N N . ARG A 1 413 ? 27.682 -17.370 -1.351 1.00 92.69 413 ARG A N 1
ATOM 3345 C CA . ARG A 1 413 ? 28.246 -16.018 -1.188 1.00 92.69 413 ARG A CA 1
ATOM 3346 C C . ARG A 1 413 ? 27.364 -15.117 -0.329 1.00 92.69 413 ARG A C 1
ATOM 3348 O O . ARG A 1 413 ? 27.880 -14.239 0.358 1.00 92.69 413 ARG A O 1
ATOM 3355 N N . ASN A 1 414 ? 26.062 -15.383 -0.307 1.00 94.19 414 ASN A N 1
ATOM 3356 C CA . ASN A 1 414 ? 25.100 -14.666 0.521 1.00 94.19 414 ASN A CA 1
ATOM 3357 C C . ASN A 1 414 ? 24.728 -15.425 1.805 1.00 94.19 414 ASN A C 1
ATOM 3359 O O . ASN A 1 414 ? 23.721 -15.091 2.416 1.00 94.19 414 ASN A O 1
ATOM 3363 N N . ALA A 1 415 ? 25.504 -16.426 2.241 1.00 91.38 415 ALA A N 1
ATOM 3364 C CA . ALA A 1 415 ? 25.175 -17.236 3.424 1.00 91.38 415 ALA A CA 1
ATOM 3365 C C . ALA A 1 415 ? 25.037 -16.422 4.730 1.00 91.38 415 ALA A C 1
ATOM 3367 O O . ALA A 1 415 ? 24.413 -16.874 5.683 1.00 91.38 415 ALA A O 1
ATOM 3368 N N . HIS A 1 416 ? 25.613 -15.218 4.770 1.00 90.94 416 HIS A N 1
ATOM 3369 C CA . HIS A 1 416 ? 25.508 -14.272 5.882 1.00 90.94 416 HIS A CA 1
ATOM 3370 C C . HIS A 1 416 ? 24.202 -13.455 5.877 1.00 90.94 416 HIS A C 1
ATOM 3372 O O . HIS A 1 416 ? 23.915 -12.759 6.847 1.00 90.94 416 HIS A O 1
ATOM 3378 N N . LEU A 1 417 ? 23.420 -13.514 4.798 1.00 93.06 417 LEU A N 1
ATOM 3379 C CA . LEU A 1 417 ? 22.156 -12.803 4.651 1.00 93.06 417 LEU A CA 1
ATOM 3380 C C . LEU A 1 417 ? 20.990 -13.771 4.838 1.00 93.06 417 LEU A C 1
ATOM 3382 O O . LEU A 1 417 ? 20.973 -14.863 4.272 1.00 93.06 417 LEU A O 1
ATOM 3386 N N . ASN A 1 418 ? 19.964 -13.331 5.565 1.00 91.44 418 ASN A N 1
ATOM 3387 C CA . ASN A 1 418 ? 18.670 -14.001 5.564 1.00 91.44 418 ASN A CA 1
ATOM 3388 C C . ASN A 1 418 ? 17.771 -13.355 4.491 1.00 91.44 418 ASN A C 1
ATOM 3390 O O . ASN A 1 418 ? 17.312 -12.227 4.684 1.00 91.44 418 ASN A O 1
ATOM 3394 N N . PRO A 1 419 ? 17.484 -14.028 3.362 1.00 90.81 419 PRO A N 1
ATOM 3395 C CA . PRO A 1 419 ? 16.684 -13.429 2.297 1.00 90.81 419 PRO A CA 1
ATOM 3396 C C . PRO A 1 419 ? 15.240 -13.135 2.738 1.00 90.81 419 PRO A C 1
ATOM 3398 O O . PRO A 1 419 ? 14.642 -12.179 2.250 1.00 90.81 419 PRO A O 1
ATOM 3401 N N . TYR A 1 420 ? 14.708 -13.871 3.720 1.00 90.31 420 TYR A N 1
ATOM 3402 C CA . TYR A 1 420 ? 13.348 -13.687 4.239 1.00 90.31 420 TYR A CA 1
ATOM 3403 C C . TYR A 1 420 ? 13.196 -12.465 5.160 1.00 90.31 420 TYR A C 1
ATOM 3405 O O . TYR A 1 420 ? 12.077 -12.092 5.505 1.00 90.31 420 TYR A O 1
ATOM 3413 N N . SER A 1 421 ? 14.300 -11.819 5.558 1.00 87.94 421 SER A N 1
ATOM 3414 C CA . SER A 1 421 ? 14.268 -10.525 6.258 1.00 87.94 421 SER A CA 1
ATOM 3415 C C . SER A 1 421 ? 14.457 -9.326 5.324 1.00 87.94 421 SER A C 1
ATOM 3417 O O . SER A 1 421 ? 14.288 -8.183 5.752 1.00 87.94 421 SER A O 1
ATOM 3419 N N . LEU A 1 422 ? 14.788 -9.559 4.050 1.00 88.56 422 LEU A N 1
ATOM 3420 C CA . LEU A 1 422 ? 15.047 -8.509 3.066 1.00 88.56 422 LEU A CA 1
ATOM 3421 C C . LEU A 1 422 ? 13.806 -8.190 2.232 1.00 88.56 422 LEU A C 1
ATOM 3423 O O . LEU A 1 422 ? 12.940 -9.033 2.024 1.00 88.56 422 LEU A O 1
ATOM 3427 N N . ARG A 1 423 ? 13.766 -6.969 1.695 1.00 87.12 423 ARG A N 1
ATOM 3428 C CA . ARG A 1 423 ? 12.789 -6.518 0.698 1.00 87.12 423 ARG A CA 1
ATOM 3429 C C . ARG A 1 423 ? 13.453 -6.108 -0.600 1.00 87.12 423 ARG A C 1
ATOM 3431 O O . ARG A 1 423 ? 14.609 -5.699 -0.598 1.00 87.12 423 ARG A O 1
ATOM 3438 N N . GLY A 1 424 ? 12.676 -6.090 -1.684 1.00 83.56 424 GLY A N 1
ATOM 3439 C CA . GLY A 1 424 ? 13.156 -5.664 -3.000 1.00 83.56 424 GLY A CA 1
ATOM 3440 C C . GLY A 1 424 ? 13.759 -4.253 -3.052 1.00 83.56 424 GLY A C 1
ATOM 3441 O O . GLY A 1 424 ? 14.658 -4.023 -3.847 1.00 83.56 424 GLY A O 1
ATOM 3442 N N . ASN A 1 425 ? 13.340 -3.325 -2.185 1.00 82.81 425 ASN A N 1
ATOM 3443 C CA . ASN A 1 425 ? 13.897 -1.967 -2.097 1.00 82.81 425 ASN A CA 1
ATOM 3444 C C . ASN A 1 425 ? 15.113 -1.840 -1.157 1.00 82.81 425 ASN A C 1
ATOM 3446 O O . ASN A 1 425 ? 15.579 -0.728 -0.920 1.00 82.81 425 ASN A O 1
ATOM 3450 N N . SER A 1 426 ? 15.630 -2.948 -0.617 1.00 85.88 426 SER A N 1
ATOM 3451 C CA . SER A 1 426 ? 16.796 -2.935 0.268 1.00 85.88 426 SER A CA 1
ATOM 3452 C C . SER A 1 426 ? 18.063 -2.457 -0.452 1.00 85.88 426 SER A C 1
ATOM 3454 O O . SER A 1 426 ? 18.315 -2.796 -1.611 1.00 85.88 426 SER A O 1
ATOM 3456 N N . HIS A 1 427 ? 18.900 -1.708 0.265 1.00 89.06 427 HIS A N 1
ATOM 3457 C CA . HIS A 1 427 ? 20.231 -1.308 -0.197 1.00 89.06 427 HIS A CA 1
ATOM 3458 C C . HIS A 1 427 ? 21.299 -2.391 0.014 1.00 89.06 427 HIS A C 1
ATOM 3460 O O . HIS A 1 427 ? 22.447 -2.188 -0.386 1.00 89.06 427 HIS A O 1
ATOM 3466 N N . GLU A 1 428 ? 20.935 -3.537 0.599 1.00 91.25 428 GLU A N 1
ATOM 3467 C CA . GLU A 1 428 ? 21.850 -4.664 0.782 1.00 91.25 428 GLU A CA 1
ATOM 3468 C C . GLU A 1 428 ? 22.439 -5.137 -0.546 1.00 91.25 428 GLU A C 1
ATOM 3470 O O . GLU A 1 428 ? 21.736 -5.270 -1.557 1.00 91.25 428 GLU A O 1
ATOM 3475 N N . ARG A 1 429 ? 23.751 -5.389 -0.544 1.00 93.62 429 ARG A N 1
ATOM 3476 C CA . ARG A 1 429 ? 24.469 -5.904 -1.713 1.00 93.62 429 ARG A CA 1
ATOM 3477 C C . ARG A 1 429 ? 24.394 -7.421 -1.728 1.00 93.62 429 ARG A C 1
ATOM 3479 O O . ARG A 1 429 ? 24.887 -8.086 -0.828 1.00 93.62 429 ARG A O 1
ATOM 3486 N N . VAL A 1 430 ? 23.826 -7.950 -2.802 1.00 93.94 430 VAL A N 1
ATOM 3487 C CA . VAL A 1 430 ? 23.578 -9.377 -2.998 1.00 93.94 430 VAL A CA 1
ATOM 3488 C C . VAL A 1 430 ? 24.443 -9.874 -4.151 1.00 93.94 430 VAL A C 1
ATOM 3490 O O . VAL A 1 430 ? 24.592 -9.178 -5.161 1.00 93.94 430 VAL A O 1
ATOM 3493 N N . CYS A 1 431 ? 25.029 -11.061 -3.994 1.00 94.62 431 CYS A N 1
ATOM 3494 C CA . CYS A 1 431 ? 25.716 -11.783 -5.062 1.00 94.62 431 CYS A CA 1
ATOM 3495 C C . CYS A 1 431 ? 24.720 -12.619 -5.876 1.00 94.62 431 CYS A C 1
ATOM 3497 O O . CYS A 1 431 ? 23.823 -13.246 -5.309 1.00 94.62 431 CYS A O 1
ATOM 3499 N N . TRP A 1 432 ? 24.900 -12.655 -7.191 1.00 92.56 432 TRP A N 1
ATOM 3500 C CA . TRP A 1 432 ? 23.972 -13.278 -8.131 1.00 92.56 432 TRP A CA 1
ATOM 3501 C C . TRP A 1 432 ? 24.685 -14.304 -9.007 1.00 92.56 432 TRP A C 1
ATOM 3503 O O . TRP A 1 432 ? 25.844 -14.110 -9.367 1.00 92.56 432 TRP A O 1
ATOM 3513 N N . GLU A 1 433 ? 23.970 -15.353 -9.393 1.00 93.25 433 GLU A N 1
ATOM 3514 C CA . GLU A 1 433 ? 24.373 -16.307 -10.423 1.00 93.25 433 GLU A CA 1
ATOM 3515 C C . GLU A 1 433 ? 23.286 -16.351 -11.499 1.00 93.25 433 GLU A C 1
ATOM 3517 O O . GLU A 1 433 ? 22.120 -16.627 -11.218 1.00 93.25 433 GLU A O 1
ATOM 3522 N N . CYS A 1 434 ? 23.649 -16.055 -12.746 1.00 90.44 434 CYS A N 1
ATOM 3523 C CA . CYS A 1 434 ? 22.678 -16.067 -13.833 1.00 90.44 434 CYS A CA 1
ATOM 3524 C C . CYS A 1 434 ? 22.237 -17.496 -14.152 1.00 90.44 434 CYS A C 1
ATOM 3526 O O . CYS A 1 434 ? 23.064 -18.345 -14.474 1.00 90.44 434 CYS A O 1
ATOM 3528 N N . THR A 1 435 ? 20.928 -17.728 -14.191 1.00 90.06 435 THR A N 1
ATOM 3529 C CA . THR A 1 435 ? 20.356 -19.050 -14.503 1.00 90.06 435 THR A CA 1
ATOM 3530 C C . THR A 1 435 ? 20.583 -19.510 -15.947 1.00 90.06 435 THR A C 1
ATOM 3532 O O . THR A 1 435 ? 20.438 -20.695 -16.225 1.00 90.06 435 THR A O 1
ATOM 3535 N N . GLN A 1 436 ? 20.932 -18.603 -16.870 1.00 87.25 436 GLN A N 1
ATOM 3536 C CA . GLN A 1 436 ? 21.116 -18.928 -18.293 1.00 87.25 436 GLN A CA 1
ATOM 3537 C C . GLN A 1 436 ? 22.575 -19.147 -18.691 1.00 87.25 436 GLN A C 1
ATOM 3539 O O . GLN A 1 436 ? 22.872 -20.027 -19.492 1.00 87.25 436 GLN A O 1
ATOM 3544 N N . CYS A 1 437 ? 23.491 -18.317 -18.187 1.00 83.31 437 CYS A N 1
ATOM 3545 C CA . CYS A 1 437 ? 24.902 -18.375 -18.576 1.00 83.31 437 CYS A CA 1
ATOM 3546 C C . CYS A 1 437 ? 25.856 -18.673 -17.418 1.00 83.31 437 CYS A C 1
ATOM 3548 O O . CYS A 1 437 ? 27.065 -18.689 -17.636 1.00 83.31 437 CYS A O 1
ATOM 3550 N N . HIS A 1 438 ? 25.338 -18.857 -16.198 1.00 87.69 438 HIS A N 1
ATOM 3551 C CA . HIS A 1 438 ? 26.112 -19.094 -14.974 1.00 87.69 438 HIS A CA 1
ATOM 3552 C C . HIS A 1 438 ? 27.157 -18.015 -14.654 1.00 87.69 438 HIS A C 1
ATOM 3554 O O . HIS A 1 438 ? 28.053 -18.218 -13.834 1.00 87.69 438 HIS A O 1
ATOM 3560 N N . TYR A 1 439 ? 27.052 -16.836 -15.274 1.00 85.75 439 TYR A N 1
ATOM 3561 C CA . TYR A 1 439 ? 27.878 -15.694 -14.903 1.00 85.75 439 TYR A CA 1
ATOM 3562 C C . TYR A 1 439 ? 27.599 -15.318 -13.447 1.00 85.75 439 TYR A C 1
ATOM 3564 O O . TYR A 1 439 ? 26.435 -15.202 -13.053 1.00 85.75 439 TYR A O 1
ATOM 3572 N N . GLY A 1 440 ? 28.660 -15.128 -12.662 1.00 85.75 440 GLY A N 1
ATOM 3573 C CA . GLY A 1 440 ? 28.548 -14.893 -11.226 1.00 85.75 440 GLY A CA 1
ATOM 3574 C C . GLY A 1 440 ? 28.626 -16.144 -10.345 1.00 85.75 440 GLY A C 1
ATOM 3575 O O . GLY A 1 440 ? 28.637 -15.972 -9.131 1.00 85.75 440 GLY A O 1
ATOM 3576 N N . LYS A 1 441 ? 28.764 -17.360 -10.903 1.00 87.06 441 LYS A N 1
ATOM 3577 C CA . LYS A 1 441 ? 28.928 -18.623 -10.139 1.00 87.06 441 LYS A CA 1
ATOM 3578 C C . LYS A 1 441 ? 30.083 -18.616 -9.123 1.00 87.06 441 LYS A C 1
ATOM 3580 O O . LYS A 1 441 ? 30.056 -19.353 -8.148 1.00 87.06 441 LYS A O 1
ATOM 3585 N N . ASP A 1 442 ? 31.101 -17.789 -9.368 1.00 84.00 442 ASP A N 1
ATOM 3586 C CA . ASP A 1 442 ? 32.277 -17.636 -8.503 1.00 84.00 442 ASP A CA 1
ATOM 3587 C C . ASP A 1 442 ? 32.131 -16.431 -7.541 1.00 84.00 442 ASP A C 1
ATOM 3589 O O . ASP A 1 442 ? 33.058 -16.047 -6.827 1.00 84.00 442 ASP A O 1
ATOM 3593 N N . GLY A 1 443 ? 30.945 -15.809 -7.494 1.00 78.56 443 GLY A N 1
ATOM 3594 C CA . GLY A 1 443 ? 30.619 -14.686 -6.612 1.00 78.56 443 GLY A CA 1
ATOM 3595 C C . GLY A 1 443 ? 31.072 -13.308 -7.098 1.00 78.56 443 GLY A C 1
ATOM 3596 O O . GLY A 1 443 ? 31.046 -12.348 -6.329 1.00 78.56 443 GLY A O 1
ATOM 3597 N N . GLU A 1 444 ? 31.494 -13.203 -8.355 1.00 82.25 444 GLU A N 1
ATOM 3598 C CA . GLU A 1 444 ? 32.019 -11.985 -8.988 1.00 82.25 444 GLU A CA 1
ATOM 3599 C C . GLU A 1 444 ? 30.939 -10.966 -9.390 1.00 82.25 444 GLU A C 1
ATOM 3601 O O . GLU A 1 444 ? 31.227 -9.785 -9.592 1.00 82.25 444 GLU A O 1
ATOM 3606 N N . TRP A 1 445 ? 29.672 -11.384 -9.454 1.00 89.00 445 TRP A N 1
ATOM 3607 C CA . TRP A 1 445 ? 28.553 -10.505 -9.771 1.00 89.00 445 TRP A CA 1
ATOM 3608 C C . TRP A 1 445 ? 27.782 -10.118 -8.508 1.00 89.00 445 TRP A C 1
ATOM 3610 O O . TRP A 1 445 ? 27.019 -10.911 -7.966 1.00 89.00 445 TRP A O 1
ATOM 3620 N N . SER A 1 446 ? 27.944 -8.871 -8.052 1.00 90.38 446 SER A N 1
ATOM 3621 C CA . SER A 1 446 ? 27.177 -8.325 -6.925 1.00 90.38 446 SER A CA 1
ATOM 3622 C C . SER A 1 446 ? 26.600 -6.942 -7.215 1.00 90.38 446 SER A C 1
ATOM 3624 O O . SER A 1 446 ? 27.227 -6.100 -7.862 1.00 90.38 446 SER A O 1
ATOM 3626 N N . THR A 1 447 ? 25.400 -6.682 -6.706 1.00 90.62 447 THR A N 1
ATOM 3627 C CA . THR A 1 447 ? 24.737 -5.373 -6.804 1.00 90.62 447 THR A CA 1
ATOM 3628 C C . THR A 1 447 ? 23.695 -5.215 -5.698 1.00 90.62 447 THR A C 1
ATOM 3630 O O . THR A 1 447 ? 23.332 -6.192 -5.044 1.00 90.62 447 THR A O 1
ATOM 3633 N N . GLN A 1 448 ? 23.240 -3.985 -5.459 1.00 92.19 448 GLN A N 1
ATOM 3634 C CA . GLN A 1 448 ? 22.196 -3.720 -4.471 1.00 92.19 448 GLN A CA 1
ATOM 3635 C C . GLN A 1 448 ? 20.864 -4.327 -4.919 1.00 92.19 448 GLN A C 1
ATOM 3637 O O . GLN A 1 448 ? 20.513 -4.263 -6.102 1.00 92.19 448 GLN A O 1
ATOM 3642 N N . LEU A 1 449 ? 20.098 -4.854 -3.968 1.00 90.12 449 LEU A N 1
ATOM 3643 C CA . LEU A 1 449 ? 18.800 -5.469 -4.240 1.00 90.12 449 LEU A CA 1
ATOM 3644 C C . LEU A 1 449 ? 17.825 -4.477 -4.905 1.00 90.12 449 LEU A C 1
ATOM 3646 O O . LEU A 1 449 ? 17.235 -4.796 -5.937 1.00 90.12 449 LEU A O 1
ATOM 3650 N N . THR A 1 450 ? 17.790 -3.232 -4.416 1.00 88.31 450 THR A N 1
ATOM 3651 C CA . THR A 1 450 ? 17.001 -2.125 -4.989 1.00 88.31 450 THR A CA 1
ATOM 3652 C C . THR A 1 450 ? 17.345 -1.811 -6.447 1.00 88.31 450 THR A C 1
ATOM 3654 O O . THR A 1 450 ? 16.466 -1.481 -7.238 1.00 88.31 450 THR A O 1
ATOM 3657 N N . GLN A 1 451 ? 18.608 -1.982 -6.857 1.00 85.94 451 GLN A N 1
ATOM 3658 C CA . GLN A 1 451 ? 19.024 -1.758 -8.246 1.00 85.94 451 GLN A CA 1
ATOM 3659 C C . GLN A 1 451 ? 18.510 -2.875 -9.161 1.00 85.94 451 GLN A C 1
ATOM 3661 O O . GLN A 1 451 ? 18.054 -2.607 -10.269 1.00 85.94 451 GLN A O 1
ATOM 3666 N N . ARG A 1 452 ? 18.538 -4.131 -8.698 1.00 87.62 452 ARG A N 1
ATOM 3667 C CA . ARG A 1 452 ? 18.040 -5.280 -9.475 1.00 87.62 452 ARG A CA 1
ATOM 3668 C C . ARG A 1 452 ? 16.531 -5.253 -9.621 1.00 87.62 452 ARG A C 1
ATOM 3670 O O . ARG A 1 452 ? 16.040 -5.441 -10.725 1.00 87.62 452 ARG A O 1
ATOM 3677 N N . VAL A 1 453 ? 15.819 -4.974 -8.533 1.00 87.12 453 VAL A N 1
ATOM 3678 C CA . VAL A 1 453 ? 14.353 -4.933 -8.517 1.00 87.12 453 VAL A CA 1
ATOM 3679 C C . VAL A 1 453 ? 13.814 -3.672 -9.189 1.00 87.12 453 VAL A C 1
ATOM 3681 O O . VAL A 1 453 ? 12.948 -3.765 -10.052 1.00 87.12 453 VAL A O 1
ATOM 3684 N N . GLY A 1 454 ? 14.334 -2.497 -8.829 1.00 79.38 454 GLY A N 1
ATOM 3685 C CA . GLY A 1 454 ? 13.813 -1.218 -9.311 1.00 79.38 454 GLY A CA 1
ATOM 3686 C C . GLY A 1 454 ? 14.131 -0.931 -10.778 1.00 79.38 454 GLY A C 1
ATOM 3687 O O . GLY A 1 454 ? 13.280 -0.407 -11.488 1.00 79.38 454 GLY A O 1
ATOM 3688 N N . GLN A 1 455 ? 15.336 -1.279 -11.246 1.00 77.88 455 GLN A N 1
ATOM 3689 C CA . GLN A 1 455 ? 15.748 -1.039 -12.639 1.00 77.88 455 GLN A CA 1
ATOM 3690 C C . GLN A 1 455 ? 15.578 -2.261 -13.549 1.00 77.88 455 GLN A C 1
ATOM 3692 O O . GLN A 1 455 ? 15.835 -2.149 -14.744 1.00 77.88 455 GLN A O 1
ATOM 3697 N N . GLN A 1 456 ? 15.193 -3.419 -12.996 1.00 81.00 456 GLN A N 1
ATOM 3698 C CA . GLN A 1 456 ? 15.026 -4.683 -13.729 1.00 81.00 456 GLN A CA 1
ATOM 3699 C C . GLN A 1 456 ? 16.224 -5.006 -14.634 1.00 81.00 456 GLN A C 1
ATOM 3701 O O . GLN A 1 456 ? 16.090 -5.361 -15.803 1.00 81.00 456 GLN A O 1
ATOM 3706 N N . THR A 1 457 ? 17.433 -4.834 -14.098 1.00 78.12 457 THR A N 1
ATOM 3707 C CA . THR A 1 457 ? 18.668 -5.014 -14.866 1.00 78.12 457 THR A CA 1
ATOM 3708 C C . THR A 1 457 ? 18.956 -6.495 -15.109 1.00 78.12 457 THR A C 1
ATOM 3710 O O . THR A 1 457 ? 19.058 -7.293 -14.170 1.00 78.12 457 THR A O 1
ATOM 3713 N N . GLY A 1 458 ? 19.120 -6.856 -16.385 1.00 82.56 458 GLY A N 1
ATOM 3714 C CA . GLY A 1 458 ? 19.512 -8.201 -16.802 1.00 82.56 458 GLY A CA 1
ATOM 3715 C C . GLY A 1 458 ? 20.951 -8.565 -16.420 1.00 82.56 458 GLY A C 1
ATOM 3716 O O . GLY A 1 458 ? 21.736 -7.737 -15.951 1.00 82.56 458 GLY A O 1
ATOM 3717 N N . CYS A 1 459 ? 21.311 -9.828 -16.635 1.00 86.62 459 CYS A N 1
ATOM 3718 C CA . CYS A 1 459 ? 22.651 -10.347 -16.400 1.00 86.62 459 CYS A CA 1
ATOM 3719 C C . CYS A 1 459 ? 23.710 -9.549 -17.193 1.00 86.62 459 CYS A C 1
ATOM 3721 O O . CYS A 1 459 ? 23.599 -9.455 -18.417 1.00 86.62 459 CYS A O 1
ATOM 3723 N N . PRO A 1 460 ? 24.790 -9.052 -16.560 1.00 80.69 460 PRO A N 1
ATOM 3724 C CA . PRO A 1 460 ? 25.873 -8.351 -17.258 1.00 80.69 460 PRO A CA 1
ATOM 3725 C C . PRO A 1 460 ? 26.595 -9.193 -18.319 1.00 80.69 460 PRO A C 1
ATOM 3727 O O . PRO A 1 460 ? 27.173 -8.638 -19.254 1.00 80.69 460 PRO A O 1
ATOM 3730 N N . GLY A 1 461 ? 26.584 -10.521 -18.164 1.00 79.38 461 GLY A N 1
ATOM 3731 C CA . GLY A 1 461 ? 27.260 -11.455 -19.060 1.00 79.38 461 GLY A CA 1
ATOM 3732 C C . GLY A 1 461 ? 26.493 -11.728 -20.354 1.00 79.38 461 GLY A C 1
ATOM 3733 O O . GLY A 1 461 ? 27.075 -11.654 -21.436 1.00 79.38 461 GLY A O 1
ATOM 3734 N N . CYS A 1 462 ? 25.194 -12.038 -20.259 1.00 79.94 462 CYS A N 1
ATOM 3735 C CA . CYS A 1 462 ? 24.378 -12.443 -21.413 1.00 79.94 462 CYS A CA 1
ATOM 3736 C C . CYS A 1 462 ? 23.216 -11.496 -21.753 1.00 79.94 462 CYS A C 1
ATOM 3738 O O . CYS A 1 462 ? 22.639 -11.624 -22.828 1.00 79.94 462 CYS A O 1
ATOM 3740 N N . GLY A 1 463 ? 22.872 -10.554 -20.874 1.00 80.75 463 GLY A N 1
ATOM 3741 C CA . GLY A 1 463 ? 21.723 -9.661 -21.034 1.00 80.75 463 GLY A CA 1
ATOM 3742 C C . GLY A 1 463 ? 20.375 -10.275 -20.650 1.00 80.75 463 GLY A C 1
ATOM 3743 O O . GLY A 1 463 ? 19.366 -9.579 -20.730 1.00 80.75 463 GLY A O 1
ATOM 3744 N N . TYR A 1 464 ? 20.338 -11.545 -20.225 1.00 84.88 464 TYR A N 1
ATOM 3745 C CA . TYR A 1 464 ? 19.102 -12.210 -19.804 1.00 84.88 464 TYR A CA 1
ATOM 3746 C C . TYR A 1 464 ? 18.467 -11.506 -18.607 1.00 84.88 464 TYR A C 1
ATOM 3748 O O . TYR A 1 464 ? 19.139 -11.252 -17.605 1.00 84.88 464 TYR A O 1
ATOM 3756 N N . ASN A 1 465 ? 17.176 -11.223 -18.704 1.00 86.12 465 ASN A N 1
ATOM 3757 C CA . ASN A 1 465 ? 16.379 -10.647 -17.640 1.00 86.12 465 ASN A CA 1
ATOM 3758 C C . ASN A 1 465 ? 15.334 -11.664 -17.166 1.00 86.12 465 ASN A C 1
ATOM 3760 O O . ASN A 1 465 ? 14.443 -12.060 -17.910 1.00 86.12 465 ASN A O 1
ATOM 3764 N N . CYS A 1 466 ? 15.432 -12.074 -15.903 1.00 83.56 466 CYS A N 1
ATOM 3765 C CA . CYS A 1 466 ? 14.516 -13.040 -15.304 1.00 83.56 466 CYS A CA 1
ATOM 3766 C C . CYS A 1 466 ? 13.112 -12.475 -15.014 1.00 83.56 466 CYS A C 1
ATOM 3768 O O . CYS A 1 466 ? 12.220 -13.251 -14.693 1.00 83.56 466 CYS A O 1
ATOM 3770 N N . PHE A 1 467 ? 12.901 -11.153 -15.098 1.00 81.12 467 PHE A N 1
ATOM 3771 C CA . PHE A 1 467 ? 11.585 -10.535 -14.897 1.00 81.12 467 PHE A CA 1
ATOM 3772 C C . PHE A 1 467 ? 10.647 -10.755 -16.086 1.00 81.12 467 PHE A C 1
ATOM 3774 O O . PHE A 1 467 ? 9.474 -11.059 -15.890 1.00 81.12 467 PHE A O 1
ATOM 3781 N N . ASP A 1 468 ? 11.156 -10.595 -17.309 1.00 80.94 468 ASP A N 1
ATOM 3782 C CA . ASP A 1 468 ? 10.372 -10.705 -18.546 1.00 80.94 468 ASP A CA 1
ATOM 3783 C C . ASP A 1 468 ? 10.778 -11.907 -19.420 1.00 80.94 468 ASP A C 1
ATOM 3785 O O . ASP A 1 468 ? 10.124 -12.193 -20.423 1.00 80.94 468 ASP A O 1
ATOM 3789 N N . GLY A 1 469 ? 11.838 -12.631 -19.043 1.00 80.81 469 GLY A N 1
ATOM 3790 C CA . GLY A 1 469 ? 12.370 -13.771 -19.789 1.00 80.81 469 GLY A CA 1
ATOM 3791 C C . GLY A 1 469 ? 13.070 -13.383 -21.095 1.00 80.81 469 GLY A C 1
ATOM 3792 O O . GLY A 1 469 ? 13.316 -14.248 -21.936 1.00 80.81 469 GLY A O 1
ATOM 3793 N N . THR A 1 470 ? 13.373 -12.099 -21.303 1.00 80.88 470 THR A N 1
ATOM 3794 C CA . THR A 1 470 ? 13.959 -11.588 -22.548 1.00 80.88 470 THR A CA 1
ATOM 3795 C C . THR A 1 470 ? 15.454 -11.292 -22.418 1.00 80.88 470 THR A C 1
ATOM 3797 O O . THR A 1 470 ? 16.027 -11.242 -21.328 1.00 80.88 470 THR A O 1
ATOM 3800 N N . TYR A 1 471 ? 16.113 -11.106 -23.566 1.00 77.06 471 TYR A N 1
ATOM 3801 C CA . TYR A 1 471 ? 17.523 -10.726 -23.645 1.00 77.06 471 TYR A CA 1
ATOM 3802 C C . TYR A 1 471 ? 17.645 -9.255 -24.024 1.00 77.06 471 TYR A C 1
ATOM 3804 O O . TYR A 1 471 ? 17.362 -8.862 -25.158 1.00 77.06 471 TYR A O 1
ATOM 3812 N N . HIS A 1 472 ? 18.113 -8.449 -23.078 1.00 73.06 472 HIS A N 1
ATOM 3813 C CA . HIS A 1 472 ? 18.345 -7.025 -23.283 1.00 73.06 472 HIS A CA 1
ATOM 3814 C C . HIS A 1 472 ? 19.760 -6.762 -23.799 1.00 73.06 472 HIS A C 1
ATOM 3816 O O . HIS A 1 472 ? 20.711 -7.493 -23.512 1.00 73.06 472 HIS A O 1
ATOM 3822 N N . SER A 1 473 ? 19.918 -5.677 -24.561 1.00 60.84 473 SER A N 1
ATOM 3823 C CA . SER A 1 473 ? 21.239 -5.208 -24.982 1.00 60.84 473 SER A CA 1
ATOM 3824 C C . SER A 1 473 ? 22.058 -4.821 -23.752 1.00 60.84 473 SER A C 1
ATOM 3826 O O . SER A 1 473 ? 21.691 -3.907 -23.018 1.00 60.84 473 SER A O 1
ATOM 3828 N N . THR A 1 474 ? 23.204 -5.470 -23.552 1.00 62.00 474 THR A N 1
ATOM 3829 C CA . THR A 1 474 ? 24.166 -5.143 -22.491 1.00 62.00 474 THR A CA 1
ATOM 3830 C C . THR A 1 474 ? 24.884 -3.829 -22.830 1.00 62.00 474 THR A C 1
ATOM 3832 O O . THR A 1 474 ? 26.028 -3.820 -23.292 1.00 62.00 474 THR A O 1
ATOM 3835 N N . SER A 1 475 ? 24.198 -2.696 -22.700 1.00 50.22 475 SER A N 1
ATOM 3836 C CA . SER A 1 475 ? 24.749 -1.376 -23.001 1.00 50.22 475 SER A CA 1
ATOM 3837 C C . SER A 1 475 ? 25.822 -0.984 -21.979 1.00 50.22 475 SER A C 1
ATOM 3839 O O . SER A 1 475 ? 25.527 -0.665 -20.833 1.00 50.22 475 SER A O 1
ATOM 3841 N N . GLY A 1 476 ? 27.084 -0.988 -22.420 1.00 51.81 476 GLY A N 1
ATOM 3842 C CA . GLY A 1 476 ? 28.204 -0.280 -21.782 1.00 51.81 476 GLY A CA 1
ATOM 3843 C C . GLY A 1 476 ? 29.093 -1.094 -20.835 1.00 51.81 476 GLY A C 1
ATOM 3844 O O . GLY A 1 476 ? 30.307 -0.897 -20.848 1.00 51.81 476 GLY A O 1
ATOM 3845 N N . THR A 1 477 ? 28.544 -2.043 -20.077 1.00 51.56 477 THR A N 1
ATOM 3846 C CA . THR A 1 477 ? 29.280 -2.810 -19.044 1.00 51.56 477 THR A CA 1
ATOM 3847 C C . THR A 1 477 ? 29.523 -4.280 -19.392 1.00 51.56 477 THR A C 1
ATOM 3849 O O . THR A 1 477 ? 30.005 -5.023 -18.545 1.00 51.56 477 THR A O 1
ATOM 3852 N N . SER A 1 478 ? 29.235 -4.712 -20.628 1.00 57.62 478 SER A N 1
ATOM 3853 C CA . SER A 1 478 ? 29.371 -6.117 -21.036 1.00 57.62 478 SER A CA 1
ATOM 3854 C C . SER A 1 478 ? 30.798 -6.635 -20.817 1.00 57.62 478 SER A C 1
ATOM 3856 O O . SER A 1 478 ? 31.739 -6.192 -21.493 1.00 57.62 478 SER A O 1
ATOM 3858 N N . ILE A 1 479 ? 30.946 -7.572 -19.888 1.00 67.38 479 ILE A N 1
ATOM 3859 C CA . ILE A 1 479 ? 32.167 -8.349 -19.679 1.00 67.38 479 ILE A CA 1
ATOM 3860 C C . ILE A 1 479 ? 32.158 -9.490 -20.705 1.00 67.38 479 ILE A C 1
ATOM 3862 O O . ILE A 1 479 ? 31.093 -10.003 -21.050 1.00 67.38 479 ILE A O 1
ATOM 3866 N N . ALA A 1 480 ? 33.324 -9.845 -21.249 1.00 70.88 480 ALA A N 1
ATOM 3867 C CA . ALA A 1 480 ? 33.438 -10.992 -22.143 1.00 70.88 480 ALA A CA 1
ATOM 3868 C C . ALA A 1 480 ? 33.313 -12.275 -21.316 1.00 70.88 480 ALA A C 1
ATOM 3870 O O . ALA A 1 480 ? 34.183 -12.565 -20.498 1.00 70.88 480 ALA A O 1
ATOM 3871 N N . VAL A 1 481 ? 32.222 -13.014 -21.512 1.00 71.44 481 VAL A N 1
ATOM 3872 C CA . VAL A 1 481 ? 32.026 -14.331 -20.901 1.00 71.44 481 VAL A CA 1
ATOM 3873 C C . VAL A 1 481 ? 32.376 -15.389 -21.952 1.00 71.44 481 VAL A C 1
ATOM 3875 O O . VAL A 1 481 ? 31.664 -15.456 -22.965 1.00 71.44 481 VAL A O 1
ATOM 3878 N N . PRO A 1 482 ? 33.442 -16.192 -21.740 1.00 77.25 482 PRO A N 1
ATOM 3879 C CA . PRO A 1 482 ? 33.831 -17.263 -22.653 1.00 77.25 482 PRO A CA 1
ATOM 3880 C C . PRO A 1 482 ? 32.661 -18.200 -22.978 1.00 77.25 482 PRO A C 1
ATOM 3882 O O . PRO A 1 482 ? 31.978 -18.683 -22.077 1.00 77.25 482 PRO A O 1
ATOM 3885 N N . GLY A 1 483 ? 32.431 -18.455 -24.265 1.00 71.88 483 GLY A N 1
ATOM 3886 C CA . GLY A 1 483 ? 31.363 -19.325 -24.767 1.00 71.88 483 GLY A CA 1
ATOM 3887 C C . GLY A 1 483 ? 29.998 -18.647 -24.922 1.00 71.88 483 GLY A C 1
ATOM 3888 O O . GLY A 1 483 ? 29.063 -19.281 -25.404 1.00 71.88 483 GLY A O 1
ATOM 3889 N N . VAL A 1 484 ? 29.854 -17.378 -24.521 1.00 71.81 484 VAL A N 1
ATOM 3890 C CA . VAL A 1 484 ? 28.544 -16.702 -24.454 1.00 71.81 484 VAL A CA 1
ATOM 3891 C C . VAL A 1 484 ? 28.566 -15.345 -25.151 1.00 71.81 484 VAL A C 1
ATOM 3893 O O . VAL A 1 484 ? 27.781 -15.086 -26.067 1.00 71.81 484 VAL A O 1
ATOM 3896 N N . SER A 1 485 ? 29.439 -14.441 -24.710 1.00 75.19 485 SER A N 1
ATOM 3897 C CA . SER A 1 485 ? 29.439 -13.040 -25.152 1.00 75.19 485 SER A CA 1
ATOM 3898 C C . SER A 1 485 ? 30.790 -12.543 -25.652 1.00 75.19 485 SER A C 1
ATOM 3900 O O . SER A 1 485 ? 30.878 -11.401 -26.112 1.00 75.19 485 SER A O 1
ATOM 3902 N N . ASP A 1 486 ? 31.815 -13.392 -25.617 1.00 85.44 486 ASP A N 1
ATOM 3903 C CA . ASP A 1 486 ? 33.120 -13.113 -26.202 1.00 85.44 486 ASP A CA 1
ATOM 3904 C C . ASP A 1 486 ? 33.082 -13.062 -27.743 1.00 85.44 486 ASP A C 1
ATOM 3906 O O . ASP A 1 486 ? 32.159 -13.555 -28.403 1.00 85.44 486 ASP A O 1
ATOM 3910 N N . VAL A 1 487 ? 34.088 -12.412 -28.329 1.00 85.00 487 VAL A N 1
ATOM 3911 C CA . VAL A 1 487 ? 34.169 -12.187 -29.776 1.00 85.00 487 VAL A CA 1
ATOM 3912 C C . VAL A 1 487 ? 34.336 -13.487 -30.557 1.00 85.00 487 VAL A C 1
ATOM 3914 O O . VAL A 1 487 ? 33.768 -13.591 -31.643 1.00 85.00 487 VAL A O 1
ATOM 3917 N N . ALA A 1 488 ? 35.062 -14.475 -30.029 1.00 87.69 488 ALA A N 1
ATOM 3918 C CA . ALA A 1 488 ? 35.310 -15.720 -30.747 1.00 87.69 488 ALA A CA 1
ATOM 3919 C C . ALA A 1 488 ? 34.032 -16.553 -30.866 1.00 87.69 488 ALA A C 1
ATOM 3921 O O . ALA A 1 488 ? 33.718 -17.037 -31.954 1.00 87.69 488 ALA A O 1
ATOM 3922 N N . SER A 1 489 ? 33.251 -16.628 -29.788 1.00 84.38 489 SER A N 1
ATOM 3923 C CA . SER A 1 489 ? 31.965 -17.327 -29.776 1.00 84.38 489 SER A CA 1
ATOM 3924 C C . SER A 1 489 ? 30.912 -16.620 -30.629 1.00 84.38 489 SER A C 1
ATOM 3926 O O . SER A 1 489 ? 30.183 -17.271 -31.376 1.00 84.38 489 SER A O 1
ATOM 3928 N N . LYS A 1 490 ? 30.826 -15.281 -30.568 1.00 82.06 490 LYS A N 1
ATOM 3929 C CA . LYS A 1 490 ? 29.815 -14.529 -31.336 1.00 82.06 490 LYS A CA 1
ATOM 3930 C C . LYS A 1 490 ? 30.160 -14.333 -32.812 1.00 82.06 490 LYS A C 1
ATOM 3932 O O . LYS A 1 490 ? 29.247 -14.223 -33.628 1.00 82.06 490 LYS A O 1
ATOM 3937 N N . TYR A 1 491 ? 31.443 -14.263 -33.163 1.00 86.31 491 TYR A N 1
ATOM 3938 C CA . TYR A 1 491 ? 31.903 -13.947 -34.519 1.00 86.31 491 TYR A CA 1
ATOM 3939 C C . TYR A 1 491 ? 32.954 -14.953 -35.020 1.00 86.31 491 TYR A C 1
ATOM 3941 O O . TYR A 1 491 ? 34.061 -14.549 -35.386 1.00 86.31 491 TYR A O 1
ATOM 3949 N N . PRO A 1 492 ? 32.619 -16.255 -35.121 1.00 86.81 492 PRO A N 1
ATOM 3950 C CA . PRO A 1 492 ? 33.585 -17.294 -35.487 1.00 86.81 492 PRO A CA 1
ATOM 3951 C C . PRO A 1 492 ? 34.216 -17.063 -36.870 1.00 86.81 492 PRO A C 1
ATOM 3953 O O . PRO A 1 492 ? 35.416 -17.240 -37.037 1.00 86.81 492 PRO A O 1
ATOM 3956 N N . LYS A 1 493 ? 33.448 -16.555 -37.845 1.00 84.38 493 LYS A N 1
ATOM 3957 C CA . LYS A 1 493 ? 33.961 -16.218 -39.188 1.00 84.38 493 LYS A CA 1
ATOM 3958 C C . LYS A 1 493 ? 34.966 -15.064 -39.192 1.00 84.38 493 LYS A C 1
ATOM 3960 O O . LYS A 1 493 ? 35.838 -15.008 -40.050 1.00 84.38 493 LYS A O 1
ATOM 3965 N N . LEU A 1 494 ? 34.845 -14.117 -38.257 1.00 87.81 494 LEU A N 1
ATOM 3966 C CA . LEU A 1 494 ? 35.817 -13.028 -38.129 1.00 87.81 494 LEU A CA 1
ATOM 3967 C C . LEU A 1 494 ? 37.162 -13.560 -37.615 1.00 87.81 494 LEU A C 1
ATOM 3969 O O . LEU A 1 494 ? 38.204 -13.023 -37.983 1.00 87.81 494 LEU A O 1
ATOM 3973 N N . MET A 1 495 ? 37.146 -14.630 -36.811 1.00 90.44 495 MET A N 1
ATOM 3974 C CA . MET A 1 495 ? 38.363 -15.260 -36.289 1.00 90.44 495 MET A CA 1
ATOM 3975 C C . MET A 1 495 ? 39.208 -15.932 -37.378 1.00 90.44 495 MET A C 1
ATOM 3977 O O . MET A 1 495 ? 40.386 -16.179 -37.151 1.00 90.44 495 MET A O 1
ATOM 3981 N N . GLU A 1 496 ? 38.675 -16.151 -38.583 1.00 88.69 496 GLU A N 1
ATOM 3982 C CA . GLU A 1 496 ? 39.468 -16.609 -39.734 1.00 88.69 496 GLU A CA 1
ATOM 3983 C C . GLU A 1 496 ? 40.497 -15.562 -40.204 1.00 88.69 496 GLU A C 1
ATOM 3985 O O . GLU A 1 496 ? 41.512 -15.919 -40.794 1.00 88.69 496 GLU A O 1
ATOM 3990 N N . GLU A 1 497 ? 40.271 -14.273 -39.919 1.00 90.25 497 GLU A N 1
ATOM 3991 C CA . GLU A 1 497 ? 41.242 -13.200 -40.181 1.00 90.25 497 GLU A CA 1
ATOM 3992 C C . GLU A 1 497 ? 42.134 -12.882 -38.967 1.00 90.25 497 GLU A C 1
ATOM 3994 O O . GLU A 1 497 ? 42.909 -11.920 -38.993 1.00 90.25 497 GLU A O 1
ATOM 3999 N N . TRP A 1 498 ? 42.034 -13.657 -37.883 1.00 90.88 498 TRP A N 1
ATOM 4000 C CA . TRP A 1 498 ? 42.866 -13.483 -36.696 1.00 90.88 498 TRP A CA 1
ATOM 4001 C C . TRP A 1 498 ? 44.326 -13.838 -36.993 1.00 90.88 498 TRP A C 1
ATOM 4003 O O . TRP A 1 498 ? 44.629 -14.931 -37.475 1.00 90.88 498 TRP A O 1
ATOM 4013 N N . HIS A 1 499 ? 45.265 -12.952 -36.653 1.00 93.31 499 HIS A N 1
ATOM 4014 C CA . HIS A 1 499 ? 46.687 -13.255 -36.804 1.00 93.31 499 HIS A CA 1
ATOM 4015 C C . HIS A 1 499 ? 47.227 -14.016 -35.580 1.00 93.31 499 HIS A C 1
ATOM 4017 O O . HIS A 1 499 ? 47.680 -13.409 -34.612 1.00 93.31 499 HIS A O 1
ATOM 4023 N N . SER A 1 500 ? 47.217 -15.352 -35.620 1.00 88.56 500 SER A N 1
ATOM 4024 C CA . SER A 1 500 ? 47.575 -16.219 -34.479 1.00 88.56 500 SER A CA 1
ATOM 4025 C C . SER A 1 500 ? 48.971 -15.961 -33.899 1.00 88.56 500 SER A C 1
ATOM 4027 O O . SER A 1 500 ? 49.113 -15.866 -32.686 1.00 88.56 500 SER A O 1
ATOM 4029 N N . GLU A 1 501 ? 49.991 -15.799 -34.745 1.00 89.25 501 GLU A N 1
ATOM 4030 C CA . GLU A 1 501 ? 51.381 -15.633 -34.289 1.00 89.25 501 GLU A CA 1
ATOM 4031 C C . GLU A 1 501 ? 51.634 -14.285 -33.599 1.00 89.25 501 GLU A C 1
ATOM 4033 O O . GLU A 1 501 ? 52.228 -14.232 -32.522 1.00 89.25 501 GLU A O 1
ATOM 4038 N N . LEU A 1 502 ? 51.151 -13.188 -34.193 1.00 91.12 502 LEU A N 1
ATOM 4039 C CA . LEU A 1 502 ? 51.324 -11.836 -33.656 1.00 91.12 502 LEU A CA 1
ATOM 4040 C C . LEU A 1 502 ? 50.396 -11.533 -32.471 1.00 91.12 502 LEU A C 1
ATOM 4042 O O . LEU A 1 502 ? 50.678 -10.613 -31.707 1.00 91.12 502 LEU A O 1
ATOM 4046 N N . ASN A 1 503 ? 49.324 -12.310 -32.292 1.00 92.69 503 ASN A N 1
ATOM 4047 C CA . ASN A 1 503 ? 48.398 -12.199 -31.163 1.00 92.69 503 ASN A CA 1
ATOM 4048 C C . ASN A 1 503 ? 48.527 -13.370 -30.165 1.00 92.69 503 ASN A C 1
ATOM 4050 O O . ASN A 1 503 ? 47.576 -13.645 -29.438 1.00 92.69 503 ASN A O 1
ATOM 4054 N N . LYS A 1 504 ? 49.662 -14.081 -30.125 1.00 89.50 504 LYS A N 1
ATOM 4055 C CA . LYS A 1 504 ? 49.851 -15.297 -29.304 1.00 89.50 504 LYS A CA 1
ATOM 4056 C C . LYS A 1 504 ? 49.554 -15.122 -27.805 1.00 89.50 504 LYS A C 1
ATOM 4058 O O . LYS A 1 504 ? 49.142 -16.075 -27.154 1.00 89.50 504 LYS A O 1
ATOM 4063 N N . ASP A 1 505 ? 49.740 -13.911 -27.281 1.00 88.06 505 ASP A N 1
ATOM 4064 C CA . ASP A 1 505 ? 49.544 -13.578 -25.864 1.00 88.06 505 ASP A CA 1
ATOM 4065 C C . ASP A 1 505 ? 48.123 -13.059 -25.566 1.00 88.06 505 ASP A C 1
ATOM 4067 O O . ASP A 1 505 ? 47.811 -12.675 -24.440 1.00 88.06 505 ASP A O 1
ATOM 4071 N N . ILE A 1 506 ? 47.243 -13.025 -26.572 1.00 89.38 506 ILE A N 1
ATOM 4072 C CA . ILE A 1 506 ? 45.879 -12.507 -26.467 1.00 89.38 506 ILE A CA 1
ATOM 4073 C C . ILE A 1 506 ? 44.904 -13.673 -26.593 1.00 89.38 506 ILE A C 1
ATOM 4075 O O . ILE A 1 506 ? 44.853 -14.333 -27.628 1.00 89.38 506 ILE A O 1
ATOM 4079 N N . ASN A 1 507 ? 44.077 -13.892 -25.569 1.00 87.25 507 ASN A N 1
ATOM 4080 C CA . ASN A 1 507 ? 43.002 -14.879 -25.625 1.00 87.25 507 ASN A CA 1
ATOM 4081 C C . ASN A 1 507 ? 41.715 -14.248 -26.200 1.00 87.25 507 ASN A C 1
ATOM 4083 O O . ASN A 1 507 ? 41.099 -13.414 -25.528 1.00 87.25 507 ASN A O 1
ATOM 4087 N N . PRO A 1 508 ? 41.245 -14.663 -27.395 1.00 85.00 508 PRO A N 1
ATOM 4088 C CA . PRO A 1 508 ? 40.018 -14.135 -27.996 1.00 85.00 508 PRO A CA 1
ATOM 4089 C C . PRO A 1 508 ? 38.774 -14.316 -27.119 1.00 85.00 508 PRO A C 1
ATOM 4091 O O . PRO A 1 508 ? 37.886 -13.468 -27.129 1.00 85.00 508 PRO A O 1
ATOM 4094 N N . SER A 1 509 ? 38.732 -15.375 -26.305 1.00 84.12 509 SER A N 1
ATOM 4095 C CA . SER A 1 509 ? 37.590 -15.690 -25.434 1.00 84.12 509 SER A CA 1
ATOM 4096 C C . SER A 1 509 ? 37.428 -14.700 -24.273 1.00 84.12 509 SER A C 1
ATOM 4098 O O . SER A 1 509 ? 36.421 -14.722 -23.574 1.00 84.12 509 SER A O 1
ATOM 4100 N N . GLN A 1 510 ? 38.416 -13.827 -24.055 1.00 82.94 510 GLN A N 1
ATOM 4101 C CA . GLN A 1 510 ? 38.386 -12.756 -23.055 1.00 82.94 510 GLN A CA 1
ATOM 4102 C C . GLN A 1 510 ? 38.110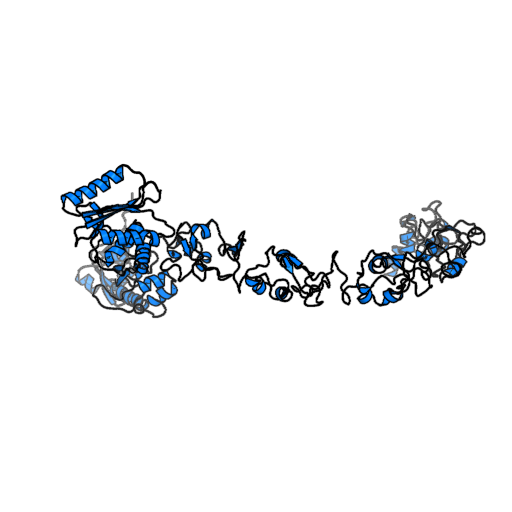 -11.378 -23.677 1.00 82.94 510 GLN A C 1
ATOM 4104 O O . GLN A 1 510 ? 38.015 -10.377 -22.966 1.00 82.94 510 GLN A O 1
ATOM 4109 N N . LEU A 1 511 ? 37.967 -11.298 -25.004 1.00 86.00 511 LEU A N 1
ATOM 4110 C CA . LEU A 1 511 ? 37.676 -10.053 -25.702 1.00 86.00 511 LEU A CA 1
ATOM 4111 C C . LEU A 1 511 ? 36.187 -9.941 -26.001 1.00 86.00 511 LEU A C 1
ATOM 4113 O O . LEU A 1 511 ? 35.567 -10.847 -26.547 1.00 86.00 511 LEU A O 1
ATOM 4117 N N . LYS A 1 512 ? 35.611 -8.776 -25.708 1.00 84.25 512 LYS A N 1
ATOM 4118 C CA . LYS A 1 512 ? 34.240 -8.455 -26.111 1.00 84.25 512 LYS A CA 1
ATOM 4119 C C . LYS A 1 512 ? 34.196 -7.955 -27.563 1.00 84.25 512 LYS A C 1
ATOM 4121 O O . LYS A 1 512 ? 35.155 -7.323 -28.012 1.00 84.25 512 LYS A O 1
ATOM 4126 N N . PRO A 1 513 ? 33.067 -8.106 -28.278 1.00 85.00 513 PRO A N 1
ATOM 4127 C CA . PRO A 1 513 ? 32.906 -7.584 -29.639 1.00 85.00 513 PRO A CA 1
ATOM 4128 C C . PRO A 1 513 ? 33.111 -6.068 -29.784 1.00 85.00 513 PRO A C 1
ATOM 4130 O O . PRO A 1 513 ? 33.437 -5.586 -30.861 1.00 85.00 513 PRO A O 1
ATOM 4133 N N . SER A 1 514 ? 32.922 -5.312 -28.701 1.00 82.25 514 SER A N 1
ATOM 4134 C CA . SER A 1 514 ? 33.155 -3.864 -28.624 1.00 82.25 514 SER A CA 1
ATOM 4135 C C . SER A 1 514 ? 34.557 -3.492 -28.125 1.00 82.25 514 SER A C 1
ATOM 4137 O O . SER A 1 514 ? 34.797 -2.336 -27.774 1.00 82.25 514 SER A O 1
ATOM 4139 N N . SER A 1 515 ? 35.474 -4.460 -28.011 1.00 85.50 515 SER A N 1
ATOM 4140 C CA . SER A 1 515 ? 36.807 -4.219 -27.462 1.00 85.50 515 SER A CA 1
ATOM 4141 C C . SER A 1 515 ? 37.562 -3.202 -28.313 1.00 85.50 515 SER A C 1
ATOM 4143 O O . SER A 1 515 ? 37.675 -3.353 -29.530 1.00 85.50 515 SER A O 1
ATOM 4145 N N . LYS A 1 516 ? 38.097 -2.173 -27.650 1.00 85.06 516 LYS A N 1
ATOM 4146 C CA . LYS A 1 516 ? 38.955 -1.157 -28.270 1.00 85.06 516 LYS A CA 1
ATOM 4147 C C . LYS A 1 516 ? 40.419 -1.605 -28.361 1.00 85.06 516 LYS A C 1
ATOM 4149 O O . LYS A 1 516 ? 41.230 -0.861 -28.902 1.00 85.06 516 LYS A O 1
ATOM 4154 N N . GLU A 1 517 ? 40.739 -2.802 -27.863 1.00 82.94 517 GLU A N 1
ATOM 4155 C CA . GLU A 1 517 ? 42.093 -3.356 -27.881 1.00 82.94 517 GLU A CA 1
ATOM 4156 C C . GLU A 1 517 ? 42.575 -3.555 -29.331 1.00 82.94 517 GLU A C 1
ATOM 4158 O O . GLU A 1 517 ? 41.906 -4.266 -30.092 1.00 82.94 517 GLU A O 1
ATOM 4163 N N . PRO A 1 518 ? 43.684 -2.916 -29.751 1.00 88.06 518 PRO A N 1
ATOM 4164 C CA . PRO A 1 518 ? 44.192 -3.013 -31.112 1.00 88.06 518 PRO A CA 1
ATOM 4165 C C . PRO A 1 518 ? 44.972 -4.317 -31.315 1.00 88.06 518 PRO A C 1
ATOM 4167 O O . PRO A 1 518 ? 46.053 -4.499 -30.757 1.00 88.06 518 PRO A O 1
ATOM 4170 N N . ILE A 1 519 ? 44.462 -5.189 -32.184 1.00 92.50 519 ILE A N 1
ATOM 4171 C CA . ILE A 1 519 ? 45.051 -6.504 -32.473 1.00 92.50 519 ILE A CA 1
ATOM 4172 C C . ILE A 1 519 ? 45.450 -6.630 -33.944 1.00 92.50 519 ILE A C 1
ATOM 4174 O O . ILE A 1 519 ? 45.005 -5.842 -34.786 1.00 92.50 519 ILE A O 1
ATOM 4178 N N . TYR A 1 520 ? 46.295 -7.612 -34.254 1.00 94.06 520 TYR A N 1
ATOM 4179 C CA . TYR A 1 520 ? 46.756 -7.864 -35.616 1.00 94.06 520 TYR A CA 1
ATOM 4180 C C . TYR A 1 520 ? 45.767 -8.733 -36.397 1.00 94.06 520 TYR A C 1
ATOM 4182 O O . TYR A 1 520 ? 45.274 -9.747 -35.897 1.00 94.06 520 TYR A O 1
ATOM 4190 N N . TRP A 1 521 ? 45.508 -8.348 -37.642 1.00 91.12 521 TRP A N 1
ATOM 4191 C CA . TRP A 1 521 ? 44.612 -9.045 -38.560 1.00 91.12 521 TRP A CA 1
ATOM 4192 C C . TRP A 1 521 ? 45.362 -9.460 -39.821 1.00 91.12 521 TRP A C 1
ATOM 4194 O O . TRP A 1 521 ? 46.315 -8.802 -40.238 1.00 91.12 521 TRP A O 1
ATOM 4204 N N . ARG A 1 522 ? 44.898 -10.526 -40.469 1.00 91.44 522 ARG A N 1
ATOM 4205 C CA . ARG A 1 522 ? 45.399 -10.985 -41.763 1.00 91.44 522 ARG A CA 1
ATOM 4206 C C . ARG A 1 522 ? 44.228 -11.172 -42.712 1.00 91.44 522 ARG A C 1
ATOM 4208 O O . ARG A 1 522 ? 43.339 -11.976 -42.455 1.00 91.44 522 ARG A O 1
ATOM 4215 N N . CYS A 1 523 ? 44.227 -10.438 -43.821 1.00 87.56 523 CYS A N 1
ATOM 4216 C CA . CYS A 1 523 ? 43.145 -10.534 -44.792 1.00 87.56 523 CYS A CA 1
ATOM 4217 C C . CYS A 1 523 ? 43.243 -11.860 -45.541 1.00 87.56 523 CYS A C 1
ATOM 4219 O O . CYS A 1 523 ? 44.230 -12.111 -46.233 1.00 87.56 523 CYS A O 1
ATOM 4221 N N . THR A 1 524 ? 42.195 -12.676 -45.461 1.00 85.56 524 THR A N 1
ATOM 4222 C CA . THR A 1 524 ? 42.109 -13.964 -46.167 1.00 85.56 524 THR A CA 1
ATOM 4223 C C . THR A 1 524 ? 42.005 -13.799 -47.685 1.00 85.56 524 THR A C 1
ATOM 4225 O O . THR A 1 524 ? 42.331 -14.726 -48.420 1.00 85.56 524 THR A O 1
ATOM 4228 N N . LYS A 1 525 ? 41.601 -12.615 -48.177 1.00 80.75 525 LYS A N 1
ATOM 4229 C CA . LYS A 1 525 ? 41.432 -12.332 -49.612 1.00 80.75 525 LYS A CA 1
ATOM 4230 C C . LYS A 1 525 ? 42.710 -11.876 -50.318 1.00 80.75 525 LYS A C 1
ATOM 4232 O O . LYS A 1 525 ? 43.025 -12.401 -51.378 1.00 80.75 525 LYS A O 1
ATOM 4237 N N . CYS A 1 526 ? 43.419 -10.880 -49.779 1.00 76.69 526 CYS A N 1
ATOM 4238 C CA . CYS A 1 526 ? 44.613 -10.304 -50.422 1.00 76.69 526 CYS A CA 1
ATOM 4239 C C . CYS A 1 526 ? 45.925 -10.556 -49.662 1.00 76.69 526 CYS A C 1
ATOM 4241 O O . CYS A 1 526 ? 46.977 -10.105 -50.103 1.00 76.69 526 CYS A O 1
ATOM 4243 N N . GLY A 1 527 ? 45.883 -11.223 -48.504 1.00 82.62 527 GLY A N 1
ATOM 4244 C CA . GLY A 1 527 ? 47.069 -11.528 -47.697 1.00 82.62 527 GLY A CA 1
ATOM 4245 C C . GLY A 1 527 ? 47.666 -10.343 -46.928 1.00 82.62 527 GLY A C 1
ATOM 4246 O O . GLY A 1 527 ? 48.614 -10.534 -46.162 1.00 82.62 527 GLY A O 1
ATOM 4247 N N . HIS A 1 528 ? 47.122 -9.130 -47.079 1.00 81.50 528 HIS A N 1
ATOM 4248 C CA . HIS A 1 528 ? 47.572 -7.956 -46.330 1.00 81.50 528 HIS A CA 1
ATOM 4249 C C . HIS A 1 528 ? 47.469 -8.182 -44.813 1.00 81.50 528 HIS A C 1
ATOM 4251 O O . HIS A 1 528 ? 46.484 -8.744 -44.329 1.00 81.50 528 HIS A O 1
ATOM 4257 N N . GLY A 1 529 ? 48.483 -7.731 -44.070 1.00 82.56 529 GLY A N 1
ATOM 4258 C CA . GLY A 1 529 ? 48.586 -7.913 -42.622 1.00 82.56 529 GLY A CA 1
ATOM 4259 C C . GLY A 1 529 ? 49.445 -9.102 -42.181 1.00 82.56 529 GLY A C 1
ATOM 4260 O O . GLY A 1 529 ? 49.781 -9.177 -41.006 1.00 82.56 529 GLY A O 1
ATOM 4261 N N . THR A 1 530 ? 49.877 -9.977 -43.103 1.00 85.50 530 THR A N 1
ATOM 4262 C CA . THR A 1 530 ? 50.841 -11.069 -42.809 1.00 85.50 530 THR A CA 1
ATOM 4263 C C . THR A 1 530 ? 52.196 -10.538 -42.308 1.00 85.50 530 THR A C 1
ATOM 4265 O O . THR A 1 530 ? 52.912 -11.213 -41.585 1.00 85.50 530 THR A O 1
ATOM 4268 N N . ASP A 1 531 ? 52.546 -9.306 -42.671 1.00 80.00 531 ASP A N 1
ATOM 4269 C CA . ASP A 1 531 ? 53.750 -8.593 -42.234 1.00 80.00 531 ASP A CA 1
ATOM 4270 C C . ASP A 1 531 ? 53.538 -7.771 -40.948 1.00 80.00 531 ASP A C 1
ATOM 4272 O O . ASP A 1 531 ? 54.376 -6.945 -40.590 1.00 80.00 531 ASP A O 1
ATOM 4276 N N . GLY A 1 532 ? 52.398 -7.946 -40.273 1.00 81.25 532 GLY A N 1
ATOM 4277 C CA . GLY A 1 532 ? 52.044 -7.217 -39.057 1.00 81.25 532 GLY A CA 1
ATOM 4278 C C . GLY A 1 532 ? 51.616 -5.765 -39.275 1.00 81.25 532 GLY A C 1
ATOM 4279 O O . GLY A 1 532 ? 51.425 -5.038 -38.301 1.00 81.25 532 GLY A O 1
ATOM 4280 N N . LYS A 1 533 ? 51.418 -5.314 -40.521 1.00 78.38 533 LYS A N 1
ATOM 4281 C CA . LYS A 1 533 ? 51.034 -3.918 -40.804 1.00 78.38 533 LYS A CA 1
ATOM 4282 C C . LYS A 1 533 ? 49.552 -3.608 -40.603 1.00 78.38 533 LYS A C 1
ATOM 4284 O O . LYS A 1 533 ? 49.179 -2.437 -40.586 1.00 78.38 533 LYS A O 1
ATOM 4289 N N . TRP A 1 534 ? 48.699 -4.618 -40.426 1.00 86.06 534 TRP A N 1
ATOM 4290 C CA . TRP A 1 534 ? 47.268 -4.414 -40.200 1.00 86.06 534 TRP A CA 1
ATOM 4291 C C . TRP A 1 534 ? 46.907 -4.619 -38.726 1.00 86.06 534 TRP A C 1
ATOM 4293 O O . TRP A 1 534 ? 46.613 -5.731 -38.292 1.00 86.06 534 TRP A O 1
ATOM 4303 N N . LYS A 1 535 ? 46.926 -3.524 -37.955 1.00 89.94 535 LYS A N 1
ATOM 4304 C CA . LYS A 1 535 ? 46.589 -3.510 -36.526 1.00 89.94 535 LYS A CA 1
ATOM 4305 C C . LYS A 1 535 ? 45.421 -2.565 -36.245 1.00 89.94 535 LYS A C 1
ATOM 4307 O O . LYS A 1 535 ? 45.574 -1.352 -36.345 1.00 89.94 535 LYS A O 1
ATOM 4312 N N . VAL A 1 536 ? 44.256 -3.111 -35.898 1.00 89.62 536 VAL A N 1
ATOM 4313 C CA . VAL A 1 536 ? 43.036 -2.339 -35.585 1.00 89.62 536 VAL A CA 1
ATOM 4314 C C . VAL A 1 536 ? 42.212 -3.032 -34.500 1.00 89.62 536 VAL A C 1
ATOM 4316 O O . VAL A 1 536 ? 42.386 -4.224 -34.240 1.00 89.62 536 VAL A O 1
ATOM 4319 N N . SER A 1 537 ? 41.312 -2.292 -33.850 1.00 91.44 537 SER A N 1
ATOM 4320 C CA . SER A 1 537 ? 40.500 -2.839 -32.759 1.00 91.44 537 SER A CA 1
ATOM 4321 C C . SER A 1 537 ? 39.432 -3.832 -33.228 1.00 91.44 537 SER A C 1
ATOM 4323 O O . SER A 1 537 ? 38.919 -3.729 -34.347 1.00 91.44 537 SER A O 1
ATOM 4325 N N . VAL A 1 538 ? 39.049 -4.763 -32.348 1.00 88.62 538 VAL A N 1
ATOM 4326 C CA . VAL A 1 538 ? 37.911 -5.677 -32.575 1.00 88.62 538 VAL A CA 1
ATOM 4327 C C . VAL A 1 538 ? 36.616 -4.897 -32.812 1.00 88.62 538 VAL A C 1
ATOM 4329 O O . VAL A 1 538 ? 35.884 -5.196 -33.757 1.00 88.62 538 VAL A O 1
ATOM 4332 N N . GLY A 1 539 ? 36.369 -3.855 -32.013 1.00 86.00 539 GLY A N 1
ATOM 4333 C CA . GLY A 1 539 ? 35.214 -2.970 -32.154 1.00 86.00 539 GLY A CA 1
ATOM 4334 C C . GLY A 1 539 ? 35.111 -2.366 -33.553 1.00 86.00 539 GLY A C 1
ATOM 4335 O O . GLY A 1 539 ? 34.040 -2.401 -34.150 1.00 86.00 539 GLY A O 1
ATOM 4336 N N . SER A 1 540 ? 36.225 -1.932 -34.144 1.00 85.12 540 SER A N 1
ATOM 4337 C CA . SER A 1 540 ? 36.230 -1.391 -35.510 1.00 85.12 540 SER A CA 1
ATOM 4338 C C . SER A 1 540 ? 35.882 -2.432 -36.576 1.00 85.12 540 SER A C 1
ATOM 4340 O O . SER A 1 540 ? 35.269 -2.109 -37.597 1.00 85.12 540 SER A O 1
ATOM 4342 N N . ARG A 1 541 ? 36.249 -3.700 -36.370 1.00 86.88 541 ARG A N 1
ATOM 4343 C CA . ARG A 1 541 ? 35.891 -4.787 -37.297 1.00 86.88 541 ARG A CA 1
ATOM 4344 C C . ARG A 1 541 ? 34.421 -5.190 -37.174 1.00 86.88 541 ARG A C 1
ATOM 4346 O O . ARG A 1 541 ? 33.785 -5.466 -38.191 1.00 86.88 541 ARG A O 1
ATOM 4353 N N . VAL A 1 542 ? 33.882 -5.204 -35.952 1.00 84.69 542 VAL A N 1
ATOM 4354 C CA . VAL A 1 542 ? 32.523 -5.682 -35.651 1.00 84.69 542 VAL A CA 1
ATOM 4355 C C . VAL A 1 542 ? 31.471 -4.570 -35.732 1.00 84.69 542 VAL A C 1
ATOM 4357 O O . VAL A 1 542 ? 30.487 -4.710 -36.457 1.00 84.69 542 VAL A O 1
ATOM 4360 N N . GLN A 1 543 ? 31.657 -3.481 -34.983 1.00 80.69 543 GLN A N 1
ATOM 4361 C CA . GLN A 1 543 ? 30.695 -2.379 -34.861 1.00 80.69 543 GLN A CA 1
ATOM 4362 C C . GLN A 1 543 ? 30.757 -1.455 -36.077 1.00 80.69 543 GLN A C 1
ATOM 4364 O O . GLN A 1 543 ? 29.734 -1.223 -36.719 1.00 80.69 543 GLN A O 1
ATOM 4369 N N . ASP A 1 544 ? 31.964 -1.009 -36.439 1.00 76.88 544 ASP A N 1
ATOM 4370 C CA . ASP A 1 544 ? 32.173 -0.085 -37.567 1.00 76.88 544 ASP A CA 1
ATOM 4371 C C . ASP A 1 544 ? 32.234 -0.812 -38.918 1.00 76.88 544 ASP A C 1
ATOM 4373 O O . ASP A 1 544 ? 32.286 -0.182 -39.975 1.00 76.88 544 ASP A O 1
ATOM 4377 N N . LYS A 1 545 ? 32.225 -2.153 -38.893 1.00 80.75 545 LYS A N 1
ATOM 4378 C CA . LYS A 1 545 ? 32.205 -3.023 -40.077 1.00 80.75 545 LYS A CA 1
ATOM 4379 C C . LYS A 1 545 ? 33.342 -2.723 -41.061 1.00 80.75 545 LYS A C 1
ATOM 4381 O O . LYS A 1 545 ? 33.194 -2.905 -42.270 1.00 80.75 545 LYS A O 1
ATOM 4386 N N . THR A 1 546 ? 34.501 -2.303 -40.559 1.00 80.62 546 THR A N 1
ATOM 4387 C CA . THR A 1 546 ? 35.660 -1.971 -41.402 1.00 80.62 546 THR A CA 1
ATOM 4388 C C . THR A 1 546 ? 36.244 -3.209 -42.094 1.00 80.62 546 THR A C 1
ATOM 4390 O O . THR A 1 546 ? 36.396 -4.279 -41.494 1.00 80.62 546 THR A O 1
ATOM 4393 N N . GLY A 1 547 ? 36.530 -3.069 -43.393 1.00 80.56 547 GLY A N 1
ATOM 4394 C CA . GLY A 1 547 ? 37.194 -4.089 -44.208 1.00 80.56 547 GLY A CA 1
ATOM 4395 C C . GLY A 1 547 ? 38.718 -3.969 -44.176 1.00 80.56 547 GLY A C 1
ATOM 4396 O O . GLY A 1 547 ? 39.276 -3.104 -43.502 1.00 80.56 547 GLY A O 1
ATOM 4397 N N . CYS A 1 548 ? 39.392 -4.833 -44.932 1.00 82.12 548 CYS A N 1
ATOM 4398 C CA . CYS A 1 548 ? 40.830 -4.731 -45.156 1.00 82.12 548 CYS A CA 1
ATOM 4399 C C . CYS A 1 548 ? 41.177 -3.354 -45.747 1.00 82.12 548 CYS A C 1
ATOM 4401 O O . CYS A 1 548 ? 40.560 -2.967 -46.744 1.00 82.12 548 CYS A O 1
ATOM 4403 N N . PRO A 1 549 ? 42.168 -2.626 -45.202 1.00 71.12 549 PRO A N 1
ATOM 4404 C CA . PRO A 1 549 ? 42.524 -1.306 -45.705 1.00 71.12 549 PRO A CA 1
ATOM 4405 C C . PRO A 1 549 ? 42.995 -1.369 -47.157 1.00 71.12 549 PRO A C 1
ATOM 4407 O O . PRO A 1 549 ? 42.677 -0.472 -47.912 1.00 71.12 549 PRO A O 1
ATOM 4410 N N . VAL A 1 550 ? 43.656 -2.448 -47.585 1.00 69.44 550 VAL A N 1
ATOM 4411 C CA . VAL A 1 550 ? 44.222 -2.569 -48.938 1.00 69.44 550 VAL A CA 1
ATOM 4412 C C . VAL A 1 550 ? 43.186 -2.902 -50.012 1.00 69.44 550 VAL A C 1
ATOM 4414 O O . VAL A 1 550 ? 43.202 -2.300 -51.078 1.00 69.44 550 VAL A O 1
ATOM 4417 N N . CYS A 1 551 ? 42.292 -3.865 -49.768 1.00 70.06 551 CYS A N 1
ATOM 4418 C CA . CYS A 1 551 ? 41.334 -4.312 -50.792 1.00 70.06 551 CYS A CA 1
ATOM 4419 C C . CYS A 1 551 ? 39.886 -3.879 -50.528 1.00 70.06 551 CYS A C 1
ATOM 4421 O O . CYS A 1 551 ? 38.997 -4.202 -51.314 1.00 70.06 551 CYS A O 1
ATOM 4423 N N . GLY A 1 552 ? 39.615 -3.222 -49.398 1.00 69.56 552 GLY A N 1
ATOM 4424 C CA . GLY A 1 552 ? 38.278 -2.792 -48.979 1.00 69.56 552 GLY A CA 1
ATOM 4425 C C . GLY A 1 552 ? 37.303 -3.920 -48.647 1.00 69.56 552 GLY A C 1
ATOM 4426 O O . GLY A 1 552 ? 36.180 -3.647 -48.223 1.00 69.56 552 GLY A O 1
ATOM 4427 N N . TYR A 1 553 ? 37.701 -5.183 -48.808 1.00 73.56 553 TYR A N 1
ATOM 4428 C CA . TYR A 1 553 ? 36.842 -6.330 -48.548 1.00 73.56 553 TYR A CA 1
ATOM 4429 C C . TYR A 1 553 ? 36.721 -6.590 -47.047 1.00 73.56 553 TYR A C 1
ATOM 4431 O O . TYR A 1 553 ? 37.723 -6.702 -46.340 1.00 73.56 553 TYR A O 1
ATOM 4439 N N . ASN A 1 554 ? 35.490 -6.702 -46.555 1.00 79.12 554 ASN A N 1
ATOM 4440 C CA . ASN A 1 554 ? 35.206 -7.193 -45.216 1.00 79.12 554 ASN A CA 1
ATOM 4441 C C . ASN A 1 554 ? 34.825 -8.674 -45.305 1.00 79.12 554 ASN A C 1
ATOM 4443 O O . ASN A 1 554 ? 33.716 -8.999 -45.726 1.00 79.12 554 ASN A O 1
ATOM 4447 N N . TRP A 1 555 ? 35.741 -9.563 -44.910 1.00 71.38 555 TRP A N 1
ATOM 4448 C CA . TRP A 1 555 ? 35.564 -11.012 -45.040 1.00 71.38 555 TRP A CA 1
ATOM 4449 C C . TRP A 1 555 ? 34.358 -11.560 -44.281 1.00 71.38 555 TRP A C 1
ATOM 4451 O O . TRP A 1 555 ? 33.540 -12.268 -44.862 1.00 71.38 555 TRP A O 1
ATOM 4461 N N . TYR A 1 556 ? 34.196 -11.169 -43.017 1.00 71.62 556 TYR A N 1
ATOM 4462 C CA . TYR A 1 556 ? 33.093 -11.632 -42.173 1.00 71.62 556 TYR A CA 1
ATOM 4463 C C . TYR A 1 556 ? 31.713 -11.226 -42.727 1.00 71.62 556 TYR A C 1
ATOM 4465 O O . TYR A 1 556 ? 30.761 -11.999 -42.629 1.00 71.62 556 TYR A O 1
ATOM 4473 N N . ILE A 1 557 ? 31.603 -10.039 -43.335 1.00 73.75 557 ILE A N 1
ATOM 4474 C CA . ILE A 1 557 ? 30.341 -9.533 -43.905 1.00 73.75 557 ILE A CA 1
ATOM 4475 C C . ILE A 1 557 ? 30.146 -9.974 -45.365 1.00 73.75 557 ILE A C 1
ATOM 4477 O O . ILE A 1 557 ? 29.016 -10.026 -45.845 1.00 73.75 557 ILE A O 1
ATOM 4481 N N . GLY A 1 558 ? 31.224 -10.307 -46.074 1.00 70.88 558 GLY A N 1
ATOM 4482 C CA . GLY A 1 558 ? 31.185 -10.741 -47.469 1.00 70.88 558 GLY A CA 1
ATOM 4483 C C . GLY A 1 558 ? 31.013 -9.607 -48.488 1.00 70.88 558 GLY A C 1
ATOM 4484 O O . GLY A 1 558 ? 30.594 -9.863 -49.614 1.00 70.88 558 GLY A O 1
ATOM 4485 N N . THR A 1 559 ? 31.295 -8.349 -48.122 1.00 71.25 559 THR A N 1
ATOM 4486 C CA . THR A 1 559 ? 31.089 -7.178 -49.001 1.00 71.25 559 THR A CA 1
ATOM 4487 C C . THR A 1 559 ? 32.251 -6.183 -48.960 1.00 71.25 559 THR A C 1
ATOM 4489 O O . THR A 1 559 ? 33.062 -6.179 -48.032 1.00 71.25 559 THR A O 1
ATOM 4492 N N . TYR A 1 560 ? 32.340 -5.325 -49.983 1.00 64.56 560 TYR A N 1
ATOM 4493 C CA . TYR A 1 560 ? 33.289 -4.209 -50.035 1.00 64.56 560 TYR A CA 1
ATOM 4494 C C . TYR A 1 560 ? 32.750 -3.014 -49.240 1.00 64.56 560 TYR A C 1
ATOM 4496 O O . TYR A 1 560 ? 31.595 -2.623 -49.407 1.00 64.56 560 TYR A O 1
ATOM 4504 N N . GLN A 1 561 ? 33.577 -2.445 -48.363 1.00 62.78 561 GLN A N 1
ATOM 4505 C CA . GLN A 1 561 ? 33.205 -1.357 -47.458 1.00 62.78 561 GLN A CA 1
ATOM 4506 C C . GLN A 1 561 ? 33.974 -0.071 -47.785 1.00 62.78 561 GLN A C 1
ATOM 4508 O O . GLN A 1 561 ? 35.103 -0.096 -48.270 1.00 62.78 561 GLN A O 1
ATOM 4513 N N . LYS A 1 562 ? 33.339 1.069 -47.495 1.00 52.31 562 LYS A N 1
ATOM 4514 C CA . LYS A 1 562 ? 33.638 2.421 -48.011 1.00 52.31 562 LYS A CA 1
ATOM 4515 C C . LYS A 1 562 ? 35.015 3.015 -47.651 1.00 52.31 562 LYS A C 1
ATOM 4517 O O . LYS A 1 562 ? 35.332 4.094 -48.134 1.00 52.31 562 LYS A O 1
ATOM 4522 N N . ASN A 1 563 ? 35.822 2.331 -46.836 1.00 55.59 563 ASN A N 1
ATOM 4523 C CA . ASN A 1 563 ? 37.055 2.871 -46.243 1.00 55.59 563 ASN A CA 1
ATOM 4524 C C . ASN A 1 563 ? 38.335 2.098 -46.631 1.00 55.59 563 ASN A C 1
ATOM 4526 O O . ASN A 1 563 ? 39.347 2.196 -45.940 1.00 55.59 563 ASN A O 1
ATOM 4530 N N . GLY A 1 564 ? 38.310 1.306 -47.704 1.00 48.72 564 GLY A N 1
ATOM 4531 C CA . GLY A 1 564 ? 39.475 0.542 -48.162 1.00 48.72 564 GLY A CA 1
ATOM 4532 C C . GLY A 1 564 ? 40.371 1.316 -49.125 1.00 48.72 564 GLY A C 1
ATOM 4533 O O . GLY A 1 564 ? 40.223 1.131 -50.324 1.00 48.72 564 GLY A O 1
ATOM 4534 N N . SER A 1 565 ? 41.279 2.134 -48.584 1.00 53.16 565 SER A N 1
ATOM 4535 C CA . SER A 1 565 ? 42.431 2.772 -49.253 1.00 53.16 565 SER A CA 1
ATOM 4536 C C . SER A 1 565 ? 42.152 3.767 -50.397 1.00 53.16 565 SER A C 1
ATOM 4538 O O . SER A 1 565 ? 41.440 3.500 -51.362 1.00 53.16 565 SER A O 1
ATOM 4540 N N . THR A 1 566 ? 42.789 4.939 -50.302 1.00 51.91 566 THR A N 1
ATOM 4541 C CA . THR A 1 566 ? 42.953 5.910 -51.401 1.00 51.91 566 THR A CA 1
ATOM 4542 C C . THR A 1 566 ? 44.129 5.577 -52.319 1.00 51.91 566 THR A C 1
ATOM 4544 O O . THR A 1 566 ? 44.258 6.187 -53.379 1.00 51.91 566 THR A O 1
ATOM 4547 N N . ASP A 1 567 ? 44.990 4.644 -51.915 1.00 59.25 567 ASP A N 1
ATOM 4548 C CA . ASP A 1 567 ? 46.195 4.285 -52.649 1.00 59.25 567 ASP A CA 1
ATOM 4549 C C . ASP A 1 567 ? 45.843 3.414 -53.853 1.00 59.25 567 ASP A C 1
ATOM 4551 O O . ASP A 1 567 ? 45.094 2.432 -53.752 1.00 59.25 567 ASP A O 1
ATOM 4555 N N . VAL A 1 568 ? 46.405 3.782 -55.003 1.00 63.28 568 VAL A N 1
ATOM 4556 C CA . VAL A 1 568 ? 46.250 3.024 -56.242 1.00 63.28 568 VAL A CA 1
ATOM 4557 C C . VAL A 1 568 ? 47.275 1.904 -56.267 1.00 63.28 568 VAL A C 1
ATOM 4559 O O . VAL A 1 568 ? 48.478 2.145 -56.184 1.00 63.28 568 VAL A O 1
ATOM 4562 N N . ILE A 1 569 ? 46.788 0.675 -56.384 1.00 67.06 569 ILE A N 1
ATOM 4563 C CA . ILE A 1 569 ? 47.578 -0.535 -56.562 1.00 67.06 569 ILE A CA 1
ATOM 4564 C C . ILE A 1 569 ? 47.314 -1.028 -57.988 1.00 67.06 569 ILE A C 1
ATOM 4566 O O . ILE A 1 569 ? 46.230 -1.572 -58.247 1.00 67.06 569 ILE A O 1
ATOM 4570 N N . PRO A 1 570 ? 48.282 -0.845 -58.905 1.00 67.31 570 PRO A N 1
ATOM 4571 C CA . PRO A 1 570 ? 48.157 -1.302 -60.282 1.00 67.31 570 PRO A CA 1
ATOM 4572 C C . PRO A 1 570 ? 47.820 -2.797 -60.358 1.00 67.31 570 PRO A C 1
ATOM 4574 O O . PRO A 1 570 ? 48.442 -3.622 -59.686 1.00 67.31 570 PRO A O 1
ATOM 4577 N N . GLY A 1 571 ? 46.825 -3.146 -61.168 1.00 65.88 571 GLY A N 1
ATOM 4578 C CA . GLY A 1 571 ? 46.311 -4.501 -61.363 1.00 65.88 571 GLY A CA 1
ATOM 4579 C C . GLY A 1 571 ? 45.232 -4.940 -60.367 1.00 65.88 571 GLY A C 1
ATOM 4580 O O . GLY A 1 571 ? 44.701 -6.040 -60.517 1.00 65.88 571 GLY A O 1
ATOM 4581 N N . ILE A 1 572 ? 44.907 -4.132 -59.348 1.00 67.00 572 ILE A N 1
ATOM 4582 C CA . ILE A 1 572 ? 43.945 -4.509 -58.295 1.00 67.00 572 ILE A CA 1
ATOM 4583 C C . ILE A 1 572 ? 42.777 -3.526 -58.202 1.00 67.00 572 ILE A C 1
ATOM 4585 O O . ILE A 1 572 ? 41.624 -3.947 -58.298 1.00 67.00 572 ILE A O 1
ATOM 4589 N N . ASN A 1 573 ? 43.044 -2.239 -57.965 1.00 66.19 573 ASN A N 1
ATOM 4590 C CA . ASN A 1 573 ? 41.996 -1.235 -57.722 1.00 66.19 573 ASN A CA 1
ATOM 4591 C C . ASN A 1 573 ? 42.092 0.004 -58.634 1.00 66.19 573 ASN A C 1
ATOM 4593 O O . ASN A 1 573 ? 41.328 0.957 -58.447 1.00 66.19 573 ASN A O 1
ATOM 4597 N N . ASP A 1 574 ? 42.983 -0.006 -59.629 1.00 80.50 574 ASP A N 1
ATOM 4598 C CA . ASP A 1 574 ? 43.036 1.011 -60.680 1.00 80.50 574 ASP A CA 1
ATOM 4599 C C . ASP A 1 574 ? 41.842 0.897 -61.646 1.00 80.50 574 ASP A C 1
ATOM 4601 O O . ASP A 1 574 ? 41.258 -0.171 -61.847 1.00 80.50 574 ASP A O 1
ATOM 4605 N N . ILE A 1 575 ? 41.447 2.013 -62.264 1.00 82.69 575 ILE A N 1
ATOM 4606 C CA . ILE A 1 575 ? 40.258 2.056 -63.124 1.00 82.69 575 ILE A CA 1
ATOM 4607 C C . ILE A 1 575 ? 40.382 1.151 -64.358 1.00 82.69 575 ILE A C 1
ATOM 4609 O O . ILE A 1 575 ? 39.359 0.640 -64.820 1.00 82.69 575 ILE A O 1
ATOM 4613 N N . ALA A 1 576 ? 41.594 0.920 -64.872 1.00 82.00 576 ALA A N 1
ATOM 4614 C CA . ALA A 1 576 ? 41.818 0.072 -66.040 1.00 82.00 576 ALA A CA 1
ATOM 4615 C C . ALA A 1 576 ? 41.576 -1.418 -65.732 1.00 82.00 576 ALA A C 1
ATOM 4617 O O . ALA A 1 576 ? 41.095 -2.149 -66.602 1.00 82.00 576 ALA A O 1
ATOM 4618 N N . SER A 1 577 ? 41.819 -1.838 -64.489 1.00 79.12 577 SER A N 1
ATOM 4619 C CA . SER A 1 577 ? 41.694 -3.226 -64.024 1.00 79.12 577 SER A CA 1
ATOM 4620 C C . SER A 1 577 ? 40.330 -3.569 -63.409 1.00 79.12 577 SER A C 1
ATOM 4622 O O . SER A 1 577 ? 40.056 -4.733 -63.119 1.00 79.12 577 SER A O 1
ATOM 4624 N N . THR A 1 578 ? 39.443 -2.587 -63.223 1.00 76.06 578 THR A N 1
ATOM 4625 C CA . THR A 1 578 ? 38.089 -2.808 -62.676 1.00 76.06 578 THR A CA 1
ATOM 4626 C C . THR A 1 578 ? 37.030 -3.000 -63.769 1.00 76.06 578 THR A C 1
ATOM 4628 O O . THR A 1 578 ? 37.221 -2.665 -64.939 1.00 76.06 578 THR A O 1
ATOM 4631 N N . GLU A 1 579 ? 35.837 -3.459 -63.381 1.00 73.12 579 GLU A N 1
ATOM 4632 C CA . GLU A 1 579 ? 34.660 -3.525 -64.268 1.00 73.12 579 GLU A CA 1
ATOM 4633 C C . GLU A 1 579 ? 34.252 -2.159 -64.865 1.00 73.12 579 GLU A C 1
ATOM 4635 O O . GLU A 1 579 ? 33.560 -2.096 -65.880 1.00 73.12 579 GLU A O 1
ATOM 4640 N N . HIS A 1 580 ? 34.732 -1.054 -64.284 1.00 77.38 580 HIS A N 1
ATOM 4641 C CA . HIS A 1 580 ? 34.433 0.309 -64.720 1.00 77.38 580 HIS A CA 1
ATOM 4642 C C . HIS A 1 580 ? 35.287 0.777 -65.910 1.00 77.38 580 HIS A C 1
ATOM 4644 O O . HIS A 1 580 ? 35.049 1.870 -66.427 1.00 77.38 580 HIS A O 1
ATOM 4650 N N . ARG A 1 581 ? 36.226 -0.046 -66.408 1.00 85.06 581 ARG A N 1
ATOM 4651 C CA . ARG A 1 581 ? 37.131 0.288 -67.526 1.00 85.06 581 ARG A CA 1
ATOM 4652 C C . ARG A 1 581 ? 36.426 0.777 -68.794 1.00 85.06 581 ARG A C 1
ATOM 4654 O O . ARG A 1 581 ? 37.005 1.525 -69.574 1.00 85.06 581 ARG A O 1
ATOM 4661 N N . ASN A 1 582 ? 35.165 0.396 -69.001 1.00 82.75 582 ASN A N 1
ATOM 4662 C CA . ASN A 1 582 ? 34.381 0.791 -70.173 1.00 82.75 582 ASN A CA 1
ATOM 4663 C C . ASN A 1 582 ? 34.242 2.315 -70.292 1.00 82.75 582 ASN A C 1
ATOM 4665 O O . ASN A 1 582 ? 34.241 2.842 -71.404 1.00 82.75 582 ASN A O 1
ATOM 4669 N N . ILE A 1 583 ? 34.199 3.031 -69.163 1.00 85.19 583 ILE A N 1
ATOM 4670 C CA . ILE A 1 583 ? 34.072 4.493 -69.140 1.00 85.19 583 ILE A CA 1
ATOM 4671 C C . ILE A 1 583 ? 35.263 5.203 -69.797 1.00 85.19 583 ILE A C 1
ATOM 4673 O O . ILE A 1 583 ? 35.127 6.331 -70.265 1.00 85.19 583 ILE A O 1
ATOM 4677 N N . LEU A 1 584 ? 36.411 4.523 -69.908 1.00 88.00 584 LEU A N 1
ATOM 4678 C CA . LEU A 1 584 ? 37.599 5.022 -70.599 1.00 88.00 584 LEU A CA 1
ATOM 4679 C C . LEU A 1 584 ? 37.367 5.243 -72.103 1.00 88.00 584 LEU A C 1
ATOM 4681 O O . LEU A 1 584 ? 38.190 5.891 -72.743 1.00 88.00 584 LEU A O 1
ATOM 4685 N N . SER A 1 585 ? 36.259 4.745 -72.660 1.00 88.31 585 SER A N 1
ATOM 4686 C CA . SER A 1 585 ? 35.844 5.020 -74.044 1.00 88.31 585 SER A CA 1
ATOM 4687 C C . SER A 1 585 ? 35.429 6.479 -74.258 1.00 88.31 585 SER A C 1
ATOM 4689 O O . SER A 1 585 ? 35.498 6.971 -75.376 1.00 88.31 585 SER A O 1
ATOM 4691 N N . GLU A 1 586 ? 35.027 7.181 -73.195 1.00 90.31 586 GLU A N 1
ATOM 4692 C CA . GLU A 1 586 ? 34.742 8.624 -73.223 1.00 90.31 586 GLU A CA 1
ATOM 4693 C C . GLU A 1 586 ? 35.928 9.460 -72.726 1.00 90.31 586 GLU A C 1
ATOM 4695 O O . GLU A 1 586 ? 35.802 10.666 -72.531 1.00 90.31 586 GLU A O 1
ATOM 4700 N N . TRP A 1 587 ? 37.084 8.841 -72.479 1.00 91.19 587 TRP A N 1
ATOM 4701 C CA . TRP A 1 587 ? 38.282 9.542 -72.031 1.00 91.19 587 TRP A CA 1
ATOM 4702 C C . TRP A 1 587 ? 38.817 10.425 -73.153 1.00 91.19 587 TRP A C 1
ATOM 4704 O O . TRP A 1 587 ? 39.180 9.917 -74.215 1.00 91.19 587 TRP A O 1
ATOM 4714 N N . HIS A 1 588 ? 38.920 11.734 -72.920 1.00 92.31 588 HIS A N 1
ATOM 4715 C CA . HIS A 1 588 ? 39.368 12.644 -73.969 1.00 92.31 588 HIS A CA 1
ATOM 4716 C C . HIS A 1 588 ? 40.783 12.263 -74.459 1.00 92.31 588 HIS A C 1
ATOM 4718 O O . HIS A 1 588 ? 41.697 12.144 -73.633 1.00 92.31 588 HIS A O 1
ATOM 4724 N N . PRO A 1 589 ? 41.012 12.131 -75.782 1.00 85.56 589 PRO A N 1
ATOM 4725 C CA . PRO A 1 589 ? 42.247 11.558 -76.328 1.00 85.56 589 PRO A CA 1
ATOM 4726 C C . PRO A 1 589 ? 43.514 12.359 -75.994 1.00 85.56 589 PRO A C 1
ATOM 4728 O O . PRO A 1 589 ? 44.563 11.771 -75.760 1.00 85.56 589 PRO A O 1
ATOM 4731 N N . THR A 1 590 ? 43.429 13.694 -75.944 1.00 87.38 590 THR A N 1
ATOM 4732 C CA . THR A 1 590 ? 44.605 14.573 -75.780 1.00 87.38 590 THR A CA 1
ATOM 4733 C C . THR A 1 590 ? 44.605 15.471 -74.536 1.00 87.38 590 THR A C 1
ATOM 4735 O O . THR A 1 590 ? 45.643 16.028 -74.192 1.00 87.38 590 THR A O 1
ATOM 4738 N N . ARG A 1 591 ? 43.481 15.640 -73.827 1.00 90.62 591 ARG A N 1
ATOM 4739 C CA . ARG A 1 591 ? 43.378 16.594 -72.699 1.00 90.62 591 ARG A CA 1
ATOM 4740 C C . ARG A 1 591 ? 43.815 16.014 -71.350 1.00 90.62 591 ARG A C 1
ATOM 4742 O O . ARG A 1 591 ? 44.123 16.769 -70.435 1.00 90.62 591 ARG A O 1
ATOM 4749 N N . ASN A 1 592 ? 43.925 14.691 -71.254 1.00 89.88 592 ASN A N 1
ATOM 4750 C CA . ASN A 1 592 ? 44.273 13.966 -70.028 1.00 89.88 592 ASN A CA 1
ATOM 4751 C C . ASN A 1 592 ? 45.691 13.374 -70.050 1.00 89.88 592 ASN A C 1
ATOM 4753 O O . ASN A 1 592 ? 45.969 12.435 -69.314 1.00 89.88 592 ASN A O 1
ATOM 4757 N N . VAL A 1 593 ? 46.595 13.876 -70.899 1.00 85.31 593 VAL A N 1
ATOM 4758 C CA . VAL A 1 593 ? 47.952 13.310 -71.091 1.00 85.31 593 VAL A CA 1
ATOM 4759 C C . VAL A 1 593 ? 48.802 13.238 -69.814 1.00 85.31 593 VAL A C 1
ATOM 4761 O O . VAL A 1 593 ? 49.765 12.486 -69.762 1.00 85.31 593 VAL A O 1
ATOM 4764 N N . HIS A 1 594 ? 48.441 14.002 -68.782 1.00 82.62 594 HIS A N 1
ATOM 4765 C CA . HIS A 1 594 ? 49.106 14.032 -67.478 1.00 82.62 594 HIS A CA 1
ATOM 4766 C C . HIS A 1 594 ? 48.493 13.059 -66.452 1.00 82.62 594 HIS A C 1
ATOM 4768 O O . HIS A 1 594 ? 49.008 12.939 -65.344 1.00 82.62 594 HIS A O 1
ATOM 4774 N N . ILE A 1 595 ? 47.401 12.372 -66.797 1.00 87.19 595 ILE A N 1
ATOM 4775 C CA . ILE A 1 595 ? 46.688 11.443 -65.916 1.00 87.19 595 ILE A CA 1
ATOM 4776 C C . ILE A 1 595 ? 46.877 10.028 -66.466 1.00 87.19 595 ILE A C 1
ATOM 4778 O O . ILE A 1 595 ? 46.304 9.672 -67.498 1.00 87.19 595 ILE A O 1
ATOM 4782 N N . SER A 1 596 ? 47.667 9.210 -65.767 1.00 86.06 596 SER A N 1
ATOM 4783 C CA . SER A 1 596 ? 47.780 7.785 -66.090 1.00 86.06 596 SER A CA 1
ATOM 4784 C C . SER A 1 596 ? 46.531 7.034 -65.628 1.00 86.06 596 SER A C 1
ATOM 4786 O O . SER A 1 596 ? 46.106 7.172 -64.479 1.00 86.06 596 SER A O 1
ATOM 4788 N N . LYS A 1 597 ? 45.964 6.214 -66.519 1.00 83.06 597 LYS A N 1
ATOM 4789 C CA . LYS A 1 597 ? 44.779 5.387 -66.238 1.00 83.06 597 LYS A CA 1
ATOM 4790 C C . LYS A 1 597 ? 45.067 4.310 -65.186 1.00 83.06 597 LYS A C 1
ATOM 4792 O O . LYS A 1 597 ? 44.163 3.936 -64.454 1.00 83.06 597 LYS A O 1
ATOM 4797 N N . ASP A 1 598 ? 46.318 3.890 -65.045 1.00 80.94 598 ASP A N 1
ATOM 4798 C CA . ASP A 1 598 ? 46.720 2.850 -64.089 1.00 80.94 598 ASP A CA 1
ATOM 4799 C C . ASP A 1 598 ? 47.000 3.413 -62.681 1.00 80.94 598 ASP A C 1
ATOM 4801 O O . ASP A 1 598 ? 47.231 2.660 -61.741 1.00 80.94 598 ASP A O 1
ATOM 4805 N N . ASN A 1 599 ? 46.950 4.745 -62.521 1.00 80.31 599 ASN A N 1
ATOM 4806 C CA . ASN A 1 599 ? 47.246 5.458 -61.271 1.00 80.31 599 ASN A CA 1
ATOM 4807 C C . ASN A 1 599 ? 46.036 6.236 -60.721 1.00 80.31 599 ASN A C 1
ATOM 4809 O O . ASN A 1 599 ? 46.204 7.196 -59.969 1.00 80.31 599 ASN A O 1
ATOM 4813 N N . VAL A 1 600 ? 44.809 5.844 -61.081 1.00 82.56 600 VAL A N 1
ATOM 4814 C CA . VAL A 1 600 ? 43.569 6.427 -60.538 1.00 82.56 600 VAL A CA 1
ATOM 4815 C C . VAL A 1 600 ? 42.530 5.340 -60.249 1.00 82.56 600 VAL A C 1
ATOM 4817 O O . VAL A 1 600 ? 42.364 4.416 -61.041 1.00 82.56 600 VAL A O 1
ATOM 4820 N N . THR A 1 601 ? 41.805 5.445 -59.130 1.00 82.56 601 THR A N 1
ATOM 4821 C CA . THR A 1 601 ? 40.709 4.520 -58.773 1.00 82.56 601 THR A CA 1
ATOM 4822 C C . THR A 1 601 ? 39.333 5.066 -59.170 1.00 82.56 601 THR A C 1
ATOM 4824 O O . THR A 1 601 ? 39.158 6.264 -59.414 1.00 82.56 601 THR A O 1
ATOM 4827 N N . VAL A 1 602 ? 38.310 4.202 -59.181 1.00 77.94 602 VAL A N 1
ATOM 4828 C CA . VAL A 1 602 ? 36.919 4.580 -59.512 1.00 77.94 602 VAL A CA 1
ATOM 4829 C C . VAL A 1 602 ? 36.299 5.577 -58.531 1.00 77.94 602 VAL A C 1
ATOM 4831 O O . VAL A 1 602 ? 35.381 6.297 -58.907 1.00 77.94 602 VAL A O 1
ATOM 4834 N N . SER A 1 603 ? 36.785 5.640 -57.291 1.00 77.56 603 SER A N 1
ATOM 4835 C CA . SER A 1 603 ? 36.345 6.598 -56.269 1.00 77.56 603 SER A CA 1
ATOM 4836 C C . SER A 1 603 ? 37.170 7.886 -56.255 1.00 77.56 603 SER A C 1
ATOM 4838 O O . SER A 1 603 ? 36.922 8.750 -55.414 1.00 77.56 603 SER A O 1
ATOM 4840 N N . SER A 1 604 ? 38.137 8.037 -57.167 1.00 81.44 604 SER A N 1
ATOM 4841 C CA . SER A 1 604 ? 39.013 9.204 -57.204 1.00 81.44 604 SER A CA 1
ATOM 4842 C C . SER A 1 604 ? 38.255 10.502 -57.501 1.00 81.44 604 SER A C 1
ATOM 4844 O O . SER A 1 604 ? 37.376 10.567 -58.366 1.00 81.44 604 SER A O 1
ATOM 4846 N N . HIS A 1 605 ? 38.657 11.572 -56.816 1.00 83.31 605 HIS A N 1
ATOM 4847 C CA . HIS A 1 605 ? 38.219 12.940 -57.087 1.00 83.31 605 HIS A CA 1
ATOM 4848 C C . HIS A 1 605 ? 39.073 13.648 -58.155 1.00 83.31 605 HIS A C 1
ATOM 4850 O O . HIS A 1 605 ? 38.900 14.845 -58.364 1.00 83.31 605 HIS A O 1
ATOM 4856 N N . THR A 1 606 ? 39.973 12.934 -58.844 1.00 87.62 606 THR A N 1
ATOM 4857 C CA . THR A 1 606 ? 40.730 13.465 -59.990 1.00 87.62 606 THR A CA 1
ATOM 4858 C C . THR A 1 606 ? 39.777 13.984 -61.064 1.00 87.62 606 THR A C 1
ATOM 4860 O O . THR A 1 606 ? 38.881 13.254 -61.499 1.00 87.62 606 THR A O 1
ATOM 4863 N N . ASP A 1 607 ? 39.983 15.231 -61.488 1.00 89.50 607 ASP A N 1
ATOM 4864 C CA . ASP A 1 607 ? 39.227 15.871 -62.561 1.00 89.50 607 ASP A CA 1
ATOM 4865 C C . ASP A 1 607 ? 39.740 15.409 -63.930 1.00 89.50 607 ASP A C 1
ATOM 4867 O O . ASP A 1 607 ? 40.941 15.443 -64.196 1.00 89.50 607 ASP A O 1
ATOM 4871 N N . VAL A 1 608 ? 38.834 14.924 -64.778 1.00 92.06 608 VAL A N 1
ATOM 4872 C CA . VAL A 1 608 ? 39.153 14.284 -66.061 1.00 92.06 608 VAL A CA 1
ATOM 4873 C C . VAL A 1 608 ? 38.333 14.944 -67.160 1.00 92.06 608 VAL A C 1
ATOM 4875 O O . VAL A 1 608 ? 37.156 15.237 -66.961 1.00 92.06 608 VAL A O 1
ATOM 4878 N N . TYR A 1 609 ? 38.938 15.156 -68.328 1.00 93.94 609 TYR A N 1
ATOM 4879 C CA . TYR A 1 609 ? 38.253 15.618 -69.534 1.00 93.94 609 TYR A CA 1
ATOM 4880 C C . TYR A 1 609 ? 37.600 14.451 -70.275 1.00 93.94 609 TYR A C 1
ATOM 4882 O O . TYR A 1 609 ? 38.203 13.388 -70.451 1.00 93.94 609 TYR A O 1
ATOM 4890 N N . TRP A 1 610 ? 36.388 14.665 -70.767 1.00 91.25 610 TRP A N 1
ATOM 4891 C CA . TRP A 1 610 ? 35.560 13.640 -71.385 1.00 91.25 610 TRP A CA 1
ATOM 4892 C C . TRP A 1 610 ? 35.095 14.074 -72.777 1.00 91.25 610 TRP A C 1
ATOM 4894 O O . TRP A 1 610 ? 34.827 15.249 -73.011 1.00 91.25 610 TRP A O 1
ATOM 4904 N N . GLU A 1 611 ? 34.949 13.118 -73.687 1.00 92.06 611 GLU A N 1
ATOM 4905 C CA . GLU A 1 611 ? 34.282 13.290 -74.977 1.00 92.06 611 GLU A CA 1
ATOM 4906 C C . GLU A 1 611 ? 33.122 12.295 -75.054 1.00 92.06 611 GLU A C 1
ATOM 4908 O O . GLU A 1 611 ? 33.308 11.086 -74.917 1.00 92.06 611 GLU A O 1
ATOM 4913 N N . CYS A 1 612 ? 31.900 12.795 -75.236 1.00 89.00 612 CYS A N 1
ATOM 4914 C CA . CYS A 1 612 ? 30.730 11.928 -75.287 1.00 89.00 612 CYS A CA 1
ATOM 4915 C C . CYS A 1 612 ? 30.718 11.114 -76.579 1.00 89.00 612 CYS A C 1
ATOM 4917 O O . CYS A 1 612 ? 30.676 11.675 -77.669 1.00 89.00 612 CYS A O 1
ATOM 4919 N N . THR A 1 613 ? 30.628 9.794 -76.460 1.00 87.38 613 THR A N 1
ATOM 4920 C CA . THR A 1 613 ? 30.576 8.885 -77.622 1.00 87.38 613 THR A CA 1
ATOM 4921 C C . THR A 1 613 ? 29.315 9.037 -78.477 1.00 87.38 613 THR A C 1
ATOM 4923 O O . THR A 1 613 ? 29.323 8.641 -79.636 1.00 87.38 613 THR A O 1
ATOM 4926 N N . GLN A 1 614 ? 28.231 9.597 -77.925 1.00 84.56 614 GLN A N 1
ATOM 4927 C CA . GLN A 1 614 ? 26.941 9.711 -78.621 1.00 84.56 614 GLN A CA 1
ATOM 4928 C C . GLN A 1 614 ? 26.751 11.047 -79.339 1.00 84.56 614 GLN A C 1
ATOM 4930 O O . GLN A 1 614 ? 26.169 11.094 -80.416 1.00 84.56 614 GLN A O 1
ATOM 4935 N N . CYS A 1 615 ? 27.183 12.151 -78.724 1.00 80.31 615 CYS A N 1
ATOM 4936 C CA . CYS A 1 615 ? 26.961 13.498 -79.265 1.00 80.31 615 CYS A CA 1
ATOM 4937 C C . CYS A 1 615 ? 28.252 14.283 -79.512 1.00 80.31 615 CYS A C 1
ATOM 4939 O O . CYS A 1 615 ? 28.183 15.443 -79.910 1.00 80.31 615 CYS A O 1
ATOM 4941 N N . HIS A 1 616 ? 29.414 13.680 -79.243 1.00 85.38 616 HIS A N 1
ATOM 4942 C CA . HIS A 1 616 ? 30.746 14.280 -79.382 1.00 85.38 616 HIS A CA 1
ATOM 4943 C C . HIS A 1 616 ? 30.953 15.585 -78.599 1.00 85.38 616 HIS A C 1
ATOM 4945 O O . HIS A 1 616 ? 31.916 16.317 -78.826 1.00 85.38 616 HIS A O 1
ATOM 4951 N N . TYR A 1 617 ? 30.076 15.884 -77.636 1.00 83.56 617 TYR A N 1
ATOM 4952 C CA . TYR A 1 617 ? 30.284 17.003 -76.729 1.00 83.56 617 TYR A CA 1
ATOM 4953 C C . TYR A 1 617 ? 31.543 16.776 -75.891 1.00 83.56 617 TYR A C 1
ATOM 4955 O O . TYR A 1 617 ? 31.736 15.688 -75.343 1.00 83.56 617 TYR A O 1
ATOM 4963 N N . GLY A 1 618 ? 32.373 17.812 -75.785 1.00 84.69 618 GLY A N 1
ATOM 4964 C CA . GLY A 1 618 ? 33.680 17.743 -75.145 1.00 84.69 618 GLY A CA 1
ATOM 4965 C C . GLY A 1 618 ? 34.835 17.445 -76.101 1.00 84.69 618 GLY A C 1
ATOM 4966 O O . GLY A 1 618 ? 35.969 17.431 -75.640 1.00 84.69 618 GLY A O 1
ATOM 4967 N N . LYS A 1 619 ? 34.596 17.272 -77.412 1.00 86.62 619 LYS A N 1
ATOM 4968 C CA . LYS A 1 619 ? 35.653 17.068 -78.423 1.00 86.62 619 LYS A CA 1
ATOM 4969 C C . LYS A 1 619 ? 36.707 18.187 -78.458 1.00 86.62 619 LYS A C 1
ATOM 4971 O O . LYS A 1 619 ? 37.850 17.920 -78.822 1.00 86.62 619 LYS A O 1
ATOM 4976 N N . ASN A 1 620 ? 36.359 19.423 -78.079 1.00 83.12 620 ASN A N 1
ATOM 4977 C CA . ASN A 1 620 ? 37.333 20.519 -77.967 1.00 83.12 620 ASN A CA 1
ATOM 4978 C C . ASN A 1 620 ? 37.775 20.757 -76.510 1.00 83.12 620 ASN A C 1
ATOM 4980 O O . ASN A 1 620 ? 38.342 21.801 -76.190 1.00 83.12 620 ASN A O 1
ATOM 4984 N N . GLY A 1 621 ? 37.543 19.789 -75.619 1.00 81.75 621 GLY A N 1
ATOM 4985 C CA . GLY A 1 621 ? 37.939 19.843 -74.217 1.00 81.75 621 GLY A CA 1
ATOM 4986 C C . GLY A 1 621 ? 36.997 20.638 -73.313 1.00 81.75 621 GLY A C 1
ATOM 4987 O O . GLY A 1 621 ? 37.420 21.051 -72.238 1.00 81.75 621 GLY A O 1
ATOM 4988 N N . GLU A 1 622 ? 35.742 20.865 -73.708 1.00 84.88 622 GLU A N 1
ATOM 4989 C CA . GLU A 1 622 ? 34.782 21.668 -72.932 1.00 84.88 622 GLU A CA 1
ATOM 4990 C C . GLU A 1 622 ? 34.072 20.889 -71.812 1.00 84.88 622 GLU A C 1
ATOM 4992 O O . GLU A 1 622 ? 33.374 21.479 -70.986 1.00 84.88 622 GLU A O 1
ATOM 4997 N N . TRP A 1 623 ? 34.212 19.561 -71.777 1.00 88.44 623 TRP A N 1
ATOM 4998 C CA . TRP A 1 623 ? 33.596 18.712 -70.761 1.00 88.44 623 TRP A CA 1
ATOM 4999 C C . TRP A 1 623 ? 34.668 18.092 -69.872 1.00 88.44 623 TRP A C 1
ATOM 5001 O O . TRP A 1 623 ? 35.455 17.266 -70.323 1.00 88.44 623 TRP A O 1
ATOM 5011 N N . HIS A 1 624 ? 34.676 18.464 -68.595 1.00 89.44 624 HIS A N 1
ATOM 5012 C CA . HIS A 1 624 ? 35.471 17.812 -67.560 1.00 89.44 624 HIS A CA 1
ATOM 5013 C C . HIS A 1 624 ? 34.621 17.609 -66.304 1.00 89.44 624 HIS A C 1
ATOM 5015 O O . HIS A 1 624 ? 33.639 18.323 -66.105 1.00 89.44 624 HIS A O 1
ATOM 5021 N N . ASN A 1 625 ? 34.922 16.560 -65.543 1.00 87.50 625 ASN A N 1
ATOM 5022 C CA . ASN A 1 625 ? 34.320 16.235 -64.249 1.00 87.50 625 ASN A CA 1
ATOM 5023 C C . ASN A 1 625 ? 35.146 15.133 -63.565 1.00 87.50 625 ASN A C 1
ATOM 5025 O O . ASN A 1 625 ? 35.852 14.366 -64.227 1.00 87.50 625 ASN A O 1
ATOM 5029 N N . THR A 1 626 ? 34.970 14.979 -62.249 1.00 90.12 626 THR A N 1
ATOM 5030 C CA . THR A 1 626 ? 35.682 13.950 -61.470 1.00 90.12 626 THR A CA 1
ATOM 5031 C C . THR A 1 626 ? 35.309 12.513 -61.850 1.00 90.12 626 THR A C 1
ATOM 5033 O O . THR A 1 626 ? 34.149 12.224 -62.167 1.00 90.12 626 THR A O 1
ATOM 5036 N N . LEU A 1 627 ? 36.272 11.587 -61.739 1.00 86.00 627 LEU A N 1
ATOM 5037 C CA . LEU A 1 627 ? 36.058 10.150 -61.975 1.00 86.00 627 LEU A CA 1
ATOM 5038 C C . LEU A 1 627 ? 34.920 9.579 -61.124 1.00 86.00 627 LEU A C 1
ATOM 5040 O O . LEU A 1 627 ? 33.989 9.002 -61.681 1.00 86.00 627 LEU A O 1
ATOM 5044 N N . ASN A 1 628 ? 34.938 9.828 -59.811 1.00 84.88 628 ASN A N 1
ATOM 5045 C CA . ASN A 1 628 ? 33.892 9.401 -58.876 1.00 84.88 628 ASN A CA 1
ATOM 5046 C C . ASN A 1 628 ? 32.483 9.871 -59.287 1.00 84.88 628 ASN A C 1
ATOM 5048 O O . ASN A 1 628 ? 31.493 9.181 -59.034 1.00 84.88 628 ASN A O 1
ATOM 5052 N N . SER A 1 629 ? 32.373 11.042 -59.927 1.00 84.88 629 SER A N 1
ATOM 5053 C CA . SER A 1 629 ? 31.087 11.529 -60.431 1.00 84.88 629 SER A CA 1
ATOM 5054 C C . SER A 1 629 ? 30.580 10.680 -61.596 1.00 84.88 629 SER A C 1
ATOM 5056 O O . SER A 1 629 ? 29.405 10.320 -61.643 1.00 84.88 629 SER A O 1
ATOM 5058 N N . ARG A 1 630 ? 31.468 10.325 -62.524 1.00 85.81 630 ARG A N 1
ATOM 5059 C CA . ARG A 1 630 ? 31.117 9.568 -63.728 1.00 85.81 630 ARG A CA 1
ATOM 5060 C C . ARG A 1 630 ? 30.819 8.093 -63.434 1.00 85.81 630 ARG A C 1
ATOM 5062 O O . ARG A 1 630 ? 29.918 7.528 -64.052 1.00 85.81 630 ARG A O 1
ATOM 5069 N N . THR A 1 631 ? 31.536 7.500 -62.478 1.00 80.81 631 THR A N 1
ATOM 5070 C CA . THR A 1 631 ? 31.421 6.090 -62.069 1.00 80.81 631 THR A CA 1
ATOM 5071 C C . THR A 1 631 ? 30.346 5.899 -60.990 1.00 80.81 631 THR A C 1
ATOM 5073 O O . THR A 1 631 ? 29.224 5.503 -61.294 1.00 80.81 631 THR A O 1
ATOM 5076 N N . ASN A 1 632 ? 30.644 6.237 -59.732 1.00 80.00 632 ASN A N 1
ATOM 5077 C CA . ASN A 1 632 ? 29.796 5.939 -58.576 1.00 80.00 632 ASN A CA 1
ATOM 5078 C C . ASN A 1 632 ? 28.530 6.803 -58.531 1.00 80.00 632 ASN A C 1
ATOM 5080 O O . ASN A 1 632 ? 27.472 6.320 -58.133 1.00 80.00 632 ASN A O 1
ATOM 5084 N N . GLN A 1 633 ? 28.618 8.076 -58.936 1.00 79.69 633 GLN A N 1
ATOM 5085 C CA . GLN A 1 633 ? 27.452 8.975 -58.989 1.00 79.69 633 GLN A CA 1
ATOM 5086 C C . GLN A 1 633 ? 26.711 8.913 -60.332 1.00 79.69 633 GLN A C 1
ATOM 5088 O O . GLN A 1 633 ? 25.665 9.544 -60.481 1.00 79.69 633 GLN A O 1
ATOM 5093 N N . LYS A 1 634 ? 27.239 8.147 -61.296 1.00 81.62 634 LYS A N 1
ATOM 5094 C CA . LYS A 1 634 ? 26.638 7.877 -62.606 1.00 81.62 634 LYS A CA 1
ATOM 5095 C C . LYS A 1 634 ? 26.252 9.131 -63.402 1.00 81.62 634 LYS A C 1
ATOM 5097 O O . LYS A 1 634 ? 25.289 9.105 -64.167 1.00 81.62 634 LYS A O 1
ATOM 5102 N N . SER A 1 635 ? 27.005 10.225 -63.287 1.00 82.38 635 SER A N 1
ATOM 5103 C CA . SER A 1 635 ? 26.718 11.434 -64.063 1.00 82.38 635 SER A CA 1
ATOM 5104 C C . SER A 1 635 ? 26.951 11.212 -65.567 1.00 82.38 635 SER A C 1
ATOM 5106 O O . SER A 1 635 ? 28.011 10.755 -66.003 1.00 82.38 635 SER A O 1
ATOM 5108 N N . GLY A 1 636 ? 25.924 11.508 -66.368 1.00 81.69 636 GLY A N 1
ATOM 5109 C CA . GLY A 1 636 ? 25.966 11.419 -67.829 1.00 81.69 636 GLY A CA 1
ATOM 5110 C C . GLY A 1 636 ? 26.446 12.708 -68.502 1.00 81.69 636 GLY A C 1
ATOM 5111 O O . GLY A 1 636 ? 26.679 13.728 -67.849 1.00 81.69 636 GLY A O 1
ATOM 5112 N N . CYS A 1 637 ? 26.564 12.673 -69.829 1.00 85.69 637 CYS A N 1
ATOM 5113 C CA . CYS A 1 637 ? 26.937 13.820 -70.650 1.00 85.69 637 CYS A CA 1
ATOM 5114 C C . CYS A 1 637 ? 26.020 15.035 -70.378 1.00 85.69 637 CYS A C 1
ATOM 5116 O O . CYS A 1 637 ? 24.798 14.891 -70.428 1.00 85.69 637 CYS A O 1
ATOM 5118 N N . PRO A 1 638 ? 26.557 16.252 -70.173 1.00 77.50 638 PRO A N 1
ATOM 5119 C CA . PRO A 1 638 ? 25.753 17.452 -69.927 1.00 77.50 638 PRO A CA 1
ATOM 5120 C C . PRO A 1 638 ? 24.788 17.846 -71.058 1.00 77.50 638 PRO A C 1
ATOM 5122 O O . PRO A 1 638 ? 23.825 18.571 -70.804 1.00 77.50 638 PRO A O 1
ATOM 5125 N N . ILE A 1 639 ? 25.033 17.388 -72.293 1.00 77.62 639 ILE A N 1
ATOM 5126 C CA . ILE A 1 639 ? 24.223 17.729 -73.473 1.00 77.62 639 ILE A CA 1
ATOM 5127 C C . ILE A 1 639 ? 23.138 16.692 -73.751 1.00 77.62 639 ILE A C 1
ATOM 5129 O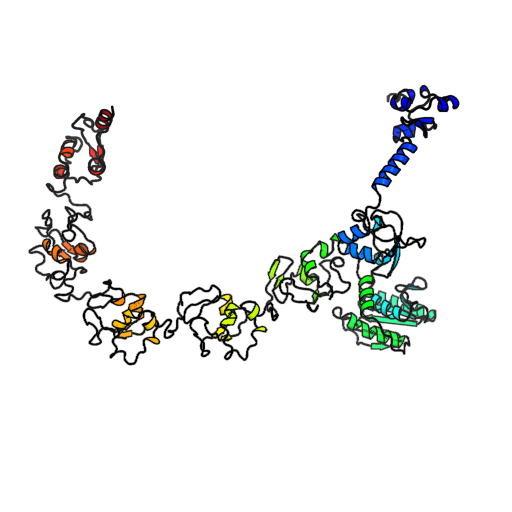 O . ILE A 1 639 ? 21.974 17.070 -73.908 1.00 77.62 639 ILE A O 1
ATOM 5133 N N . CYS A 1 640 ? 23.499 15.407 -73.814 1.00 76.44 640 CYS A N 1
ATOM 5134 C CA . CYS A 1 640 ? 22.558 14.340 -74.162 1.00 76.44 640 CYS A CA 1
ATOM 5135 C C . CYS A 1 640 ? 22.116 13.486 -72.967 1.00 76.44 640 CYS A C 1
ATOM 5137 O O . CYS A 1 640 ? 21.117 12.790 -73.076 1.00 76.44 640 CYS A O 1
ATOM 5139 N N . GLY A 1 641 ? 22.811 13.543 -71.828 1.00 76.12 641 GLY A N 1
ATOM 5140 C CA . GLY A 1 641 ? 22.518 12.743 -70.636 1.00 76.12 641 GLY A CA 1
ATOM 5141 C C . GLY A 1 641 ? 23.093 11.327 -70.662 1.00 76.12 641 GLY A C 1
ATOM 5142 O O . GLY A 1 641 ? 23.025 10.633 -69.654 1.00 76.12 641 GLY A O 1
ATOM 5143 N N . TYR A 1 642 ? 23.677 10.887 -71.776 1.00 82.50 642 TYR A N 1
ATOM 5144 C CA . TYR A 1 642 ? 24.203 9.530 -71.909 1.00 82.50 642 TYR A CA 1
ATOM 5145 C C . TYR A 1 642 ? 25.363 9.265 -70.943 1.00 82.50 642 TYR A C 1
ATOM 5147 O O . TYR A 1 642 ? 26.285 10.077 -70.847 1.00 82.50 642 TYR A O 1
ATOM 5155 N N . ASN A 1 643 ? 25.330 8.130 -70.248 1.00 81.00 643 ASN A N 1
ATOM 5156 C CA . ASN A 1 643 ? 26.458 7.610 -69.489 1.00 81.00 643 ASN A CA 1
ATOM 5157 C C . ASN A 1 643 ? 26.919 6.288 -70.106 1.00 81.00 643 ASN A C 1
ATOM 5159 O O . ASN A 1 643 ? 26.192 5.298 -70.108 1.00 81.00 643 ASN A O 1
ATOM 5163 N N . TYR A 1 644 ? 28.155 6.264 -70.602 1.00 79.94 644 TYR A N 1
ATOM 5164 C CA . TYR A 1 644 ? 28.720 5.075 -71.231 1.00 79.94 644 TYR A CA 1
ATOM 5165 C C . TYR A 1 644 ? 28.936 3.906 -70.259 1.00 79.94 644 TYR A C 1
ATOM 5167 O O . TYR A 1 644 ? 28.927 2.756 -70.689 1.00 79.94 644 TYR A O 1
ATOM 5175 N N . PHE A 1 645 ? 29.121 4.169 -68.960 1.00 75.06 645 PHE A N 1
ATOM 5176 C CA . PHE A 1 645 ? 29.389 3.114 -67.980 1.00 75.06 645 PHE A CA 1
ATOM 5177 C C . PHE A 1 645 ? 28.218 2.134 -67.837 1.00 75.06 645 PHE A C 1
ATOM 5179 O O . PHE A 1 645 ? 28.432 0.927 -67.899 1.00 75.06 645 PHE A O 1
ATOM 5186 N N . ASP A 1 646 ? 26.992 2.640 -67.686 1.00 73.56 646 ASP A N 1
ATOM 5187 C CA . ASP A 1 646 ? 25.790 1.804 -67.567 1.00 73.56 646 ASP A CA 1
ATOM 5188 C C . ASP A 1 646 ? 24.944 1.745 -68.847 1.00 73.56 646 ASP A C 1
ATOM 5190 O O . ASP A 1 646 ? 23.915 1.077 -68.863 1.00 73.56 646 ASP A O 1
ATOM 5194 N N . GLN A 1 647 ? 25.397 2.401 -69.920 1.00 76.06 647 GLN A N 1
ATOM 5195 C CA . GLN A 1 647 ? 24.737 2.467 -71.229 1.00 76.06 647 GLN A CA 1
ATOM 5196 C C . GLN A 1 647 ? 23.311 3.043 -71.179 1.00 76.06 647 GLN A C 1
ATOM 5198 O O . GLN A 1 647 ? 22.456 2.686 -71.990 1.00 76.06 647 GLN A O 1
ATOM 5203 N N . THR A 1 648 ? 23.034 3.954 -70.239 1.00 75.19 648 THR A N 1
ATOM 5204 C CA . THR A 1 648 ? 21.717 4.594 -70.102 1.00 75.19 648 THR A CA 1
ATOM 5205 C C . THR A 1 648 ? 21.777 6.121 -70.159 1.00 75.19 648 THR A C 1
ATOM 5207 O O . THR A 1 648 ? 22.838 6.744 -70.088 1.00 75.19 648 THR A O 1
ATOM 5210 N N . TYR A 1 649 ? 20.607 6.748 -70.319 1.00 74.38 649 TYR A N 1
ATOM 5211 C CA . TYR A 1 649 ? 20.448 8.202 -70.338 1.00 74.38 649 TYR A CA 1
ATOM 5212 C C . TYR A 1 649 ? 20.010 8.720 -68.966 1.00 74.38 649 TYR A C 1
ATOM 5214 O O . TYR A 1 649 ? 18.887 8.487 -68.516 1.00 74.38 649 TYR A O 1
ATOM 5222 N N . HIS A 1 650 ? 20.888 9.486 -68.329 1.00 71.94 650 HIS A N 1
ATOM 5223 C CA . HIS A 1 650 ? 20.660 10.139 -67.045 1.00 71.94 650 HIS A CA 1
ATOM 5224 C C . HIS A 1 650 ? 20.212 11.590 -67.223 1.00 71.94 650 HIS A C 1
ATOM 5226 O O . HIS A 1 650 ? 20.434 12.229 -68.254 1.00 71.94 650 HIS A O 1
ATOM 5232 N N . LYS A 1 651 ? 19.570 12.154 -66.194 1.00 60.12 651 LYS A N 1
ATOM 5233 C CA . LYS A 1 651 ? 19.193 13.575 -66.197 1.00 60.12 651 LYS A CA 1
ATOM 5234 C C . LYS A 1 651 ? 20.456 14.438 -66.278 1.00 60.12 651 LYS A C 1
ATOM 5236 O O . LYS A 1 651 ? 21.302 14.370 -65.395 1.00 60.12 651 LYS A O 1
ATOM 5241 N N . THR A 1 652 ? 20.536 15.307 -67.285 1.00 62.38 652 THR A N 1
ATOM 5242 C CA . THR A 1 652 ? 21.585 16.331 -67.390 1.00 62.38 652 THR A CA 1
ATOM 5243 C C . THR A 1 652 ? 21.530 17.239 -66.155 1.00 62.38 652 THR A C 1
ATOM 5245 O O . THR A 1 652 ? 20.541 17.952 -65.956 1.00 62.38 652 THR A O 1
ATOM 5248 N N . THR A 1 653 ? 22.550 17.204 -65.300 1.00 51.84 653 THR A N 1
ATOM 5249 C CA . THR A 1 653 ? 22.629 18.043 -64.098 1.00 51.84 653 THR A CA 1
ATOM 5250 C C . THR A 1 653 ? 23.086 19.453 -64.481 1.00 51.84 653 THR A C 1
ATOM 5252 O O . THR A 1 653 ? 24.220 19.638 -64.908 1.00 51.84 653 THR A O 1
ATOM 5255 N N . GLY A 1 654 ? 22.193 20.444 -64.360 1.00 54.81 654 GLY A N 1
ATOM 5256 C CA . GLY A 1 654 ? 22.446 21.858 -64.682 1.00 54.81 654 GLY A CA 1
ATOM 5257 C C . GLY A 1 654 ? 21.437 22.453 -65.675 1.00 54.81 654 GLY A C 1
ATOM 5258 O O . GLY A 1 654 ? 20.617 21.734 -66.257 1.00 54.81 654 GLY A O 1
ATOM 5259 N N . ARG A 1 655 ? 21.466 23.782 -65.887 1.00 50.56 655 ARG A N 1
ATOM 5260 C CA . ARG A 1 655 ? 20.757 24.443 -67.006 1.00 50.56 655 ARG A CA 1
ATOM 5261 C C . ARG A 1 655 ? 21.337 23.871 -68.308 1.00 50.56 655 ARG A C 1
ATOM 5263 O O . ARG A 1 655 ? 22.307 24.408 -68.813 1.00 50.56 655 ARG A O 1
ATOM 5270 N N . ALA A 1 656 ? 20.787 22.757 -68.809 1.00 54.94 656 ALA A N 1
ATOM 5271 C CA . ALA A 1 656 ? 21.339 22.097 -69.997 1.00 54.94 656 ALA A CA 1
ATOM 5272 C C . ALA A 1 656 ? 21.449 23.103 -71.149 1.00 54.94 656 ALA A C 1
ATOM 5274 O O . ALA A 1 656 ? 20.421 23.676 -71.541 1.00 54.94 656 ALA A O 1
ATOM 5275 N N . THR A 1 657 ? 22.684 23.323 -71.594 1.00 63.38 657 THR A N 1
ATOM 5276 C CA . THR A 1 657 ? 23.075 24.209 -72.687 1.00 63.38 657 THR A CA 1
ATOM 5277 C C . THR A 1 657 ? 22.404 23.737 -73.973 1.00 63.38 657 THR A C 1
ATOM 5279 O O . THR A 1 657 ? 22.360 22.536 -74.255 1.00 63.38 657 THR A O 1
ATOM 5282 N N . ILE A 1 658 ? 21.824 24.673 -74.722 1.00 69.44 658 ILE A N 1
ATOM 5283 C CA . ILE A 1 658 ? 21.185 24.375 -76.005 1.00 69.44 658 ILE A CA 1
ATOM 5284 C C . ILE A 1 658 ? 22.283 24.236 -77.058 1.00 69.44 658 ILE A C 1
ATOM 5286 O O . ILE A 1 658 ? 23.038 25.177 -77.291 1.00 69.44 658 ILE A O 1
ATOM 5290 N N . ALA A 1 659 ? 22.358 23.064 -77.677 1.00 69.75 659 ALA A N 1
ATOM 5291 C CA . ALA A 1 659 ? 23.212 22.768 -78.814 1.00 69.75 659 ALA A CA 1
ATOM 5292 C C . ALA A 1 659 ? 22.321 22.617 -80.054 1.00 69.75 659 ALA A C 1
ATOM 5294 O O . ALA A 1 659 ? 21.544 21.660 -80.158 1.00 69.75 659 ALA A O 1
ATOM 5295 N N . ILE A 1 660 ? 22.417 23.594 -80.964 1.00 74.44 660 ILE A N 1
ATOM 5296 C CA . ILE A 1 660 ? 21.679 23.616 -82.235 1.00 74.44 660 ILE A CA 1
ATOM 5297 C C . ILE A 1 660 ? 22.035 22.354 -83.030 1.00 74.44 660 ILE A C 1
ATOM 5299 O O . ILE A 1 660 ? 23.212 22.044 -83.196 1.00 74.44 660 ILE A O 1
ATOM 5303 N N . GLY A 1 661 ? 21.025 21.634 -83.513 1.00 73.31 661 GLY A N 1
ATOM 5304 C CA . GLY A 1 661 ? 21.186 20.378 -84.246 1.00 73.31 661 GLY A CA 1
ATOM 5305 C C . GLY A 1 661 ? 21.240 19.128 -83.363 1.00 73.31 661 GLY A C 1
ATOM 5306 O O . GLY A 1 661 ? 21.359 18.030 -83.898 1.00 73.31 661 GLY A O 1
ATOM 5307 N N . ILE A 1 662 ? 21.167 19.262 -82.030 1.00 72.25 662 ILE A N 1
ATOM 5308 C CA . ILE A 1 662 ? 21.272 18.125 -81.097 1.00 72.25 662 ILE A CA 1
ATOM 5309 C C . ILE A 1 662 ? 20.079 18.075 -80.143 1.00 72.25 662 ILE A C 1
ATOM 5311 O O . ILE A 1 662 ? 19.343 17.091 -80.121 1.00 72.25 662 ILE A O 1
ATOM 5315 N N . ASN A 1 663 ? 19.888 19.113 -79.324 1.00 73.62 663 ASN A N 1
ATOM 5316 C CA . ASN A 1 663 ? 18.891 19.098 -78.244 1.00 73.62 663 ASN A CA 1
ATOM 5317 C C . ASN A 1 663 ? 17.904 20.280 -78.284 1.00 73.62 663 ASN A C 1
ATOM 5319 O O . ASN A 1 663 ? 17.123 20.467 -77.343 1.00 73.62 663 ASN A O 1
ATOM 5323 N N . ASP A 1 664 ? 17.910 21.053 -79.372 1.00 87.12 664 ASP A N 1
ATOM 5324 C CA . ASP A 1 664 ? 16.946 22.121 -79.614 1.00 87.12 664 ASP A CA 1
ATOM 5325 C C . ASP A 1 664 ? 15.580 21.591 -80.104 1.00 87.12 664 ASP A C 1
ATOM 5327 O O . ASP A 1 664 ? 15.442 20.430 -80.507 1.00 87.12 664 ASP A O 1
ATOM 5331 N N . ILE A 1 665 ? 14.537 22.425 -80.040 1.00 89.88 665 ILE A N 1
ATOM 5332 C CA . ILE A 1 665 ? 13.166 22.035 -80.416 1.00 89.88 665 ILE A CA 1
ATOM 5333 C C . ILE A 1 665 ? 13.052 21.749 -81.912 1.00 89.88 665 ILE A C 1
ATOM 5335 O O . ILE A 1 665 ? 12.331 20.821 -82.267 1.00 89.88 665 ILE A O 1
ATOM 5339 N N . ALA A 1 666 ? 13.742 22.496 -82.782 1.00 88.62 666 ALA A N 1
ATOM 5340 C CA . ALA A 1 666 ? 13.659 22.251 -84.223 1.00 88.62 666 ALA A CA 1
ATOM 5341 C C . ALA A 1 666 ? 14.206 20.862 -84.577 1.00 88.62 666 ALA A C 1
ATOM 5343 O O . ALA A 1 666 ? 13.626 20.174 -85.412 1.00 88.62 666 ALA A O 1
ATOM 5344 N N . THR A 1 667 ? 15.256 20.425 -83.880 1.00 86.00 667 THR A N 1
ATOM 5345 C CA . THR A 1 667 ? 15.840 19.089 -84.049 1.00 86.00 667 THR A CA 1
ATOM 5346 C C . THR A 1 667 ? 14.992 17.994 -83.403 1.00 86.00 667 THR A C 1
ATOM 5348 O O . THR A 1 667 ? 14.671 16.991 -84.032 1.00 86.00 667 THR A O 1
ATOM 5351 N N . THR A 1 668 ? 14.621 18.158 -82.131 1.00 83.56 668 THR A N 1
ATOM 5352 C CA . THR A 1 668 ? 13.997 17.071 -81.351 1.00 83.56 668 THR A CA 1
ATOM 5353 C C . THR A 1 668 ? 12.479 16.982 -81.518 1.00 83.56 668 THR A C 1
ATOM 5355 O O . THR A 1 668 ? 11.900 15.928 -81.274 1.00 83.56 668 THR A O 1
ATOM 5358 N N . HIS A 1 669 ? 11.816 18.079 -81.896 1.00 87.50 669 HIS A N 1
ATOM 5359 C CA . HIS A 1 669 ? 10.358 18.187 -82.024 1.00 87.50 669 HIS A CA 1
ATOM 5360 C C . HIS A 1 669 ? 9.969 18.988 -83.287 1.00 87.50 669 HIS A C 1
ATOM 5362 O O . HIS A 1 669 ? 9.245 19.985 -83.182 1.00 87.50 669 HIS A O 1
ATOM 5368 N N . PRO A 1 670 ? 10.392 18.558 -84.494 1.00 89.69 670 PRO A N 1
ATOM 5369 C CA . PRO A 1 670 ? 10.241 19.337 -85.728 1.00 89.69 670 PRO A CA 1
ATOM 5370 C C . PRO A 1 670 ? 8.783 19.698 -86.047 1.00 89.69 670 PRO A C 1
ATOM 5372 O O . PRO A 1 670 ? 8.504 20.819 -86.455 1.00 89.69 670 PRO A O 1
ATOM 5375 N N . GLN A 1 671 ? 7.832 18.798 -85.774 1.00 86.62 671 GLN A N 1
ATOM 5376 C CA . GLN A 1 671 ? 6.403 19.057 -86.008 1.00 86.62 671 GLN A CA 1
ATOM 5377 C C . GLN A 1 671 ? 5.849 20.175 -85.118 1.00 86.62 671 GLN A C 1
ATOM 5379 O O . GLN A 1 671 ? 5.028 20.974 -85.551 1.00 86.62 671 GLN A O 1
ATOM 5384 N N . HIS A 1 672 ? 6.339 20.283 -83.883 1.00 90.56 672 HIS A N 1
ATOM 5385 C CA . HIS A 1 672 ? 5.930 21.365 -82.995 1.00 90.56 672 HIS A CA 1
ATOM 5386 C C . HIS A 1 672 ? 6.667 22.667 -83.313 1.00 90.56 672 HIS A C 1
ATOM 5388 O O . HIS A 1 672 ? 6.117 23.739 -83.099 1.00 90.56 672 HIS A O 1
ATOM 5394 N N . ALA A 1 673 ? 7.885 22.602 -83.859 1.00 90.81 673 ALA A N 1
ATOM 5395 C CA . ALA A 1 673 ? 8.571 23.793 -84.353 1.00 90.81 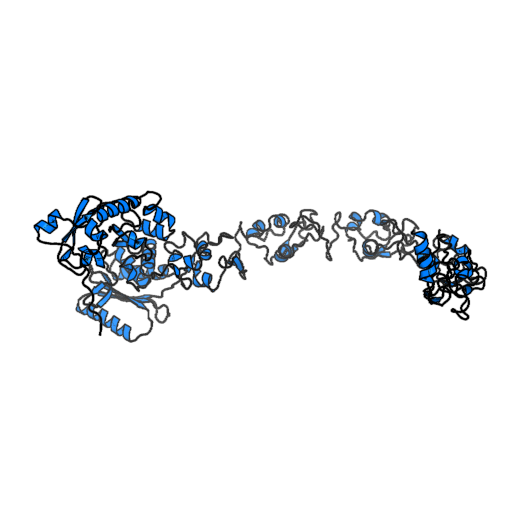673 ALA A CA 1
ATOM 5396 C C . ALA A 1 673 ? 7.775 24.496 -85.471 1.00 90.81 673 ALA A C 1
ATOM 5398 O O . ALA A 1 673 ? 7.845 25.717 -85.573 1.00 90.81 673 ALA A O 1
ATOM 5399 N N . LEU A 1 674 ? 6.971 23.756 -86.249 1.00 90.25 674 LEU A N 1
ATOM 5400 C CA . LEU A 1 674 ? 6.041 24.326 -87.235 1.00 90.25 674 LEU A CA 1
ATOM 5401 C C . LEU A 1 674 ? 4.861 25.063 -86.589 1.00 90.25 674 LEU A C 1
ATOM 5403 O O . LEU A 1 674 ? 4.329 25.999 -87.172 1.00 90.25 674 LEU A O 1
ATOM 5407 N N . GLU A 1 675 ? 4.449 24.684 -85.381 1.00 92.44 675 GLU A N 1
ATOM 5408 C CA . GLU A 1 675 ? 3.402 25.387 -84.627 1.00 92.44 675 GLU A CA 1
ATOM 5409 C C . GLU A 1 675 ? 3.920 26.646 -83.914 1.00 92.44 675 GLU A C 1
ATOM 5411 O O . GLU A 1 675 ? 3.177 27.302 -83.184 1.00 92.44 675 GLU A O 1
ATOM 5416 N N . TRP A 1 676 ? 5.197 26.994 -84.076 1.00 93.88 676 TRP A N 1
ATOM 5417 C CA . TRP A 1 676 ? 5.745 28.211 -83.495 1.00 93.88 676 TRP A CA 1
ATOM 5418 C C . TRP A 1 676 ? 5.127 29.432 -84.170 1.00 93.88 676 TRP A C 1
ATOM 5420 O O . TRP A 1 676 ? 5.168 29.555 -85.393 1.00 93.88 676 TRP A O 1
ATOM 5430 N N . HIS A 1 677 ? 4.564 30.355 -83.389 1.00 93.56 677 HIS A N 1
ATOM 5431 C CA . HIS A 1 677 ? 3.890 31.502 -83.986 1.00 93.56 677 HIS A CA 1
ATOM 5432 C C . HIS A 1 677 ? 4.880 32.358 -84.809 1.00 93.56 677 HIS A C 1
ATOM 5434 O O . HIS A 1 677 ? 5.921 32.748 -84.265 1.00 93.56 677 HIS A O 1
ATOM 5440 N N . PRO A 1 678 ? 4.568 32.700 -86.080 1.00 87.62 678 PRO A N 1
ATOM 5441 C CA . PRO A 1 678 ? 5.531 33.299 -87.012 1.00 87.62 678 PRO A CA 1
ATOM 5442 C C . PRO A 1 678 ? 6.001 34.709 -86.627 1.00 87.62 678 PRO A C 1
ATOM 5444 O O . PRO A 1 678 ? 7.148 35.056 -86.886 1.00 87.62 678 PRO A O 1
ATOM 5447 N N . THR A 1 679 ? 5.141 35.523 -86.003 1.00 88.94 679 THR A N 1
ATOM 5448 C CA . THR A 1 679 ? 5.444 36.932 -85.669 1.00 88.94 679 THR A CA 1
ATOM 5449 C C . THR A 1 679 ? 5.436 37.245 -84.166 1.00 88.94 679 THR A C 1
ATOM 5451 O O . THR A 1 679 ? 6.293 37.983 -83.687 1.00 88.94 679 THR A O 1
ATOM 5454 N N . MET A 1 680 ? 4.520 36.654 -83.391 1.00 90.88 680 MET A N 1
ATOM 5455 C CA . MET A 1 680 ? 4.301 36.989 -81.971 1.00 90.88 680 MET A CA 1
ATOM 5456 C C . MET A 1 680 ? 5.455 36.619 -81.028 1.00 90.88 680 MET A C 1
ATOM 5458 O O . MET A 1 680 ? 5.554 37.164 -79.933 1.00 90.88 680 MET A O 1
ATOM 5462 N N . ASN A 1 681 ? 6.356 35.723 -81.438 1.00 91.44 681 ASN A N 1
ATOM 5463 C CA . ASN A 1 681 ? 7.539 35.370 -80.645 1.00 91.44 681 ASN A CA 1
ATOM 5464 C C . ASN A 1 681 ? 8.754 36.279 -80.915 1.00 91.44 681 ASN A C 1
ATOM 5466 O O . ASN A 1 681 ? 9.821 36.069 -80.329 1.00 91.44 681 ASN A O 1
ATOM 5470 N N . GLY A 1 682 ? 8.617 37.288 -81.784 1.00 89.50 682 GLY A N 1
ATOM 5471 C CA . GLY A 1 682 ? 9.713 38.168 -82.185 1.00 89.50 682 GLY A CA 1
ATOM 5472 C C . GLY A 1 682 ? 10.897 37.379 -82.754 1.00 89.50 682 GLY A C 1
ATOM 5473 O O . GLY A 1 682 ? 10.725 36.468 -83.558 1.00 89.50 682 GLY A O 1
ATOM 5474 N N . ASN A 1 683 ? 12.113 37.681 -82.291 1.00 90.19 683 ASN A N 1
ATOM 5475 C CA . ASN A 1 683 ? 13.345 37.034 -82.768 1.00 90.19 683 ASN A CA 1
ATOM 5476 C C . ASN A 1 683 ? 13.601 35.628 -82.185 1.00 90.19 683 ASN A C 1
ATOM 5478 O O . ASN A 1 683 ? 14.641 35.031 -82.470 1.00 90.19 683 ASN A O 1
ATOM 5482 N N . ARG A 1 684 ? 12.697 35.100 -81.348 1.00 92.56 684 ARG A N 1
ATOM 5483 C CA . ARG A 1 684 ? 12.872 33.821 -80.645 1.00 92.56 684 ARG A CA 1
ATOM 5484 C C . ARG A 1 684 ? 12.554 32.654 -81.577 1.00 92.56 684 ARG A C 1
ATOM 5486 O O . ARG A 1 684 ? 11.410 32.490 -81.997 1.00 92.56 684 ARG A O 1
ATOM 5493 N N . LYS A 1 685 ? 13.555 31.818 -81.859 1.00 91.00 685 LYS A N 1
ATOM 5494 C CA . LYS A 1 685 ? 13.458 30.662 -82.766 1.00 91.00 685 LYS A CA 1
ATOM 5495 C C . LYS A 1 685 ? 13.413 29.339 -81.991 1.00 91.00 685 LYS A C 1
ATOM 5497 O O . LYS A 1 685 ? 14.095 29.233 -80.972 1.00 91.00 685 LYS A O 1
ATOM 5502 N N . PRO A 1 686 ? 12.726 28.292 -82.491 1.00 90.12 686 PRO A N 1
ATOM 5503 C CA . PRO A 1 686 ? 12.732 26.961 -81.869 1.00 90.12 686 PRO A CA 1
ATOM 5504 C C . PRO A 1 686 ? 14.138 26.377 -81.638 1.00 90.12 686 PRO A C 1
ATOM 5506 O O . PRO A 1 686 ? 14.353 25.656 -80.667 1.00 90.12 686 PRO A O 1
ATOM 5509 N N . THR A 1 687 ? 15.119 26.743 -82.470 1.00 89.69 687 THR A N 1
ATOM 5510 C CA . THR A 1 687 ? 16.528 26.334 -82.319 1.00 89.69 687 THR A CA 1
ATOM 5511 C C . THR A 1 687 ? 17.211 26.886 -81.064 1.00 89.69 687 THR A C 1
ATOM 5513 O O . THR A 1 687 ? 18.272 26.407 -80.676 1.00 89.69 687 THR A O 1
ATOM 5516 N N . GLN A 1 688 ? 16.620 27.889 -80.413 1.00 86.75 688 GLN A N 1
ATOM 5517 C CA . GLN A 1 688 ? 17.157 28.544 -79.217 1.00 86.75 688 GLN A CA 1
ATOM 5518 C C . GLN A 1 688 ? 16.539 28.014 -77.922 1.00 86.75 688 GLN A C 1
ATOM 5520 O O . GLN A 1 688 ? 16.790 28.561 -76.852 1.00 86.75 688 GLN A O 1
ATOM 5525 N N . PHE A 1 689 ? 15.702 26.981 -77.992 1.00 88.00 689 PHE A N 1
ATOM 5526 C CA . PHE A 1 689 ? 15.048 26.412 -76.823 1.00 88.00 689 PHE A CA 1
ATOM 5527 C C . PHE A 1 689 ? 15.083 24.891 -76.898 1.00 88.00 689 PHE A C 1
ATOM 5529 O O . PHE A 1 689 ? 15.187 24.309 -77.971 1.00 88.00 689 PHE A O 1
ATOM 5536 N N . LYS A 1 690 ? 14.966 24.243 -75.740 1.00 84.75 690 LYS A N 1
ATOM 5537 C CA . LYS A 1 690 ? 14.812 22.788 -75.605 1.00 84.75 690 LYS A CA 1
ATOM 5538 C C . LYS A 1 690 ? 13.404 22.447 -75.134 1.00 84.75 690 LYS A C 1
ATOM 5540 O O . LYS A 1 690 ? 12.765 23.249 -74.452 1.00 84.75 690 LYS A O 1
ATOM 5545 N N . ALA A 1 691 ? 12.968 21.212 -75.363 1.00 84.06 691 ALA A N 1
ATOM 5546 C CA . ALA A 1 691 ? 11.611 20.775 -75.026 1.00 84.06 691 ALA A CA 1
ATOM 5547 C C . ALA A 1 691 ? 11.229 20.885 -73.537 1.00 84.06 691 ALA A C 1
ATOM 5549 O O . ALA A 1 691 ? 10.056 20.952 -73.199 1.00 84.06 691 ALA A O 1
ATOM 5550 N N . GLY A 1 692 ? 12.207 20.901 -72.626 1.00 80.44 692 GLY A N 1
ATOM 5551 C CA . GLY A 1 692 ? 11.979 21.071 -71.186 1.00 80.44 692 GLY A CA 1
ATOM 5552 C C . GLY A 1 692 ? 11.977 22.521 -70.687 1.00 80.44 692 GLY A C 1
ATOM 5553 O O . GLY A 1 692 ? 12.007 22.710 -69.474 1.00 80.44 692 GLY A O 1
ATOM 5554 N N . SER A 1 693 ? 12.017 23.518 -71.575 1.00 82.88 693 SER A N 1
ATOM 5555 C CA . SER A 1 693 ? 12.125 24.934 -71.203 1.00 82.88 693 SER A CA 1
ATOM 5556 C C . SER A 1 693 ? 10.868 25.468 -70.501 1.00 82.88 693 SER A C 1
ATOM 5558 O O . SER A 1 693 ? 9.747 25.153 -70.899 1.00 82.88 693 SER A O 1
ATOM 5560 N N . HIS A 1 694 ? 11.060 26.300 -69.475 1.00 86.94 694 HIS A N 1
ATOM 5561 C CA . HIS A 1 694 ? 9.982 27.001 -68.758 1.00 86.94 694 HIS A CA 1
ATOM 5562 C C . HIS A 1 694 ? 9.552 28.308 -69.433 1.00 86.94 694 HIS A C 1
ATOM 5564 O O . HIS A 1 694 ? 8.641 28.977 -68.964 1.00 86.94 694 HIS A O 1
ATOM 5570 N N . GLU A 1 695 ? 10.211 28.660 -70.529 1.00 90.94 695 GLU A N 1
ATOM 5571 C CA . GLU A 1 695 ? 9.933 29.853 -71.311 1.00 90.94 695 GLU A CA 1
ATOM 5572 C C . GLU A 1 695 ? 8.539 29.806 -71.944 1.00 90.94 695 GLU A C 1
ATOM 5574 O O . GLU A 1 695 ? 8.166 28.795 -72.546 1.00 90.94 695 GLU A O 1
ATOM 5579 N N . GLU A 1 696 ? 7.786 30.901 -71.832 1.00 93.44 696 GLU A N 1
ATOM 5580 C CA . GLU A 1 696 ? 6.481 31.055 -72.478 1.00 93.44 696 GLU A CA 1
ATOM 5581 C C . GLU A 1 696 ? 6.625 31.588 -73.897 1.00 93.44 696 GLU A C 1
ATOM 5583 O O . GLU A 1 696 ? 7.372 32.540 -74.145 1.00 93.44 696 GLU A O 1
ATOM 5588 N N . VAL A 1 697 ? 5.915 30.954 -74.829 1.00 94.94 697 VAL A N 1
ATOM 5589 C CA . VAL A 1 697 ? 5.886 31.310 -76.251 1.00 94.94 697 VAL A CA 1
ATOM 5590 C C . VAL A 1 697 ? 4.468 31.173 -76.792 1.00 94.94 697 VAL A C 1
ATOM 5592 O O . VAL A 1 697 ? 3.648 30.422 -76.252 1.00 94.94 697 VAL A O 1
ATOM 5595 N N . TYR A 1 698 ? 4.193 31.910 -77.860 1.00 95.81 698 TYR A N 1
ATOM 5596 C CA . TYR A 1 698 ? 2.952 31.851 -78.616 1.00 95.81 698 TYR A CA 1
ATOM 5597 C C . TYR A 1 698 ? 3.013 30.705 -79.630 1.00 95.81 698 TYR A C 1
ATOM 5599 O O . TYR A 1 698 ? 4.026 30.506 -80.307 1.00 95.81 698 TYR A O 1
ATOM 5607 N N . TRP A 1 699 ? 1.920 29.964 -79.743 1.00 93.69 699 TRP A N 1
ATOM 5608 C CA . TRP A 1 699 ? 1.751 28.828 -80.639 1.00 93.69 699 TRP A CA 1
ATOM 5609 C C . TRP A 1 699 ? 0.620 29.122 -81.625 1.00 93.69 699 TRP A C 1
ATOM 5611 O O . TRP A 1 699 ? -0.328 29.833 -81.297 1.00 93.69 699 TRP A O 1
ATOM 5621 N N . ILE A 1 700 ? 0.694 28.550 -82.820 1.00 92.50 700 ILE A N 1
ATOM 5622 C CA . ILE A 1 700 ? -0.373 28.567 -83.818 1.00 92.50 700 ILE A CA 1
ATOM 5623 C C . ILE A 1 700 ? -0.653 27.133 -84.263 1.00 92.50 700 ILE A C 1
ATOM 5625 O O . ILE A 1 700 ? 0.244 26.387 -84.654 1.00 92.50 700 ILE A O 1
ATOM 5629 N N . CYS A 1 701 ? -1.908 26.705 -84.144 1.00 91.31 701 CYS A N 1
ATOM 5630 C CA . CYS A 1 701 ? -2.291 25.346 -84.492 1.00 91.31 701 CYS A CA 1
ATOM 5631 C C . CYS A 1 701 ? -2.396 25.211 -86.010 1.00 91.31 701 CYS A C 1
ATOM 5633 O O . CYS A 1 701 ? -3.285 25.804 -86.615 1.00 91.31 701 CYS A O 1
ATOM 5635 N N . GLN A 1 702 ? -1.550 24.371 -86.605 1.00 89.31 702 GLN A N 1
ATOM 5636 C CA . GLN A 1 702 ? -1.515 24.171 -88.058 1.00 89.31 702 GLN A CA 1
ATOM 5637 C C . GLN A 1 702 ? -2.792 23.517 -88.621 1.00 89.31 702 GLN A C 1
ATOM 5639 O O . GLN A 1 702 ? -3.099 23.679 -89.795 1.00 89.31 702 GLN A O 1
ATOM 5644 N N . GLU A 1 703 ? -3.576 22.815 -87.795 1.00 87.50 703 GLU A N 1
ATOM 5645 C CA . GLU A 1 703 ? -4.813 22.154 -88.243 1.00 87.50 703 GLU A CA 1
ATOM 5646 C C . GLU A 1 703 ? -6.041 23.074 -88.260 1.00 87.50 703 GLU A C 1
ATOM 5648 O O . GLU A 1 703 ? -6.933 22.903 -89.088 1.00 87.50 703 GLU A O 1
ATOM 5653 N N . CYS A 1 704 ? -6.152 24.005 -87.306 1.00 88.19 704 CYS A N 1
ATOM 5654 C CA . CYS A 1 704 ? -7.374 24.802 -87.127 1.00 88.19 704 CYS A CA 1
ATOM 5655 C C . CYS A 1 704 ? -7.147 26.312 -87.016 1.00 88.19 704 CYS A C 1
ATOM 5657 O O . CYS A 1 704 ? -8.105 27.032 -86.745 1.00 88.19 704 CYS A O 1
ATOM 5659 N N . GLY A 1 705 ? -5.905 26.781 -87.154 1.00 87.00 705 GLY A N 1
ATOM 5660 C CA . GLY A 1 705 ? -5.530 28.195 -87.055 1.00 87.00 705 GLY A CA 1
ATOM 5661 C C . GLY A 1 705 ? -5.605 28.785 -85.642 1.00 87.00 705 GLY A C 1
ATOM 5662 O O . GLY A 1 705 ? -5.240 29.937 -85.433 1.00 87.00 705 GLY A O 1
ATOM 5663 N N . PHE A 1 706 ? -6.054 28.019 -84.640 1.00 88.94 706 PHE A N 1
ATOM 5664 C CA . PHE A 1 706 ? -6.185 28.526 -83.274 1.00 88.94 706 PHE A CA 1
ATOM 5665 C C . PHE A 1 706 ? -4.842 29.056 -82.751 1.00 88.94 706 PHE A C 1
ATOM 5667 O O . PHE A 1 706 ? -3.845 28.330 -82.769 1.00 88.94 706 PHE A O 1
ATOM 5674 N N . GLY A 1 707 ? -4.837 30.301 -82.269 1.00 87.12 707 GLY A N 1
ATOM 5675 C CA . GLY A 1 707 ? -3.627 30.997 -81.830 1.00 87.12 707 GLY A CA 1
ATOM 5676 C C . GLY A 1 707 ? -3.092 32.057 -82.795 1.00 87.12 707 GLY A C 1
ATOM 5677 O O . GLY A 1 707 ? -2.203 32.795 -82.388 1.00 87.12 707 GLY A O 1
ATOM 5678 N N . GLU A 1 708 ? -3.648 32.200 -84.006 1.00 88.56 708 GLU A N 1
ATOM 5679 C CA . GLU A 1 708 ? -3.237 33.215 -85.001 1.00 88.56 708 GLU A CA 1
ATOM 5680 C C . GLU A 1 708 ? -3.302 34.662 -84.475 1.00 88.56 708 GLU A C 1
ATOM 5682 O O . GLU A 1 708 ? -2.455 35.488 -84.802 1.00 88.56 708 GLU A O 1
ATOM 5687 N N . ASN A 1 709 ? -4.251 34.959 -83.580 1.00 86.75 709 ASN A N 1
ATOM 5688 C CA . ASN A 1 709 ? -4.372 36.269 -82.926 1.00 86.75 709 ASN A CA 1
ATOM 5689 C C . ASN A 1 709 ? -3.607 36.356 -81.587 1.00 86.75 709 ASN A C 1
ATOM 5691 O O . ASN A 1 709 ? -3.913 37.201 -80.748 1.00 86.75 709 ASN A O 1
ATOM 5695 N N . GLY A 1 710 ? -2.659 35.449 -81.329 1.00 84.38 710 GLY A N 1
ATOM 5696 C CA . GLY A 1 710 ? -1.877 35.415 -80.085 1.00 84.38 710 GLY A CA 1
ATOM 5697 C C . GLY A 1 710 ? -2.604 34.827 -78.870 1.00 84.38 710 GLY A C 1
ATOM 5698 O O . GLY A 1 710 ? -2.072 34.809 -77.766 1.00 84.38 710 GLY A O 1
ATOM 5699 N N . GLU A 1 711 ? -3.809 34.296 -79.048 1.00 88.00 711 GLU A N 1
ATOM 5700 C CA . GLU A 1 711 ? -4.643 33.743 -77.969 1.00 88.00 711 GLU A CA 1
ATOM 5701 C C . GLU A 1 711 ? -4.179 32.371 -77.436 1.00 88.00 711 GLU A C 1
ATOM 5703 O O . GLU A 1 711 ? -4.757 31.831 -76.486 1.00 88.00 711 GLU A O 1
ATOM 5708 N N . TRP A 1 712 ? -3.146 31.780 -78.043 1.00 91.31 712 TRP A N 1
ATOM 5709 C CA . TRP A 1 712 ? -2.574 30.506 -77.621 1.00 91.31 712 TRP A CA 1
ATOM 5710 C C . TRP A 1 712 ? -1.108 30.681 -77.229 1.00 91.31 712 TRP A C 1
ATOM 5712 O O . TRP A 1 712 ? -0.214 30.621 -78.064 1.00 91.31 712 TRP A O 1
ATOM 5722 N N . HIS A 1 713 ? -0.850 30.875 -75.937 1.00 91.81 713 HIS A N 1
ATOM 5723 C CA . HIS A 1 713 ? 0.501 30.932 -75.381 1.00 91.81 713 HIS A CA 1
ATOM 5724 C C . HIS A 1 713 ? 0.619 30.033 -74.151 1.00 91.81 713 HIS A C 1
ATOM 5726 O O . HIS A 1 713 ? -0.341 29.849 -73.402 1.00 91.81 713 HIS A O 1
ATOM 5732 N N . MET A 1 714 ? 1.788 29.419 -73.973 1.00 92.62 714 MET A N 1
ATOM 5733 C CA . MET A 1 714 ? 2.113 28.608 -72.797 1.00 92.62 714 MET A CA 1
ATOM 5734 C C . MET A 1 714 ? 3.612 28.331 -72.717 1.00 92.62 714 MET A C 1
ATOM 5736 O O . MET A 1 714 ? 4.348 28.513 -73.692 1.00 92.62 714 MET A O 1
ATOM 5740 N N . GLN A 1 715 ? 4.049 27.802 -71.574 1.00 93.88 715 GLN A N 1
ATOM 5741 C CA . GLN A 1 715 ? 5.406 27.289 -71.416 1.00 93.88 715 GLN A CA 1
ATOM 5742 C C . GLN A 1 715 ? 5.698 26.163 -72.414 1.00 93.88 715 GLN A C 1
ATOM 5744 O O . GLN A 1 715 ? 4.901 25.236 -72.589 1.00 93.88 715 GLN A O 1
ATOM 5749 N N . ILE A 1 716 ? 6.891 26.194 -73.003 1.00 91.94 716 ILE A N 1
ATOM 5750 C CA . ILE A 1 716 ? 7.374 25.182 -73.951 1.00 91.94 716 ILE A CA 1
ATOM 5751 C C . ILE A 1 716 ? 7.278 23.762 -73.373 1.00 91.94 716 ILE A C 1
ATOM 5753 O O . ILE A 1 716 ? 6.782 22.851 -74.037 1.00 91.94 716 ILE A O 1
ATOM 5757 N N . LYS A 1 717 ? 7.695 23.566 -72.115 1.00 89.50 717 LYS A N 1
ATOM 5758 C CA . LYS A 1 717 ? 7.595 22.280 -71.405 1.00 89.50 717 LYS A CA 1
ATOM 5759 C C . LYS A 1 717 ? 6.163 21.752 -71.345 1.00 89.50 717 LYS A C 1
ATOM 5761 O O . LYS A 1 717 ? 5.965 20.540 -71.447 1.00 89.50 717 LYS A O 1
ATOM 5766 N N . SER A 1 718 ? 5.180 22.633 -71.182 1.00 89.25 718 SER A N 1
ATOM 5767 C CA . SER A 1 718 ? 3.770 22.252 -71.109 1.00 89.25 718 SER A CA 1
ATOM 5768 C C . SER A 1 718 ? 3.259 21.747 -72.462 1.00 89.25 718 SER A C 1
ATOM 5770 O O . SER A 1 718 ? 2.595 20.712 -72.520 1.00 89.25 718 SER A O 1
ATOM 5772 N N . ARG A 1 719 ? 3.648 22.396 -73.570 1.00 88.50 719 ARG A N 1
ATOM 5773 C CA . ARG A 1 719 ? 3.325 21.913 -74.925 1.00 88.50 719 ARG A CA 1
ATOM 5774 C C . ARG A 1 719 ? 4.022 20.581 -75.226 1.00 88.50 719 ARG A C 1
ATOM 5776 O O . ARG A 1 719 ? 3.356 19.638 -75.636 1.00 88.50 719 ARG A O 1
ATOM 5783 N N . LEU A 1 720 ? 5.338 20.496 -75.001 1.00 88.00 720 LEU A N 1
ATOM 5784 C CA . LEU A 1 720 ? 6.177 19.418 -75.546 1.00 88.00 720 LEU A CA 1
ATOM 5785 C C . LEU A 1 720 ? 6.366 18.208 -74.624 1.00 88.00 720 LEU A C 1
ATOM 5787 O O . LEU A 1 720 ? 6.389 17.083 -75.106 1.00 88.00 720 LEU A O 1
ATOM 5791 N N . ARG A 1 721 ? 6.501 18.400 -73.304 1.00 81.94 721 ARG A N 1
ATOM 5792 C CA . ARG A 1 721 ? 6.686 17.283 -72.353 1.00 81.94 721 ARG A CA 1
ATOM 5793 C C . ARG A 1 721 ? 5.399 16.845 -71.670 1.00 81.94 721 ARG A C 1
ATOM 5795 O O . ARG A 1 721 ? 5.264 15.671 -71.356 1.00 81.94 721 ARG A O 1
ATOM 5802 N N . GLN A 1 722 ? 4.488 17.777 -71.396 1.00 83.44 722 GLN A N 1
ATOM 5803 C CA . GLN A 1 722 ? 3.190 17.453 -70.787 1.00 83.44 722 GLN A CA 1
ATOM 5804 C C . GLN A 1 722 ? 2.113 17.131 -71.835 1.00 83.44 722 GLN A C 1
ATOM 5806 O O . GLN A 1 722 ? 1.021 16.710 -71.463 1.00 83.44 722 GLN A O 1
ATOM 5811 N N . GLY A 1 723 ? 2.412 17.310 -73.128 1.00 81.44 723 GLY A N 1
ATOM 5812 C CA . GLY A 1 723 ? 1.532 16.912 -74.229 1.00 81.44 723 GLY A CA 1
ATOM 5813 C C . GLY A 1 723 ? 0.226 17.708 -74.301 1.00 81.44 723 GLY A C 1
ATOM 5814 O O . GLY A 1 723 ? -0.814 17.161 -74.663 1.00 81.44 723 GLY A O 1
ATOM 5815 N N . ILE A 1 724 ? 0.222 18.992 -73.926 1.00 84.56 724 ILE A N 1
ATOM 5816 C CA . ILE A 1 724 ? -0.999 19.809 -73.993 1.00 84.56 724 ILE A CA 1
ATOM 5817 C C . ILE A 1 724 ? -1.286 20.183 -75.450 1.00 84.56 724 ILE A C 1
ATOM 5819 O O . ILE A 1 724 ? -0.633 21.063 -76.000 1.00 84.56 724 ILE A O 1
ATOM 5823 N N . HIS A 1 725 ? -2.269 19.524 -76.067 1.00 83.88 725 HIS A N 1
ATOM 5824 C CA . HIS A 1 725 ? -2.713 19.770 -77.448 1.00 83.88 725 HIS A CA 1
ATOM 5825 C C . HIS A 1 725 ? -3.613 21.002 -77.603 1.00 83.88 725 HIS A C 1
ATOM 5827 O O . HIS A 1 725 ? -4.205 21.487 -76.636 1.00 83.88 725 HIS A O 1
ATOM 5833 N N . CYS A 1 726 ? -3.760 21.473 -78.848 1.00 85.81 726 CYS A N 1
ATOM 5834 C CA . CYS A 1 726 ? -4.703 22.530 -79.202 1.00 85.81 726 CYS A CA 1
ATOM 5835 C C . CYS A 1 726 ? -6.110 22.208 -78.668 1.00 85.81 726 CYS A C 1
ATOM 5837 O O . CYS A 1 726 ? -6.706 21.172 -78.989 1.00 85.81 726 CYS A O 1
ATOM 5839 N N . LYS A 1 727 ? -6.660 23.117 -77.854 1.00 83.38 727 LYS A N 1
ATOM 5840 C CA . LYS A 1 727 ? -7.968 22.929 -77.206 1.00 83.38 727 LYS A CA 1
ATOM 5841 C C . LYS A 1 727 ? -9.121 22.809 -78.211 1.00 83.38 727 LYS A C 1
ATOM 5843 O O . LYS A 1 727 ? -10.097 22.117 -77.923 1.00 83.38 727 LYS A O 1
ATOM 5848 N N . ASN A 1 728 ? -9.000 23.439 -79.381 1.00 84.88 728 ASN A N 1
ATOM 5849 C CA . ASN A 1 728 ? -10.034 23.419 -80.415 1.00 84.88 728 ASN A CA 1
ATOM 5850 C C . ASN A 1 728 ? -10.029 22.095 -81.198 1.00 84.88 728 ASN A C 1
ATOM 5852 O O . ASN A 1 728 ? -11.094 21.503 -81.373 1.00 84.88 728 ASN A O 1
ATOM 5856 N N . CYS A 1 729 ? -8.857 21.560 -81.561 1.00 82.50 729 CYS A N 1
ATOM 5857 C CA . CYS A 1 729 ? -8.755 20.237 -82.196 1.00 82.50 729 CYS A CA 1
ATOM 5858 C C . CYS A 1 729 ? -9.173 19.109 -81.243 1.00 82.50 729 CYS A C 1
ATOM 5860 O O . CYS A 1 729 ? -9.927 18.212 -81.619 1.00 82.50 729 CYS A O 1
ATOM 5862 N N . ARG A 1 730 ? -8.790 19.198 -79.960 1.00 73.50 730 ARG A N 1
ATOM 5863 C CA . ARG A 1 730 ? -9.179 18.204 -78.945 1.00 73.50 730 ARG A CA 1
ATOM 5864 C C . ARG A 1 730 ? -10.698 18.115 -78.739 1.00 73.50 730 ARG A C 1
ATOM 5866 O O . ARG A 1 730 ? -11.196 17.051 -78.381 1.00 73.50 730 ARG A O 1
ATOM 5873 N N . ARG A 1 731 ? -11.436 19.215 -78.942 1.00 64.19 731 ARG A N 1
ATOM 5874 C CA . ARG A 1 731 ? -12.908 19.243 -78.853 1.00 64.19 731 ARG A CA 1
ATOM 5875 C C . ARG A 1 731 ? -13.597 18.686 -80.102 1.00 64.19 731 ARG A C 1
ATOM 5877 O O . ARG A 1 731 ? -14.671 18.115 -79.958 1.00 64.19 731 ARG A O 1
ATOM 5884 N N . LYS A 1 732 ? -12.996 18.822 -81.291 1.00 58.00 732 LYS A N 1
ATOM 5885 C CA . LYS A 1 732 ? -13.539 18.254 -82.538 1.00 58.00 732 LYS A CA 1
ATOM 5886 C C . LYS A 1 732 ? -13.404 16.725 -82.604 1.00 58.00 732 LYS A C 1
ATOM 5888 O O . LYS A 1 732 ? -14.339 16.084 -83.049 1.00 58.00 732 LYS A O 1
ATOM 5893 N N . ASN A 1 733 ? -12.337 16.140 -82.053 1.00 55.41 733 ASN A N 1
ATOM 5894 C CA . ASN A 1 733 ? -12.115 14.679 -82.035 1.00 55.41 733 ASN A CA 1
ATOM 5895 C C . ASN A 1 733 ? -12.871 13.914 -80.920 1.00 55.41 733 ASN A C 1
ATOM 5897 O O . ASN A 1 733 ? -12.565 12.757 -80.645 1.00 55.41 733 ASN A O 1
ATOM 5901 N N . LYS A 1 734 ? -13.819 14.561 -80.226 1.00 52.47 734 LYS A N 1
ATOM 5902 C CA . LYS A 1 734 ? -14.667 13.958 -79.174 1.00 52.47 734 LYS A CA 1
ATOM 5903 C C . LYS A 1 734 ? -16.167 13.991 -79.510 1.00 52.47 734 LYS A C 1
ATOM 5905 O O . LYS A 1 734 ? -16.983 13.777 -78.614 1.00 52.47 734 LYS A O 1
ATOM 5910 N N . LYS A 1 735 ? -16.523 14.298 -80.757 1.00 41.56 735 LYS A N 1
ATOM 5911 C CA . LYS A 1 735 ? -17.892 14.231 -81.272 1.00 41.56 735 LYS A CA 1
ATOM 5912 C C . LYS A 1 735 ? -17.998 13.173 -82.349 1.00 41.56 735 LYS A C 1
ATOM 5914 O O . LYS A 1 735 ? -17.041 13.091 -83.147 1.00 41.56 735 LYS A O 1
#

Secondary structure (DSSP, 8-state):
-----PPPBGGG-HHHHHTB-HHHHHHTT--TTT-BTT--S-EEEE-TT--EEEE-HHHHHHS----HHHHHHHHHHHHHTT---TTTTBHHHHHHTSHHHHHHHHHTB--B-TTS-B--GGGSBTT--S-EEEE-TTT--EEEE-HHHHHSSS----TTGGG----HHHHHHHHHHHHH-TT-EEEEEETTEEEEEEEGGGTEEEEEEE----HHHHHHHHHHHHHHHHTT-EEEEEEE-TT--S--EEETTEEEE---GGGHHHHHHHHHHHHHHHTT--S-----HHHHHHHHHHHHSPPPPGGGSHHHH-HHHHHTB-TTTTTT--GGG--TT---EEEB--TTT-TTTTS--EEEHHHHHTS----TTT-EETTTTEE---SSPPP-TTTTSHHHH-HHHHTTB-TTTTTTS-GGG--TT---EEEB--TTT-TTTTS--EEEHHHHHHH-PPPTTT-B-TTTS-B---TTT----TTTTSHHHH-TTGGGGB-TTTTTT--GGG--TT---EEEB--TTT-TTTTS--EEEHHHHHTS----TTT-EETTTTEE-TTS-SS--TTTTBTTTSGGGGGGGGB-TTTTTTS-GGG-BTT---EEEB--TTT-TTTTS--EEEHHHHTTT----TTT-EETTTTEE----SSPPP-TTTTSHHHH-HHHHHTB-TTTTTT--GGG--TT---EEEB--TTT-TTTTS--EEEHHHHHTS----HHHHHHTT-

pLDDT: mean 81.43, std 11.36, range [38.66, 96.38]

Foldseek 3Di:
DDDDDDFAFLVNDPVSVQFADPVVCVVVVHDRRPAGLCDQDWGWTADPVGDIDIGHSVCCPVVVDDDPVVVVVVVVVVVVVVQQDQCPFFLLVLLVVPPVLSVQQVQFAPQQAPVGDGDDRSNHGLLFQGWGWTQHPQARDTDIGGSNCCSDPNHDHDPLLQPDQDALLLLLLQLLVCLVQVPKDAQDDDPNDTAGIARVVLLETEHEEEPDDDPVVVVVVVVVCVVSVVVVHQYAYEYADLVPPDDFDADLRYGYFHADLVCRLVRNVVVSVSVCVSSVPPDDDDDPSVVSSSNSCSSNQHADDQCQFCCNVPVQQQVQFDPVLQPPDHRSRDGQQFQDWGQTADPQQRPRVVSPRIGGSVCCRPVVQADLAFCQGRRVRDRNDDPHHFQDFCGFFDCNVPVLQCVQFQCPLCVVDDRSRHGQLFQDKTQTADPPQRPRVVRPDIGGSVCCNVVQFADLAAQQGSVVRDRDDNPDRRWQAQCHFFCCNVQVQQCVFADCPQCVVPDSSRHGQLFQAWGFTADPPPRPRVVVPHTGGSNCCRVVVACALAQQANRSVGDRHDRNDPFQDFCHFFCCNDLQVQQCVFFQPPPCPVDDSSGGGQLDQDKGQGQDPPPRPRNVPPDIGGSVCLRVVVAADLAQQARRRVRDRHDNPDPRQQDQCGFFCCNPPVVQQVQFQPPQQPPDHSSRDGQQFQDKGFGADPPPRPRNVVPHIGGSVCVRVVVDDDPVVVVVVVD

Sequence (735 aa):
MAEKNEKRYVSDSAQLMAEWDWEKNTKLGLYPDKITYGSHTPVWWVCSNGHKWQTSPHNRTGKNTGCRHCSELNRSERSRKAAIRIGKNDLLTWCNNHGEYGQYLKHEWTGYNPEGKYFPIDEVAKGSSKPFIWRCSRCGEEWPTAPSSRTGKNKRGCPACNKRSTSYPEQFLYHSLKYVFPDAISRGKYQGVEYDIMLPSINTFIEYGSTFTHSDKEESDAAKAQLCAENGIRFISVFDDSKGKMEHYVRDNEICFTLDYRRRDESLKPVVFSMLSILGVTDTVDLDFEEISELAFLRSHNIIAYKDSVEYIFPDLSKEWHLTANGVKIPSLFTPYSPEPISWLCHNCGYGEDGKWIVTLSNRSFQKSGCPACGYNWYDGEIHPSSSPITIPGKTDFPSQYPELFKEWHSQRNAHLNPYSLRGNSHERVCWECTQCHYGKDGEWSTQLTQRVGQQTGCPGCGYNCFDGTYHSTSGTSIAVPGVSDVASKYPKLMEEWHSELNKDINPSQLKPSSKEPIYWRCTKCGHGTDGKWKVSVGSRVQDKTGCPVCGYNWYIGTYQKNGSTDVIPGINDIASTEHRNILSEWHPTRNVHISKDNVTVSSHTDVYWECTQCHYGKNGEWHNTLNSRTNQKSGCPICGYNYFDQTYHKTTGRATIAIGINDIATTHPQHALEWHPTMNGNRKPTQFKAGSHEEVYWICQECGFGENGEWHMQIKSRLRQGIHCKNCRRKNKK